Protein AF-A0A832CSG4-F1 (afdb_monomer)

Radius of gyration: 33.19 Å; Cα contacts (8 Å, |Δi|>4): 856; chains: 1; bounding box: 90×66×93 Å

Nearest PDB structures (foldseek):
  4d2i-assembly1_B-3  TM=5.795E-01  e=1.039E-17  Saccharolobus solfataricus P2
  4d2i-assembly1_A  TM=5.707E-01  e=5.729E-17  Saccharolobus solfataricus P2
 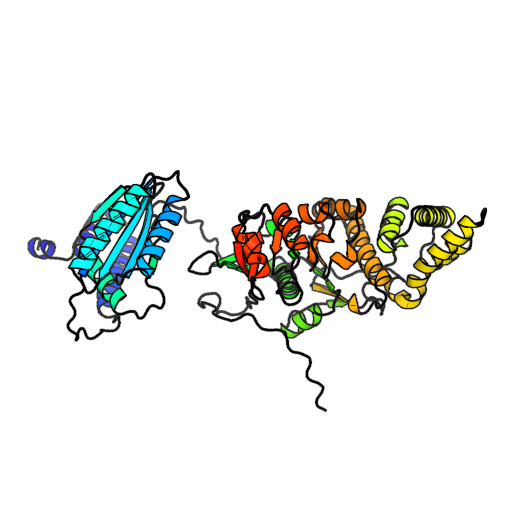 8yhx-assembly1_A  TM=5.844E-01  e=4.723E-13  Staphylococcus aureus
  6wi5-assembly2_B  TM=6.772E-01  e=3.908E-03  synthetic construct
  8glv-assembly1_D9  TM=3.849E-01  e=1.077E-02  Chlamydomonas reinhardtii

Structure (mmCIF, N/CA/C/O backbone):
data_AF-A0A832CSG4-F1
#
_entry.id   AF-A0A832CSG4-F1
#
loop_
_atom_site.group_PDB
_atom_site.id
_atom_site.type_symbol
_atom_site.label_atom_id
_atom_site.label_alt_id
_atom_site.label_comp_id
_atom_site.label_asym_id
_atom_site.label_entity_id
_atom_site.label_seq_id
_atom_site.pdbx_PDB_ins_code
_atom_site.Cartn_x
_atom_site.Cartn_y
_atom_site.Cartn_z
_atom_site.occupancy
_atom_site.B_iso_or_equiv
_atom_site.auth_seq_id
_atom_site.auth_comp_id
_atom_site.auth_asym_id
_atom_site.auth_atom_id
_atom_site.pdbx_PDB_model_num
ATOM 1 N N . MET A 1 1 ? -56.610 13.539 53.374 1.00 36.66 1 MET A N 1
ATOM 2 C CA . MET A 1 1 ? -55.810 13.444 52.131 1.00 36.66 1 MET A CA 1
ATOM 3 C C . MET A 1 1 ? -54.316 13.612 52.407 1.00 36.66 1 MET A C 1
ATOM 5 O O . MET A 1 1 ? -53.559 12.749 51.995 1.00 36.66 1 MET A O 1
ATOM 9 N N . TRP A 1 2 ? -53.894 14.624 53.179 1.00 35.78 2 TRP A N 1
ATOM 10 C CA . TRP A 1 2 ? -52.481 14.825 53.549 1.00 35.78 2 TRP A CA 1
ATOM 11 C C . TRP A 1 2 ? -51.845 13.654 54.329 1.00 35.78 2 TRP A C 1
ATOM 13 O O . TRP A 1 2 ? -50.760 13.225 53.962 1.00 35.78 2 TRP A O 1
ATOM 23 N N . SER A 1 3 ? -52.549 13.009 55.273 1.00 36.03 3 SER A N 1
ATOM 24 C CA . SER A 1 3 ? -51.980 11.847 55.997 1.00 36.03 3 SER A CA 1
ATOM 25 C C . SER A 1 3 ? -51.783 10.582 55.145 1.00 36.03 3 SER A C 1
ATOM 27 O O . SER A 1 3 ? -51.017 9.701 55.518 1.00 36.03 3 SER A O 1
ATOM 29 N N . ILE A 1 4 ? -52.456 10.482 53.992 1.00 44.50 4 ILE A N 1
ATOM 30 C CA . ILE A 1 4 ? -52.270 9.378 53.034 1.00 44.50 4 ILE A CA 1
ATOM 31 C C . ILE A 1 4 ? -51.045 9.660 52.150 1.00 44.50 4 ILE A C 1
ATOM 33 O O . ILE A 1 4 ? -50.316 8.741 51.785 1.00 44.50 4 ILE A O 1
ATOM 37 N N . ILE A 1 5 ? -50.786 10.936 51.848 1.00 47.19 5 ILE A N 1
ATOM 38 C CA . ILE A 1 5 ? -49.636 11.385 51.054 1.00 47.19 5 ILE A CA 1
ATOM 39 C C . ILE A 1 5 ? -48.342 11.262 51.872 1.00 47.19 5 ILE A C 1
ATOM 41 O O . ILE A 1 5 ? -47.326 10.840 51.326 1.00 47.19 5 ILE A O 1
ATOM 45 N N . ASP A 1 6 ? -48.385 11.512 53.184 1.00 46.03 6 ASP A N 1
ATOM 46 C CA . ASP A 1 6 ? -47.202 11.432 54.054 1.00 46.03 6 ASP A CA 1
ATOM 47 C C . ASP A 1 6 ? -46.681 10.014 54.319 1.00 46.03 6 ASP A C 1
ATOM 49 O O . ASP A 1 6 ? -45.531 9.855 54.731 1.00 46.03 6 ASP A O 1
ATOM 53 N N . ASN A 1 7 ? -47.469 8.985 54.001 1.00 40.59 7 ASN A N 1
ATOM 54 C CA . 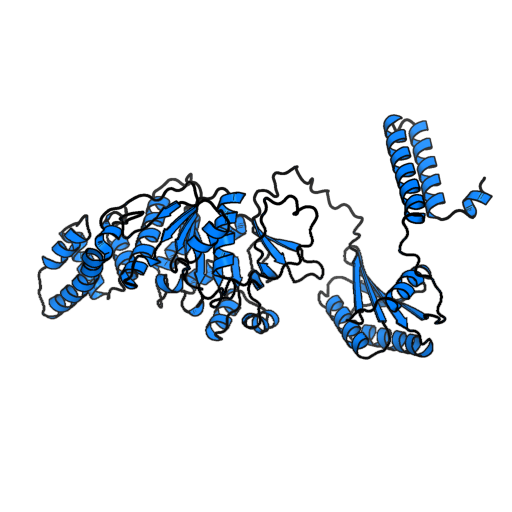ASN A 1 7 ? -47.040 7.582 54.018 1.00 40.59 7 ASN A CA 1
ATOM 55 C C . ASN A 1 7 ? -46.819 7.003 52.612 1.00 40.59 7 ASN A C 1
ATOM 57 O O . ASN A 1 7 ? -46.440 5.841 52.473 1.00 40.59 7 ASN A O 1
ATOM 61 N N . ALA A 1 8 ? -47.025 7.794 51.555 1.00 49.75 8 ALA A N 1
ATOM 62 C CA . ALA A 1 8 ? -46.794 7.339 50.192 1.00 49.75 8 ALA A CA 1
ATOM 63 C C . ALA A 1 8 ? -45.286 7.310 49.867 1.00 49.75 8 ALA A C 1
ATOM 65 O O . ALA A 1 8 ? -44.534 8.148 50.373 1.00 49.75 8 ALA A O 1
ATOM 66 N N . PRO A 1 9 ? -44.809 6.401 49.003 1.00 53.91 9 PRO A N 1
ATOM 67 C CA . PRO A 1 9 ? -43.430 6.420 48.518 1.00 53.91 9 PRO A CA 1
ATOM 68 C C . PRO A 1 9 ? -43.068 7.783 47.911 1.00 53.91 9 PRO A C 1
ATOM 70 O O . PRO A 1 9 ? -43.907 8.412 47.261 1.00 53.91 9 PRO A O 1
ATOM 73 N N . LEU A 1 10 ? -41.823 8.236 48.091 1.00 53.03 10 LEU A N 1
ATOM 74 C CA . LEU A 1 10 ? -41.357 9.564 47.657 1.00 53.03 10 LEU A CA 1
ATOM 75 C C . LEU A 1 10 ? -41.660 9.847 46.173 1.00 53.03 10 LEU A C 1
ATOM 77 O O . LEU A 1 10 ? -42.082 10.947 45.826 1.00 53.03 10 LEU A O 1
ATOM 81 N N . ALA A 1 11 ? -41.538 8.830 45.314 1.00 53.78 11 ALA A N 1
ATOM 82 C CA . ALA A 1 11 ? -41.869 8.918 43.892 1.00 53.78 11 ALA A CA 1
ATOM 83 C C . ALA A 1 11 ? -43.347 9.272 43.639 1.00 53.78 11 ALA A C 1
ATOM 85 O O . ALA A 1 11 ? -43.647 10.091 42.772 1.00 53.78 11 ALA A O 1
ATOM 86 N N . LEU A 1 12 ? -44.271 8.722 44.437 1.00 55.44 12 LEU A N 1
ATOM 87 C CA . LEU A 1 12 ? -45.697 9.024 44.323 1.00 55.44 12 LEU A CA 1
ATOM 88 C C . LEU A 1 12 ? -45.979 10.472 44.753 1.00 55.44 12 LEU A C 1
ATOM 90 O O . LEU A 1 12 ? -46.723 11.182 44.079 1.00 55.44 12 LEU A O 1
ATOM 94 N N . ARG A 1 13 ? -45.325 10.949 45.821 1.00 58.31 13 ARG A N 1
ATOM 95 C CA . ARG A 1 13 ? -45.455 12.344 46.280 1.00 58.31 13 ARG A CA 1
ATOM 96 C C . ARG A 1 13 ? -44.915 13.335 45.251 1.00 58.31 13 ARG A C 1
ATOM 98 O O . ARG A 1 13 ? -45.584 14.321 44.962 1.00 58.31 13 ARG A O 1
ATOM 105 N N . LEU A 1 14 ? -43.755 13.043 44.657 1.00 56.09 14 LEU A N 1
ATOM 106 C CA . LEU A 1 14 ? -43.162 13.849 43.586 1.00 56.09 14 LEU A CA 1
ATOM 107 C C . LEU A 1 14 ? -44.063 13.886 42.349 1.00 56.09 14 LEU A C 1
ATOM 109 O O . LEU A 1 14 ? -44.297 14.958 41.799 1.00 56.09 14 LEU A O 1
ATOM 113 N N . SER A 1 15 ? -44.637 12.747 41.950 1.00 58.06 15 SER A N 1
ATOM 114 C CA . SER A 1 15 ? -45.565 12.703 40.815 1.00 58.06 15 SER A CA 1
ATOM 115 C C . SER A 1 15 ? -46.846 13.510 41.070 1.00 58.06 15 SER A C 1
ATOM 117 O O . SER A 1 15 ? -47.259 14.283 40.210 1.00 58.06 15 SER A O 1
ATOM 119 N N . LEU A 1 16 ? -47.423 13.431 42.274 1.00 60.34 16 LEU A N 1
ATOM 120 C CA . LEU A 1 16 ? -48.589 14.232 42.663 1.00 60.34 16 LEU A CA 1
ATOM 121 C C . LEU A 1 16 ? -48.269 15.732 42.734 1.00 60.34 16 LEU A C 1
ATOM 123 O O . LEU A 1 16 ? -49.091 16.548 42.318 1.00 60.34 16 LEU A O 1
ATOM 127 N N . ALA A 1 17 ? -47.074 16.101 43.204 1.00 60.09 17 ALA A N 1
ATOM 128 C CA . ALA A 1 17 ? -46.617 17.489 43.221 1.00 60.09 17 ALA A CA 1
ATOM 129 C C . ALA A 1 17 ? -46.449 18.050 41.800 1.00 60.09 17 ALA A C 1
ATOM 131 O O . ALA A 1 17 ? -46.891 19.161 41.522 1.00 60.09 17 ALA A O 1
ATOM 132 N N . ILE A 1 18 ? -45.887 17.262 40.878 1.00 60.00 18 ILE A N 1
ATOM 133 C CA . ILE A 1 18 ? -45.739 17.648 39.469 1.00 60.00 18 ILE A CA 1
ATOM 134 C C . ILE A 1 18 ? -47.113 17.826 38.804 1.00 60.00 18 ILE A C 1
ATOM 136 O O . ILE A 1 18 ? -47.322 18.817 38.108 1.00 60.00 18 ILE A O 1
ATOM 140 N N . ILE A 1 19 ? -48.079 16.935 39.068 1.00 61.50 19 ILE A N 1
ATOM 141 C CA . ILE A 1 19 ? -49.463 17.081 38.572 1.00 61.50 19 ILE A CA 1
ATOM 142 C C . ILE A 1 19 ? -50.094 18.375 39.092 1.00 61.50 19 ILE A C 1
ATOM 144 O O . ILE A 1 19 ? -50.712 19.109 38.322 1.00 61.50 19 ILE A O 1
ATOM 148 N N . ALA A 1 20 ? -49.929 18.678 40.383 1.00 60.31 20 ALA A N 1
ATOM 149 C CA . ALA A 1 20 ? -50.473 19.893 40.979 1.00 60.31 20 ALA A CA 1
ATOM 150 C C . ALA A 1 20 ? -49.877 21.157 40.338 1.00 60.31 20 ALA A C 1
ATOM 152 O O . ALA A 1 20 ? -50.616 22.079 40.000 1.00 60.31 20 ALA A O 1
ATOM 153 N N . VAL A 1 21 ? -48.562 21.179 40.097 1.00 61.75 21 VAL A N 1
ATOM 154 C CA . VAL A 1 21 ? -47.879 22.296 39.424 1.00 61.75 21 VAL A CA 1
ATOM 155 C C . VAL A 1 21 ? -48.365 22.458 37.982 1.00 61.75 21 VAL A C 1
ATOM 157 O O . VAL A 1 21 ? -48.660 23.575 37.562 1.00 61.75 21 VAL A O 1
ATOM 160 N N . LEU A 1 22 ? -48.520 21.364 37.234 1.00 59.69 22 LEU A N 1
ATOM 161 C CA . LEU A 1 22 ? -49.021 21.405 35.857 1.00 59.69 22 LEU A CA 1
ATOM 162 C C . LEU A 1 22 ? -50.472 21.906 35.778 1.00 59.69 22 LEU A C 1
ATOM 164 O O . LEU A 1 22 ? -50.800 22.695 34.893 1.00 59.69 22 LEU A O 1
ATOM 168 N N . LEU A 1 23 ? -51.327 21.512 36.727 1.00 61.75 23 LEU A N 1
ATOM 169 C CA . LEU A 1 23 ? -52.702 22.012 36.835 1.00 61.75 23 LEU A CA 1
ATOM 170 C C . LEU A 1 23 ? -52.753 23.507 37.165 1.00 61.75 23 LEU A C 1
ATOM 172 O O . LEU A 1 23 ? -53.572 24.231 36.599 1.00 61.75 23 LEU A O 1
ATOM 176 N N . VAL A 1 24 ? -51.858 23.985 38.035 1.00 64.00 24 VAL A N 1
ATOM 177 C CA . VAL A 1 24 ? -51.736 25.415 38.347 1.00 64.00 24 VAL A CA 1
ATOM 178 C C . VAL A 1 24 ? -51.275 26.195 37.116 1.00 64.00 24 VAL A C 1
ATOM 180 O O . VAL A 1 24 ? -51.903 27.191 36.761 1.00 64.00 24 VAL A O 1
ATOM 183 N N . LEU A 1 25 ? -50.248 25.720 36.407 1.00 59.62 25 LEU A N 1
ATOM 184 C CA . LEU A 1 25 ? -49.751 26.357 35.182 1.00 59.62 25 LEU A CA 1
ATOM 185 C C . LEU A 1 25 ? -50.807 26.394 34.066 1.00 59.62 25 LEU A C 1
ATOM 187 O O . LEU A 1 25 ? -50.905 27.393 33.356 1.00 59.62 25 LEU A O 1
ATOM 191 N N . TYR A 1 26 ? -51.645 25.358 33.956 1.00 66.50 26 TYR A N 1
ATOM 192 C CA . TYR A 1 26 ? -52.808 25.361 33.065 1.00 66.50 26 TYR A CA 1
ATOM 193 C C . TYR A 1 26 ? -53.861 26.391 33.488 1.00 66.50 26 TYR A C 1
ATOM 195 O O . TYR A 1 26 ? -54.333 27.161 32.656 1.00 66.50 26 TYR A O 1
ATOM 203 N N . SER A 1 27 ? -54.197 26.458 34.782 1.00 60.81 27 SER A N 1
ATOM 204 C CA . SER A 1 27 ? -55.179 27.427 35.297 1.00 60.81 27 SER A CA 1
ATOM 205 C C . SER A 1 27 ? -54.747 28.885 35.102 1.00 60.81 27 SER A C 1
ATOM 207 O O . SER A 1 27 ? -55.589 29.764 34.951 1.00 60.81 27 SER A O 1
ATOM 209 N N . LEU A 1 28 ? -53.433 29.124 35.051 1.00 72.06 28 LEU A N 1
ATOM 210 C CA . LEU A 1 28 ? -52.822 30.423 34.779 1.00 72.06 28 LEU A CA 1
ATOM 211 C C . LEU A 1 28 ? -52.641 30.705 33.274 1.00 72.06 28 LEU A C 1
ATOM 213 O O . LEU A 1 28 ? -52.109 31.752 32.915 1.00 72.06 28 LEU A O 1
ATOM 217 N N . GLY A 1 29 ? -53.070 29.794 32.393 1.00 68.56 29 GLY A N 1
ATOM 218 C CA . GLY A 1 29 ? -53.036 29.966 30.938 1.00 68.56 29 GLY A CA 1
ATOM 219 C C . GLY A 1 29 ? -51.666 29.763 30.284 1.00 68.56 29 GLY A C 1
ATOM 220 O O . GLY A 1 29 ? -51.529 30.012 29.090 1.00 68.56 29 GLY A O 1
ATOM 221 N N . PHE A 1 30 ? -50.655 29.297 31.027 1.00 64.38 30 PHE A N 1
ATOM 222 C CA . PHE A 1 30 ? -49.301 29.062 30.502 1.00 64.38 30 PHE A CA 1
ATOM 223 C C . PHE A 1 30 ? -49.150 27.731 29.756 1.00 64.38 30 PHE A C 1
ATOM 225 O O . PHE A 1 30 ? -48.143 27.519 29.083 1.00 64.38 30 PHE A O 1
ATOM 232 N N . LEU A 1 31 ? -50.124 26.823 29.873 1.00 60.06 31 LEU A N 1
ATOM 233 C CA . LEU A 1 31 ? -50.118 25.529 29.192 1.00 60.06 31 LEU A CA 1
ATOM 234 C C . LEU A 1 31 ? -51.394 25.347 28.367 1.00 60.06 31 LEU A C 1
ATOM 236 O O . LEU A 1 31 ? -52.496 25.534 28.874 1.00 60.06 31 LEU A O 1
ATOM 240 N N . GLU A 1 32 ? -51.261 24.900 27.119 1.00 70.25 32 GLU A N 1
ATOM 241 C CA . GLU A 1 32 ? -52.409 24.462 26.323 1.00 70.25 32 GLU A CA 1
ATOM 242 C C . GLU A 1 32 ? -52.906 23.081 26.782 1.00 70.25 32 GLU A C 1
ATOM 244 O O . GLU A 1 32 ? -52.123 22.195 27.135 1.00 70.25 32 GLU A O 1
ATOM 249 N N . PHE A 1 33 ? -54.220 22.850 26.715 1.00 61.44 33 PHE A N 1
ATOM 250 C CA . PHE A 1 33 ? -54.854 21.618 27.210 1.00 61.44 33 PHE A CA 1
ATOM 251 C C . PHE A 1 33 ? -54.287 20.332 26.576 1.00 61.44 33 PHE A C 1
ATOM 253 O O . PHE A 1 33 ? -54.192 19.294 27.232 1.00 61.44 33 PHE A O 1
ATOM 260 N N . ARG A 1 34 ? -53.838 20.395 25.313 1.00 58.16 34 ARG A N 1
ATOM 261 C CA . ARG A 1 34 ? -53.203 19.257 24.623 1.00 58.16 34 ARG A CA 1
ATOM 262 C C . ARG A 1 34 ? -51.854 18.868 25.237 1.00 58.16 34 ARG A C 1
ATOM 264 O O . ARG A 1 34 ? -51.569 17.680 25.351 1.00 58.16 34 ARG A O 1
ATOM 271 N N . LEU A 1 35 ? -51.059 19.842 25.681 1.00 57.97 35 LEU A N 1
ATOM 272 C CA . LEU A 1 35 ? -49.785 19.610 26.374 1.00 57.97 35 LEU A CA 1
ATOM 273 C C . LEU A 1 35 ? -49.999 19.066 27.793 1.00 57.97 35 LEU A C 1
ATOM 275 O O . LEU A 1 35 ? -49.211 18.242 28.262 1.00 57.97 35 LEU A O 1
ATOM 279 N N . LEU A 1 36 ? -51.098 19.445 28.451 1.00 60.53 36 LEU A N 1
ATOM 280 C CA . LEU A 1 36 ? -51.492 18.874 29.741 1.00 60.53 36 LEU A CA 1
ATOM 281 C C . LEU A 1 36 ? -51.874 17.390 29.615 1.00 60.53 36 LEU A C 1
ATOM 283 O O . LEU A 1 36 ? -51.464 16.566 30.428 1.00 60.53 36 LEU A O 1
ATOM 287 N N . LEU A 1 37 ? -52.615 17.027 28.564 1.00 56.59 37 LEU A N 1
ATOM 288 C CA . LEU A 1 37 ? -52.964 15.632 28.287 1.00 56.59 37 LEU A CA 1
ATOM 289 C C . LEU A 1 37 ? -51.738 14.793 27.922 1.00 56.59 37 LEU A C 1
ATOM 291 O O . LEU A 1 37 ? -51.639 13.658 28.384 1.00 56.59 37 LEU A O 1
ATOM 295 N N . LEU A 1 38 ? -50.792 15.339 27.147 1.00 58.50 38 LEU A N 1
ATOM 296 C CA . LEU A 1 38 ? -49.557 14.636 26.780 1.00 58.50 38 LEU A CA 1
ATOM 297 C C . LEU A 1 38 ? -48.653 14.411 28.004 1.00 58.50 38 LEU A C 1
ATOM 299 O O . LEU A 1 38 ? -48.158 13.311 28.226 1.00 58.50 38 LEU A O 1
ATOM 303 N N . SER A 1 39 ? -48.486 15.432 28.849 1.00 58.94 39 SER A N 1
ATOM 304 C CA . SER A 1 39 ? -47.695 15.324 30.084 1.00 58.94 39 SER A CA 1
ATOM 305 C C . SER A 1 39 ? -48.360 14.418 31.125 1.00 58.94 39 SER A C 1
ATOM 307 O O . SER A 1 39 ? -47.684 13.596 31.743 1.00 58.94 39 SER A O 1
ATOM 309 N N . GLY A 1 40 ? -49.687 14.482 31.256 1.00 56.97 40 GLY A N 1
ATOM 310 C CA . GLY A 1 40 ? -50.461 13.580 32.107 1.00 56.97 40 GLY A CA 1
ATOM 311 C C . GLY A 1 40 ? -50.392 12.122 31.649 1.00 56.97 40 GLY A C 1
ATOM 312 O O . GLY A 1 40 ? -50.246 11.232 32.482 1.00 56.97 40 GLY A O 1
ATOM 313 N N . SER A 1 41 ? -50.426 11.865 30.337 1.00 55.06 41 SER A N 1
ATOM 314 C CA . SER A 1 41 ? -50.314 10.508 29.783 1.00 55.06 41 SER A CA 1
ATOM 315 C C . SER A 1 41 ? -48.892 9.948 29.862 1.00 55.06 41 SER A C 1
ATOM 317 O O . SER A 1 41 ? -48.746 8.767 30.159 1.00 55.06 41 SER A O 1
ATOM 319 N N . ILE A 1 42 ? -47.849 10.775 29.729 1.00 56.59 42 ILE A N 1
ATOM 320 C CA . ILE A 1 42 ? -46.454 10.376 30.003 1.00 56.59 42 ILE A CA 1
ATOM 321 C C . ILE A 1 42 ? -46.264 10.028 31.483 1.00 56.59 42 ILE A C 1
ATOM 323 O O . ILE A 1 42 ? -45.595 9.051 31.811 1.00 56.59 42 ILE A O 1
ATOM 327 N N . LEU A 1 43 ? -46.877 10.786 32.392 1.00 55.50 43 LEU A N 1
ATOM 328 C CA . LEU A 1 43 ? -46.776 10.513 33.822 1.00 55.50 43 LEU A CA 1
ATOM 329 C C . LEU A 1 43 ? -47.558 9.253 34.222 1.00 55.50 43 LEU A C 1
ATOM 331 O O . LEU A 1 43 ? -47.065 8.452 35.012 1.00 55.50 43 LEU A O 1
ATOM 335 N N . LEU A 1 44 ? -48.736 9.032 33.630 1.00 54.22 44 LEU A N 1
ATOM 336 C CA . LEU A 1 44 ? -49.485 7.782 33.763 1.00 54.22 44 LEU A CA 1
ATOM 337 C C . LEU A 1 44 ? -48.704 6.606 33.183 1.00 54.22 44 LEU A C 1
ATOM 339 O O . LEU A 1 44 ? -48.650 5.573 33.834 1.00 54.22 44 LEU A O 1
ATOM 343 N N . LEU A 1 45 ? -48.042 6.771 32.034 1.00 55.97 45 LEU A N 1
ATOM 344 C CA . LEU A 1 45 ? -47.155 5.768 31.446 1.00 55.97 45 LEU A CA 1
ATOM 345 C C . LEU A 1 45 ? -45.974 5.462 32.371 1.00 55.97 45 LEU A C 1
ATOM 347 O O . LEU A 1 45 ? -45.637 4.300 32.531 1.00 55.97 45 LEU A O 1
ATOM 351 N N . LEU A 1 46 ? -45.379 6.466 33.021 1.00 52.16 46 LEU A N 1
ATOM 352 C CA . LEU A 1 46 ? -44.296 6.281 33.991 1.00 52.16 46 LEU A CA 1
ATOM 353 C C . LEU A 1 46 ? -44.776 5.577 35.261 1.00 52.16 46 LEU A C 1
ATOM 355 O O . LEU A 1 46 ? -44.085 4.691 35.752 1.00 52.16 46 LEU A O 1
ATOM 359 N N . ILE A 1 47 ? -45.967 5.909 35.764 1.00 53.53 47 ILE A N 1
ATOM 360 C CA . ILE A 1 47 ? -46.600 5.202 36.886 1.00 53.53 47 ILE A CA 1
ATOM 361 C C . ILE A 1 47 ? -46.947 3.766 36.476 1.00 53.53 47 ILE A C 1
ATOM 363 O O . ILE A 1 47 ? -46.722 2.847 37.255 1.00 53.53 47 ILE A O 1
ATOM 367 N N . PHE A 1 48 ? -47.422 3.544 35.248 1.00 50.94 48 PHE A N 1
ATOM 368 C CA . PHE A 1 48 ? -47.729 2.219 34.707 1.00 50.94 48 PHE A CA 1
ATOM 369 C C . PHE A 1 48 ? -46.465 1.405 34.426 1.00 50.94 48 PHE A C 1
ATOM 371 O O . PHE A 1 48 ? -46.469 0.202 34.637 1.00 50.94 48 PHE A O 1
ATOM 378 N N . LEU A 1 49 ? -45.360 2.043 34.033 1.00 51.94 49 LEU A N 1
ATOM 379 C CA . LEU A 1 49 ? -44.039 1.423 33.959 1.00 51.94 49 LEU A CA 1
ATOM 380 C C . LEU A 1 49 ? -43.534 1.088 35.358 1.00 51.94 49 LEU A C 1
ATOM 382 O O . LEU A 1 49 ? -42.948 0.037 35.538 1.00 51.94 49 LEU A O 1
ATOM 386 N N . PHE A 1 50 ? -43.789 1.924 36.364 1.00 50.03 50 PHE A N 1
ATOM 387 C CA . PHE A 1 50 ? -43.349 1.679 37.738 1.00 50.03 50 PHE A CA 1
ATOM 388 C C . PHE A 1 50 ? -44.166 0.576 38.432 1.00 50.03 50 PHE A C 1
ATOM 390 O O . PHE A 1 50 ? -43.614 -0.257 39.148 1.00 50.03 50 PHE A O 1
ATOM 397 N N . ILE A 1 51 ? -45.480 0.533 38.189 1.00 50.91 51 ILE A N 1
ATOM 398 C CA . ILE A 1 51 ? -46.382 -0.536 38.644 1.00 50.91 51 ILE A CA 1
ATOM 399 C C . ILE A 1 51 ? -46.145 -1.809 37.819 1.00 50.91 51 ILE A C 1
ATOM 401 O O . ILE A 1 51 ? -46.079 -2.896 38.383 1.00 50.91 51 ILE A O 1
ATOM 405 N N . GLY A 1 52 ? -45.924 -1.680 36.511 1.00 43.50 52 GLY A N 1
ATOM 406 C CA . GLY A 1 52 ? -45.605 -2.773 35.591 1.00 43.50 52 GLY A CA 1
ATOM 407 C C . GLY A 1 52 ? -44.219 -3.373 35.828 1.00 43.50 52 GLY A C 1
ATOM 408 O O . GLY A 1 52 ? -44.057 -4.579 35.711 1.00 43.50 52 GLY A O 1
ATOM 409 N N . LEU A 1 53 ? -43.239 -2.588 36.286 1.00 42.34 53 LEU A N 1
ATOM 410 C CA . LEU A 1 53 ? -41.945 -3.075 36.787 1.00 42.34 53 LEU A CA 1
ATOM 411 C C . LEU A 1 53 ? -42.079 -3.843 38.112 1.00 42.34 53 LEU A C 1
ATOM 413 O O . LEU A 1 53 ? -41.158 -4.555 38.499 1.00 42.34 53 LEU A O 1
ATOM 417 N N . ARG A 1 54 ? -43.230 -3.750 38.792 1.00 42.78 54 ARG A N 1
ATOM 418 C CA . ARG A 1 54 ? -43.580 -4.608 39.931 1.00 42.78 54 ARG A CA 1
ATOM 419 C C . ARG A 1 54 ? -44.134 -5.974 39.487 1.00 42.78 54 ARG A C 1
ATOM 421 O O . ARG A 1 54 ? -44.084 -6.912 40.279 1.00 42.78 54 ARG A O 1
ATOM 428 N N . GLU A 1 55 ? -44.623 -6.090 38.246 1.00 37.03 55 GLU A N 1
ATOM 429 C CA . GLU A 1 55 ? -45.119 -7.336 37.629 1.00 37.03 55 GLU A CA 1
ATOM 430 C C . GLU A 1 55 ? -44.157 -7.964 36.606 1.00 37.03 55 GLU A C 1
ATOM 432 O O . GLU A 1 55 ? -44.230 -9.169 36.362 1.00 37.03 55 GLU A O 1
ATOM 437 N N . PHE A 1 56 ? -43.190 -7.211 36.071 1.00 32.06 56 PHE A N 1
ATOM 438 C CA . PHE A 1 56 ? -42.028 -7.778 35.392 1.00 32.06 56 PHE A CA 1
ATOM 439 C C . PHE A 1 56 ? -41.139 -8.447 36.435 1.00 32.06 56 PHE A C 1
ATOM 441 O O . PHE A 1 56 ? -40.258 -7.839 37.042 1.00 32.06 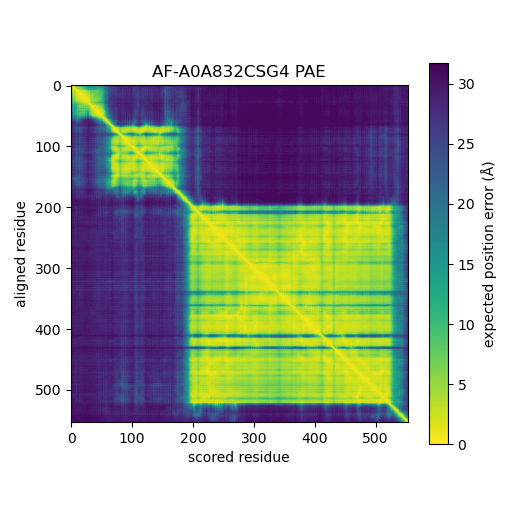56 PHE A O 1
ATOM 448 N N . GLY A 1 57 ? -41.416 -9.728 36.661 1.00 33.09 57 GLY A N 1
ATOM 449 C CA . GLY A 1 57 ? -40.583 -10.603 37.455 1.00 33.09 57 GLY A CA 1
ATOM 450 C C . GLY A 1 57 ? -39.148 -10.576 36.943 1.00 33.09 57 GLY A C 1
ATOM 451 O O . GLY A 1 57 ? -38.788 -11.324 36.036 1.00 33.09 57 GLY A O 1
ATOM 452 N N . PHE A 1 58 ? -38.287 -9.819 37.626 1.00 34.25 58 PHE A N 1
ATOM 453 C CA . PHE A 1 58 ? -36.984 -10.383 37.944 1.00 34.25 58 PHE A CA 1
ATOM 454 C C . PHE A 1 58 ? -37.251 -11.772 38.520 1.00 34.25 58 PHE A C 1
ATOM 456 O O . PHE A 1 58 ? -38.187 -11.903 39.321 1.00 34.25 58 PHE A O 1
ATOM 463 N N . PRO A 1 59 ? -36.515 -12.810 38.084 1.00 30.11 59 PRO A N 1
ATOM 464 C CA . PRO A 1 59 ? -36.777 -14.168 38.524 1.00 30.11 59 PRO A CA 1
ATOM 465 C C . PRO A 1 59 ? -36.922 -14.135 40.042 1.00 30.11 59 PRO A C 1
ATOM 467 O O . PRO A 1 59 ? -36.015 -13.670 40.736 1.00 30.11 59 PRO A O 1
ATOM 470 N N . ARG A 1 60 ? -38.097 -14.537 40.551 1.00 32.31 60 ARG A N 1
ATOM 471 C CA . ARG A 1 60 ? -38.293 -14.756 41.982 1.00 32.31 60 ARG A CA 1
ATOM 472 C C . ARG A 1 60 ? -37.326 -15.866 42.351 1.00 32.31 60 ARG A C 1
ATOM 474 O O . ARG A 1 60 ? -37.649 -17.045 42.260 1.00 32.31 60 ARG A O 1
ATOM 481 N N . VAL A 1 61 ? -36.111 -15.485 42.717 1.00 33.06 61 VAL A N 1
ATOM 482 C CA . VAL A 1 61 ? -35.202 -16.373 43.410 1.00 33.06 61 VAL A CA 1
ATOM 483 C C . VAL A 1 61 ? -35.912 -16.651 44.720 1.00 33.06 61 VAL A C 1
ATOM 485 O O . VAL A 1 61 ? -36.037 -15.749 45.549 1.00 33.06 61 VAL A O 1
ATOM 488 N N . ASN A 1 62 ? -36.438 -17.866 44.873 1.00 29.69 62 ASN A N 1
ATOM 489 C CA . ASN A 1 62 ? -36.895 -18.351 46.165 1.00 29.69 62 ASN A CA 1
ATOM 490 C C . ASN A 1 62 ? -35.773 -18.069 47.169 1.00 29.69 62 ASN A C 1
ATOM 492 O O . ASN A 1 62 ? -34.686 -18.643 47.096 1.00 29.69 62 ASN A O 1
ATOM 496 N N . LEU A 1 63 ? -36.013 -17.113 48.065 1.00 37.88 63 LEU A N 1
ATOM 497 C CA . LEU A 1 63 ? -35.153 -16.801 49.199 1.00 37.88 63 LEU A CA 1
ATOM 498 C C . LEU A 1 63 ? -35.376 -17.891 50.248 1.00 37.88 63 LEU A C 1
ATOM 500 O O . LEU A 1 63 ? -35.978 -17.668 51.290 1.00 37.88 63 LEU A O 1
ATOM 504 N N . SER A 1 64 ? -34.929 -19.102 49.933 1.00 36.81 64 SER A N 1
ATOM 505 C CA . SER A 1 64 ? -34.920 -20.233 50.850 1.00 36.81 64 SER A CA 1
ATOM 506 C C . SER A 1 64 ? -33.514 -20.823 50.904 1.00 36.81 64 SER A C 1
ATOM 508 O O . SER A 1 64 ? -33.259 -21.858 50.297 1.00 36.81 64 SER A O 1
ATOM 510 N N . SER A 1 65 ? -32.606 -20.133 51.603 1.00 36.78 65 SER A N 1
ATOM 511 C CA . SER A 1 65 ? -31.423 -20.718 52.265 1.00 36.78 65 SER A CA 1
ATOM 512 C C . SER A 1 65 ? -30.636 -19.640 53.036 1.00 36.78 65 SER A C 1
ATOM 514 O O . SER A 1 65 ? -29.791 -18.948 52.482 1.00 36.78 65 SER A O 1
ATOM 516 N N . SER A 1 66 ? -31.005 -19.440 54.302 1.00 43.06 66 SER A N 1
ATOM 517 C CA . SER A 1 66 ? -30.137 -19.469 55.500 1.00 43.06 66 SER A CA 1
ATOM 518 C C . SER A 1 66 ? -28.664 -18.994 55.471 1.00 43.06 66 SER A C 1
ATOM 520 O O . SER A 1 66 ? -27.830 -19.629 56.116 1.00 43.06 66 SER A O 1
ATOM 522 N N . SER A 1 67 ? -28.314 -17.877 54.837 1.00 50.06 67 SER A N 1
ATOM 523 C CA . SER A 1 67 ? -27.059 -17.170 55.161 1.00 50.06 67 SER A CA 1
ATOM 524 C C . SER A 1 67 ? -27.296 -15.662 55.178 1.00 50.06 67 SER A C 1
ATOM 526 O O . SER A 1 67 ? -27.616 -15.082 54.141 1.00 50.06 67 SER A O 1
ATOM 528 N N . GLU A 1 68 ? -27.181 -15.030 56.351 1.00 58.75 68 GLU A N 1
ATOM 529 C CA . GLU A 1 68 ? -27.191 -13.568 56.453 1.00 58.75 68 GLU A CA 1
ATOM 530 C C . GLU A 1 68 ? -25.976 -13.004 55.706 1.00 58.75 68 GLU A C 1
ATOM 532 O O . GLU A 1 68 ? -24.828 -13.301 56.029 1.00 58.75 68 GLU A O 1
ATOM 537 N N . SER A 1 69 ? -26.240 -12.208 54.678 1.00 64.38 69 SER A N 1
ATOM 538 C CA . SER A 1 69 ? -25.251 -11.423 53.952 1.00 64.38 69 SER A CA 1
ATOM 539 C C . SER A 1 69 ? -24.964 -10.132 54.717 1.00 64.38 69 SER A C 1
ATOM 541 O O . SER A 1 69 ? -25.876 -9.390 55.090 1.00 64.38 69 SER A O 1
ATOM 543 N N . TYR A 1 70 ? -23.685 -9.837 54.932 1.00 77.50 70 TYR A N 1
ATOM 544 C CA . TYR A 1 70 ? -23.244 -8.566 55.498 1.00 77.50 70 TYR A CA 1
ATOM 545 C C . TYR A 1 70 ? -22.690 -7.685 54.378 1.00 77.50 70 TYR A C 1
ATOM 547 O O . TYR A 1 70 ? -21.964 -8.169 53.503 1.00 77.50 70 TYR A O 1
ATOM 555 N N . PHE A 1 71 ? -23.016 -6.388 54.405 1.00 80.50 71 PHE A N 1
ATOM 556 C CA . PHE A 1 71 ? -22.519 -5.407 53.441 1.00 80.50 71 PHE A CA 1
ATOM 557 C C . PHE A 1 71 ? -21.971 -4.153 54.138 1.00 80.50 71 PHE A C 1
ATOM 559 O O . PHE A 1 71 ? -22.408 -3.789 55.229 1.00 80.50 71 PHE A O 1
ATOM 566 N N . ARG A 1 72 ? -20.997 -3.495 53.504 1.00 80.25 72 ARG A N 1
ATOM 567 C CA . ARG A 1 72 ? -20.483 -2.163 53.872 1.00 80.25 72 ARG A CA 1
ATOM 568 C C . ARG A 1 72 ? -20.293 -1.363 52.588 1.00 80.25 72 ARG A C 1
ATOM 570 O O . ARG A 1 72 ? -19.933 -1.949 51.568 1.00 80.25 72 ARG A O 1
ATOM 577 N N . ALA A 1 73 ? -20.501 -0.051 52.628 1.00 77.19 73 ALA A N 1
ATOM 578 C CA . ALA A 1 73 ? -20.274 0.820 51.480 1.00 77.19 73 ALA A CA 1
ATOM 579 C C . ALA A 1 73 ? -19.328 1.973 51.837 1.00 77.19 73 ALA A C 1
ATOM 581 O O . ALA A 1 73 ? -19.475 2.631 52.867 1.00 77.19 73 ALA A O 1
ATOM 582 N N . LEU A 1 74 ? -18.351 2.211 50.967 1.00 80.06 74 LEU A N 1
ATOM 583 C CA . LEU A 1 74 ? -17.446 3.353 51.030 1.00 80.06 74 LEU A CA 1
ATOM 584 C C . LEU A 1 74 ? -17.732 4.269 49.846 1.00 80.06 74 LEU A C 1
ATOM 586 O O . LEU A 1 74 ? -17.876 3.793 48.727 1.00 80.06 74 LEU A O 1
ATOM 590 N N . GLU A 1 75 ? -17.774 5.571 50.069 1.00 79.19 75 GLU A N 1
ATOM 591 C CA . GLU A 1 75 ? -17.813 6.577 49.013 1.00 79.19 75 GLU A CA 1
ATOM 592 C C . GLU A 1 75 ? -16.428 7.200 48.861 1.00 79.19 75 GLU A C 1
ATOM 594 O O . GLU A 1 75 ? -15.772 7.549 49.839 1.00 79.19 75 GLU A O 1
ATOM 599 N N . VAL A 1 76 ? -15.974 7.313 47.617 1.00 80.00 76 VAL A N 1
ATOM 600 C CA . VAL A 1 76 ? -14.677 7.863 47.240 1.00 80.00 76 VAL A CA 1
ATOM 601 C C . VAL A 1 76 ? -14.893 9.048 46.313 1.00 80.00 76 VAL A C 1
ATOM 603 O O . VAL A 1 76 ? -15.311 8.874 45.168 1.00 80.00 76 VAL A O 1
ATOM 606 N N . GLU A 1 77 ? -14.577 10.249 46.782 1.00 75.56 77 GLU A N 1
ATOM 607 C CA . GLU A 1 77 ? -14.576 11.458 45.958 1.00 75.56 77 GLU A CA 1
ATOM 608 C C . GLU A 1 77 ? -13.177 11.724 45.391 1.00 75.56 77 GLU A C 1
ATOM 610 O O . GLU A 1 77 ? -12.194 11.759 46.132 1.00 75.56 77 GLU A O 1
ATOM 615 N N . ILE A 1 78 ? -13.093 11.962 44.083 1.00 74.44 78 ILE A N 1
ATOM 616 C CA . ILE A 1 78 ? -11.871 12.299 43.345 1.00 74.44 78 ILE A CA 1
ATOM 617 C C . ILE A 1 78 ? -12.086 13.657 42.665 1.00 74.44 78 ILE A C 1
ATOM 619 O O . ILE A 1 78 ? -13.046 13.825 41.911 1.00 74.44 78 ILE A O 1
ATOM 623 N N . ARG A 1 79 ? -11.195 14.625 42.909 1.00 62.41 79 ARG A N 1
ATOM 624 C CA . ARG A 1 79 ? -11.197 15.937 42.230 1.00 62.41 79 ARG A CA 1
ATOM 625 C C . ARG A 1 79 ? -10.377 15.871 40.933 1.00 62.41 79 ARG A C 1
ATOM 627 O O . ARG A 1 79 ? -9.295 15.282 40.939 1.00 62.41 79 ARG A O 1
ATOM 634 N N . SER A 1 80 ? -10.880 16.437 39.829 1.00 54.12 80 SER A N 1
ATOM 635 C CA . SER A 1 80 ? -10.206 16.394 38.521 1.00 54.12 80 SER A CA 1
ATOM 636 C C . SER A 1 80 ? -8.845 17.098 38.543 1.00 54.12 80 SER A C 1
ATOM 638 O O . SER A 1 80 ? -8.607 18.007 39.336 1.00 54.12 80 SER A O 1
ATOM 640 N N . GLY A 1 81 ? -7.932 16.609 37.700 1.00 51.88 81 GLY A N 1
ATOM 641 C CA . GLY A 1 81 ? -6.519 17.007 37.642 1.00 51.88 81 GLY A CA 1
ATOM 642 C C . GLY A 1 81 ? -5.539 15.842 37.831 1.00 51.88 81 GLY A C 1
ATOM 643 O O . GLY A 1 81 ? -4.360 15.977 37.521 1.00 51.88 81 GLY A O 1
ATOM 644 N N . LYS A 1 82 ? -6.013 14.672 38.286 1.00 53.50 82 LYS A N 1
ATOM 645 C CA . LYS A 1 82 ? -5.197 13.458 38.467 1.00 53.50 82 LYS A CA 1
ATOM 646 C C . LYS A 1 82 ? -5.776 12.281 37.683 1.00 53.50 82 LYS A C 1
ATOM 648 O O . LYS A 1 82 ? -6.522 11.469 38.225 1.00 53.50 82 LYS A O 1
ATOM 653 N N . SER A 1 83 ? -5.422 12.180 36.401 1.00 51.91 83 SER A N 1
ATOM 654 C CA . SER A 1 83 ? -5.917 11.143 35.476 1.00 51.91 83 SER A CA 1
ATOM 655 C C . SER A 1 83 ? -5.560 9.696 35.872 1.00 51.91 83 SER A C 1
ATOM 657 O O . SER A 1 83 ? -6.114 8.765 35.297 1.00 51.91 83 SER A O 1
ATOM 659 N N . GLY A 1 84 ? -4.703 9.487 36.882 1.00 59.09 84 GLY A N 1
ATOM 660 C CA . GLY A 1 84 ? -4.305 8.162 37.383 1.00 59.09 84 GLY A CA 1
ATOM 661 C C . GLY A 1 84 ? -5.135 7.597 38.546 1.00 59.09 84 GLY A C 1
ATOM 662 O O . GLY A 1 84 ? -5.199 6.378 38.702 1.00 59.09 84 GLY A O 1
ATOM 663 N N . ALA A 1 85 ? -5.829 8.437 39.326 1.00 63.06 85 ALA A N 1
ATOM 664 C CA . ALA A 1 85 ? -6.441 8.009 40.593 1.00 63.06 85 ALA A CA 1
ATOM 665 C C . ALA A 1 85 ? -7.524 6.930 40.406 1.00 63.06 85 ALA A C 1
ATOM 667 O O . ALA A 1 85 ? -7.638 5.995 41.193 1.00 63.06 85 ALA A O 1
ATOM 668 N N . ALA A 1 86 ? -8.300 7.003 39.323 1.00 63.50 86 ALA A N 1
ATOM 669 C CA . ALA A 1 86 ? -9.315 5.998 39.015 1.00 63.50 86 ALA A CA 1
ATOM 670 C C . ALA A 1 86 ? -8.730 4.625 38.639 1.00 63.50 86 ALA A C 1
ATOM 672 O O . ALA A 1 86 ? -9.303 3.592 38.994 1.00 63.50 86 ALA A O 1
ATOM 673 N N . GLY A 1 87 ? -7.601 4.616 37.923 1.00 63.81 87 GLY A N 1
ATOM 674 C CA . GLY A 1 87 ? -6.890 3.390 37.567 1.00 63.81 87 GLY A CA 1
ATOM 675 C C . GLY A 1 87 ? -6.275 2.725 38.797 1.00 63.81 87 GLY A C 1
ATOM 676 O O . GLY A 1 87 ? -6.404 1.515 38.975 1.00 63.81 87 GLY A O 1
ATOM 677 N N . GLU A 1 88 ? -5.688 3.522 39.693 1.00 69.44 88 GLU A N 1
ATOM 678 C CA . GLU A 1 88 ? -5.141 3.051 40.971 1.00 69.44 88 GLU A CA 1
ATOM 679 C C . GLU A 1 88 ? -6.222 2.465 41.886 1.00 69.44 88 GLU A C 1
ATOM 681 O O . GLU A 1 88 ? -6.038 1.366 42.410 1.00 69.44 88 GLU A O 1
ATOM 686 N N . LEU A 1 89 ? -7.383 3.125 42.006 1.00 73.56 89 LEU A N 1
ATOM 687 C CA . LEU A 1 89 ? -8.533 2.600 42.754 1.00 73.56 89 LEU A CA 1
ATOM 688 C C . LEU A 1 89 ? -8.973 1.228 42.223 1.00 73.56 89 LEU A C 1
ATOM 690 O O . LEU A 1 89 ? -9.124 0.284 42.998 1.00 73.56 89 LEU A O 1
ATOM 694 N N . SER A 1 90 ? -9.138 1.099 40.901 1.00 67.31 90 SER A N 1
ATOM 695 C CA . SER A 1 90 ? -9.529 -0.167 40.266 1.00 67.31 90 SER A CA 1
ATOM 696 C C . SER A 1 90 ? -8.493 -1.273 40.513 1.00 67.31 90 SER A C 1
ATOM 698 O O . SER A 1 90 ? -8.846 -2.402 40.864 1.00 67.31 90 SER A O 1
ATOM 700 N N . LYS A 1 91 ? -7.199 -0.938 40.421 1.00 69.12 91 LYS A N 1
ATOM 701 C CA . LYS A 1 91 ? -6.090 -1.870 40.660 1.00 69.12 91 LYS A CA 1
ATOM 702 C C . LYS A 1 91 ? -6.042 -2.364 42.108 1.00 69.12 91 LYS A C 1
ATOM 704 O O . LYS A 1 91 ? -5.889 -3.565 42.323 1.00 69.12 91 LYS A O 1
ATOM 709 N N . ILE A 1 92 ? -6.206 -1.471 43.088 1.00 76.06 92 ILE A N 1
ATOM 710 C CA . ILE A 1 92 ? -6.223 -1.827 44.517 1.00 76.06 92 ILE A CA 1
ATOM 711 C C . ILE A 1 92 ? -7.409 -2.749 44.820 1.00 76.06 92 ILE A C 1
ATOM 713 O O . ILE A 1 92 ? -7.234 -3.778 45.471 1.00 76.06 92 ILE A O 1
ATOM 717 N N . ILE A 1 93 ? -8.606 -2.422 44.320 1.00 74.12 93 ILE A N 1
ATOM 718 C CA . ILE A 1 93 ? -9.810 -3.236 44.545 1.00 74.12 93 ILE A CA 1
ATOM 719 C C . ILE A 1 93 ? -9.655 -4.620 43.906 1.00 74.12 93 ILE A C 1
ATOM 721 O O . ILE A 1 93 ? -9.964 -5.620 44.548 1.00 74.12 93 ILE A O 1
ATOM 725 N N . SER A 1 94 ? -9.130 -4.693 42.679 1.00 67.31 94 SER A N 1
ATOM 726 C CA . SER A 1 94 ? -8.885 -5.962 41.985 1.00 67.31 94 SER A CA 1
ATOM 727 C C . SER A 1 94 ? -7.886 -6.853 42.741 1.00 67.31 94 SER A C 1
ATOM 729 O O . SER A 1 94 ? -8.164 -8.028 42.988 1.00 67.31 94 SER A O 1
ATOM 731 N N . ASP A 1 95 ? -6.765 -6.292 43.214 1.00 70.50 95 ASP A N 1
ATOM 732 C CA . ASP A 1 95 ? -5.773 -7.033 44.006 1.00 70.50 95 ASP A CA 1
ATOM 733 C C . ASP A 1 95 ? -6.367 -7.552 45.329 1.00 70.50 95 ASP A C 1
ATOM 735 O O . ASP A 1 95 ? -6.189 -8.720 45.682 1.00 70.50 95 ASP A O 1
ATOM 739 N N . ARG A 1 96 ? -7.157 -6.729 46.033 1.00 78.75 96 ARG A N 1
ATOM 740 C CA . ARG A 1 96 ? -7.859 -7.144 47.261 1.00 78.75 96 ARG A CA 1
ATOM 741 C C . ARG A 1 96 ? -8.895 -8.235 46.994 1.00 78.75 96 ARG A C 1
ATOM 743 O O . ARG A 1 96 ? -8.921 -9.223 47.726 1.00 78.75 96 ARG A O 1
ATOM 750 N N . ALA A 1 97 ? -9.680 -8.104 45.924 1.00 66.94 97 ALA A N 1
ATOM 751 C CA . ALA A 1 97 ? -10.708 -9.068 45.537 1.00 66.94 97 ALA A CA 1
ATOM 752 C C . ALA A 1 97 ? -10.147 -10.469 45.263 1.00 66.94 97 ALA A C 1
ATOM 754 O O . ALA A 1 97 ? -10.807 -11.465 45.554 1.00 66.94 97 ALA A O 1
ATOM 755 N N . THR A 1 98 ? -8.917 -10.579 44.753 1.00 62.84 98 THR A N 1
ATOM 756 C CA . THR A 1 98 ? -8.273 -11.890 44.551 1.00 62.84 98 THR A CA 1
ATOM 757 C C . THR A 1 98 ? -7.806 -12.541 45.857 1.00 62.84 98 THR A C 1
ATOM 759 O O . THR A 1 98 ? -7.844 -13.766 45.977 1.00 62.84 98 THR A O 1
ATOM 762 N N . LYS A 1 99 ? -7.420 -11.737 46.855 1.00 65.44 99 LYS A N 1
ATOM 763 C CA . LYS A 1 99 ? -6.806 -12.190 48.116 1.00 65.44 99 LYS A CA 1
ATOM 764 C C . LYS A 1 99 ? -7.808 -12.485 49.231 1.00 65.44 99 LYS A C 1
ATOM 766 O O . LYS A 1 99 ? -7.447 -13.139 50.207 1.00 65.44 99 LYS A O 1
ATOM 771 N N . THR A 1 100 ? -9.049 -12.018 49.112 1.00 66.38 100 THR A N 1
ATOM 772 C CA . THR A 1 100 ? -10.067 -12.142 50.165 1.00 66.38 100 THR A CA 1
ATOM 773 C C . THR A 1 100 ? -11.268 -12.979 49.709 1.00 66.38 100 THR A C 1
ATOM 775 O O . THR A 1 100 ? -11.449 -13.302 48.529 1.00 66.38 100 THR A O 1
ATOM 778 N N . SER A 1 101 ? -12.093 -13.411 50.667 1.00 66.75 101 SER A N 1
ATOM 779 C CA . SER A 1 101 ? -13.408 -14.012 50.390 1.00 66.75 101 SER A CA 1
ATOM 780 C C . SER A 1 101 ? -14.504 -12.958 50.189 1.00 66.75 101 SER A C 1
ATOM 782 O O . SER A 1 101 ? -15.649 -13.319 49.936 1.00 66.75 101 SER A O 1
ATOM 784 N N . THR A 1 102 ? -14.162 -11.675 50.320 1.00 74.62 102 THR A N 1
ATOM 785 C CA . THR A 1 102 ? -15.072 -10.539 50.169 1.00 74.62 102 THR A CA 1
ATOM 786 C C . THR A 1 102 ? -15.281 -10.246 48.685 1.00 74.62 102 THR A C 1
ATOM 788 O O . THR A 1 102 ? -14.335 -10.283 47.898 1.00 74.62 102 THR A O 1
ATOM 791 N N . ARG A 1 103 ? -16.521 -9.961 48.288 1.00 72.06 103 ARG A N 1
ATOM 792 C CA . ARG A 1 103 ? -16.863 -9.513 46.930 1.00 72.06 103 ARG A CA 1
ATOM 793 C C . ARG A 1 103 ? -16.972 -7.994 46.908 1.00 72.06 103 ARG A C 1
ATOM 795 O O . ARG A 1 103 ? -17.406 -7.399 47.893 1.00 72.06 103 ARG A O 1
ATOM 802 N N . TYR A 1 104 ? -16.600 -7.388 45.785 1.00 73.44 104 TYR A N 1
ATOM 803 C CA . TYR A 1 104 ? -16.589 -5.935 45.623 1.00 73.44 104 TYR A CA 1
ATOM 804 C C . TYR A 1 104 ? -17.471 -5.525 44.446 1.00 73.44 104 TYR A C 1
ATOM 806 O O . TYR A 1 104 ? -17.417 -6.134 43.372 1.00 73.44 104 TYR A O 1
ATOM 814 N N . ILE A 1 105 ? -18.245 -4.463 44.646 1.00 68.19 105 ILE A N 1
ATOM 815 C CA . ILE A 1 105 ? -18.983 -3.755 43.602 1.00 68.19 105 ILE A CA 1
ATOM 816 C C . ILE A 1 105 ? -18.441 -2.334 43.564 1.00 68.19 105 ILE A C 1
ATOM 818 O O . ILE A 1 105 ? -18.436 -1.657 44.590 1.00 68.19 105 ILE A O 1
ATOM 822 N N . LEU A 1 106 ? -17.993 -1.880 42.398 1.00 67.25 106 LEU A N 1
ATOM 823 C CA . LEU A 1 106 ? -17.581 -0.493 42.199 1.00 67.25 106 LEU A CA 1
ATOM 824 C C . LEU A 1 106 ? -18.612 0.212 41.317 1.00 67.25 106 LEU A C 1
ATOM 826 O O . LEU A 1 106 ? -18.827 -0.196 40.176 1.00 67.25 106 LEU A O 1
ATOM 830 N N . LEU A 1 107 ? -19.222 1.266 41.856 1.00 58.97 107 LEU A N 1
ATOM 831 C CA . LEU A 1 107 ? -20.170 2.148 41.183 1.00 58.97 107 LEU A CA 1
ATOM 832 C C . LEU A 1 107 ? -19.563 3.541 41.064 1.00 58.97 107 LEU A C 1
ATOM 834 O O . LEU A 1 107 ? -19.461 4.241 42.062 1.00 58.97 107 LEU A O 1
ATOM 838 N N . SER A 1 108 ? -19.166 3.972 39.870 1.00 58.91 108 SER A N 1
ATOM 839 C CA . SER A 1 108 ? -18.664 5.339 39.662 1.00 58.91 108 SER A CA 1
ATOM 840 C C . SER A 1 108 ? -19.706 6.222 38.978 1.00 58.91 108 SER A C 1
ATOM 842 O O . SER A 1 108 ? -20.310 5.814 37.988 1.00 58.91 108 SER A O 1
ATOM 844 N N . ILE A 1 109 ? -19.853 7.444 39.489 1.00 52.44 109 ILE A N 1
ATOM 845 C CA . ILE A 1 109 ? -20.640 8.547 38.939 1.00 52.44 109 ILE A CA 1
ATOM 846 C C . ILE A 1 109 ? -19.677 9.706 38.660 1.00 52.44 109 ILE A C 1
ATOM 848 O O . ILE A 1 109 ? -18.852 10.063 39.506 1.00 52.44 109 ILE A O 1
ATOM 852 N N . LEU A 1 110 ? -19.767 10.287 37.466 1.00 50.03 110 LEU A N 1
ATOM 853 C CA . LEU A 1 110 ? -18.980 11.448 37.061 1.00 50.03 110 LEU A CA 1
ATOM 854 C C . LEU A 1 110 ? -19.894 12.673 36.954 1.00 50.03 110 LEU A C 1
ATOM 856 O O . LEU A 1 110 ? -20.837 12.675 36.164 1.00 50.03 110 LEU A O 1
ATOM 860 N N . GLU A 1 111 ? -19.601 13.713 37.730 1.00 44.91 111 GLU A N 1
ATOM 861 C CA . GLU A 1 111 ? -20.362 14.961 37.780 1.00 44.91 111 GLU A CA 1
ATOM 862 C C . GLU A 1 111 ? -19.397 16.149 37.612 1.00 44.91 111 GLU A C 1
ATOM 864 O O . GLU A 1 111 ? -18.730 16.588 38.550 1.00 44.91 111 GLU A O 1
ATOM 869 N N . GLY A 1 112 ? -19.257 16.638 36.375 1.00 55.91 112 GLY A N 1
ATOM 870 C CA . GLY A 1 112 ? -18.291 17.689 36.032 1.00 55.91 112 GLY A CA 1
ATOM 871 C C . GLY A 1 112 ? -16.841 17.262 36.295 1.00 55.91 112 GLY A C 1
ATOM 872 O O . GLY A 1 112 ? -16.382 16.243 35.785 1.00 55.91 112 GLY A O 1
ATOM 873 N N . GLU A 1 113 ? -16.123 18.042 37.104 1.00 51.81 113 GLU A N 1
ATOM 874 C CA . GLU A 1 113 ? -14.748 17.750 37.539 1.00 51.81 113 GLU A CA 1
ATOM 875 C C . GLU A 1 113 ? -14.671 16.851 38.790 1.00 51.81 113 GLU A C 1
ATOM 877 O O . GLU A 1 113 ? -13.597 16.637 39.353 1.00 51.81 113 GLU A O 1
ATOM 882 N N . LEU A 1 114 ? -15.794 16.325 39.272 1.00 53.88 114 LEU A N 1
ATOM 883 C CA . LEU A 1 114 ? -15.839 15.462 40.447 1.00 53.88 114 LEU A CA 1
ATOM 884 C C . LEU A 1 114 ? -16.247 14.054 40.031 1.00 53.88 114 LEU A C 1
ATOM 886 O O . LEU A 1 114 ? -17.292 13.836 39.420 1.00 53.88 114 LEU A O 1
ATOM 890 N N . ARG A 1 115 ? -15.426 13.071 40.393 1.00 65.19 115 ARG A N 1
ATOM 891 C CA . ARG A 1 115 ? -15.787 11.659 40.278 1.00 65.19 115 ARG A CA 1
ATOM 892 C C . ARG A 1 115 ? -16.107 11.121 41.661 1.00 65.19 115 ARG A C 1
ATOM 894 O O . ARG A 1 115 ? -15.241 11.110 42.530 1.00 65.19 115 ARG A O 1
ATOM 901 N N . ARG A 1 116 ? -17.330 10.633 41.847 1.00 66.19 116 ARG A N 1
ATOM 902 C CA . ARG A 1 116 ? -17.764 9.920 43.052 1.00 66.19 116 ARG A CA 1
ATOM 903 C C . ARG A 1 116 ? -17.826 8.435 42.764 1.00 66.19 116 ARG A C 1
ATOM 905 O O . ARG A 1 116 ? -18.385 8.027 41.754 1.00 66.19 116 ARG A O 1
ATOM 912 N N . SER A 1 117 ? -17.229 7.613 43.612 1.00 72.56 117 SER A N 1
ATOM 913 C CA . SER A 1 117 ? -17.240 6.161 43.451 1.00 72.56 117 SER A CA 1
ATOM 914 C C . SER A 1 117 ? -17.702 5.477 44.726 1.00 72.56 117 SER A C 1
ATOM 916 O O . SER A 1 117 ? -17.080 5.648 45.763 1.00 72.56 117 SER A O 1
ATOM 918 N N . PHE A 1 118 ? -18.757 4.678 44.649 1.00 72.44 118 PHE A N 1
ATOM 919 C CA . PHE A 1 118 ? -19.236 3.840 45.737 1.00 72.44 118 PHE A CA 1
ATOM 920 C C . PHE A 1 118 ? -18.632 2.443 45.612 1.00 72.44 118 PHE A C 1
ATOM 922 O O . PHE A 1 118 ? -18.779 1.778 44.587 1.00 72.44 118 PHE A O 1
ATOM 929 N N . ILE A 1 119 ? -17.945 1.999 46.656 1.00 78.81 119 ILE A N 1
ATOM 930 C CA . ILE A 1 119 ? -17.367 0.668 46.784 1.00 78.81 119 ILE A CA 1
ATOM 931 C C . ILE A 1 119 ? -18.218 -0.106 47.779 1.00 78.81 119 ILE A C 1
ATOM 933 O O . ILE A 1 119 ? -18.198 0.194 48.970 1.00 78.81 119 ILE A O 1
ATOM 937 N N . ILE A 1 120 ? -18.949 -1.105 47.300 1.00 78.06 120 ILE A N 1
ATOM 938 C CA . ILE A 1 120 ? -19.771 -1.979 48.135 1.00 78.06 120 ILE A CA 1
ATOM 939 C C . ILE A 1 120 ? -18.994 -3.269 48.365 1.00 78.06 120 ILE A C 1
ATOM 941 O O . ILE A 1 120 ? -18.644 -3.972 47.418 1.00 78.06 120 ILE A O 1
ATOM 945 N N . LEU A 1 121 ? -18.724 -3.568 49.626 1.00 82.12 121 LEU A N 1
ATOM 946 C CA . LEU A 1 121 ? -18.119 -4.808 50.078 1.00 82.12 121 LEU A CA 1
ATOM 947 C C . LEU A 1 121 ? -19.231 -5.748 50.525 1.00 82.12 121 LEU A C 1
ATOM 949 O O . LEU A 1 121 ? -20.176 -5.309 51.179 1.00 82.12 121 LEU A O 1
ATOM 953 N N . VAL A 1 122 ? -19.111 -7.031 50.191 1.00 79.31 122 VAL A N 1
ATOM 954 C CA . VAL A 1 122 ? -20.107 -8.044 50.551 1.00 79.31 122 VAL A CA 1
ATOM 955 C C . VAL A 1 122 ? -19.421 -9.329 51.002 1.00 79.31 122 VAL A C 1
ATOM 957 O O . VAL A 1 122 ? -18.501 -9.818 50.343 1.00 79.31 122 VAL A O 1
ATOM 960 N N . SER A 1 123 ? -19.862 -9.881 52.131 1.00 78.88 123 SER A N 1
ATOM 961 C CA . SER A 1 123 ? -19.312 -11.102 52.726 1.00 78.88 123 SER A CA 1
ATOM 962 C C . SER A 1 123 ? -20.379 -11.832 53.545 1.00 78.88 123 SER A C 1
ATOM 964 O O . SER A 1 123 ? -21.269 -11.206 54.112 1.00 78.88 123 SER A O 1
ATOM 966 N N . GLU A 1 124 ? -20.255 -13.152 53.661 1.00 77.56 124 GLU A N 1
ATOM 967 C CA . GLU A 1 124 ? -21.054 -13.975 54.588 1.00 77.56 124 GLU A CA 1
ATOM 968 C C . GLU A 1 124 ? -20.535 -13.887 56.042 1.00 77.56 124 GLU A C 1
ATOM 970 O O . GLU A 1 124 ? -21.179 -14.351 56.975 1.00 77.56 124 GLU A O 1
ATOM 975 N N . ASP A 1 125 ? -19.365 -13.270 56.255 1.00 78.94 125 ASP A N 1
ATOM 976 C CA . ASP A 1 125 ? -18.715 -13.107 57.562 1.00 78.94 125 ASP A CA 1
ATOM 977 C C . ASP A 1 125 ? -18.654 -11.622 57.968 1.00 78.94 125 ASP A C 1
ATOM 979 O O . ASP A 1 125 ? -17.927 -10.822 57.360 1.00 78.94 125 ASP A O 1
ATOM 983 N N . SER A 1 126 ? -19.400 -11.272 59.023 1.00 78.25 126 SER A N 1
ATOM 984 C CA . SER A 1 126 ? -19.520 -9.913 59.571 1.00 78.25 126 SER A CA 1
ATOM 985 C C . SER A 1 126 ? -18.241 -9.381 60.220 1.00 78.25 126 SER A C 1
ATOM 987 O O . SER A 1 126 ? -18.016 -8.171 60.248 1.00 78.25 126 SER A O 1
ATOM 989 N N . LYS A 1 127 ? -17.356 -10.246 60.729 1.00 79.06 127 LYS A N 1
ATOM 990 C CA . LYS A 1 127 ? -16.070 -9.796 61.281 1.00 79.06 127 LYS A CA 1
ATOM 991 C C . LYS A 1 127 ? -15.100 -9.472 60.153 1.00 79.06 127 LYS A C 1
ATOM 993 O O . LYS A 1 127 ? -14.433 -8.439 60.204 1.00 79.06 127 LYS A O 1
ATOM 998 N N . LYS A 1 128 ? -15.064 -10.304 59.107 1.00 78.62 128 LYS A N 1
ATOM 999 C CA . LYS A 1 128 ? -14.204 -10.071 57.937 1.00 78.62 128 LYS A CA 1
ATOM 1000 C C . LYS A 1 128 ? -14.573 -8.808 57.180 1.00 78.62 128 LYS A C 1
ATOM 1002 O O . LYS A 1 128 ? -13.669 -8.087 56.781 1.00 78.62 128 LYS A O 1
ATOM 1007 N N . ILE A 1 129 ? -15.862 -8.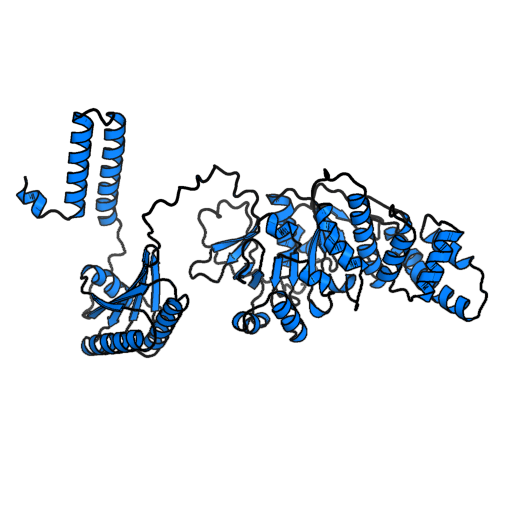512 57.009 1.00 83.19 129 ILE A N 1
ATOM 1008 C CA . ILE A 1 129 ? -16.263 -7.317 56.259 1.00 83.19 129 ILE A CA 1
ATOM 1009 C C . ILE A 1 129 ? -15.858 -6.017 56.958 1.00 83.19 129 ILE A C 1
ATOM 1011 O O . ILE A 1 129 ? -15.429 -5.077 56.296 1.00 83.19 129 ILE A O 1
ATOM 1015 N N . ASN A 1 130 ? -15.926 -5.984 58.292 1.00 80.88 130 ASN A N 1
ATOM 1016 C CA . ASN A 1 130 ? -15.524 -4.818 59.074 1.00 80.88 130 ASN A CA 1
ATOM 1017 C C . ASN A 1 130 ? -14.012 -4.589 58.986 1.00 80.88 130 ASN A C 1
ATOM 1019 O O . ASN A 1 130 ? -13.575 -3.468 58.748 1.00 80.88 130 ASN A O 1
ATOM 1023 N N . VAL A 1 131 ? -13.219 -5.658 59.116 1.00 83.88 131 VAL A N 1
ATOM 1024 C CA . VAL A 1 131 ? -11.760 -5.586 58.945 1.00 83.88 131 VAL A CA 1
ATOM 1025 C C . VAL A 1 131 ? -11.407 -5.167 57.517 1.00 83.88 131 VAL A C 1
ATOM 1027 O O . VAL A 1 131 ? -10.550 -4.312 57.316 1.00 83.88 131 VAL A O 1
ATOM 1030 N N . GLU A 1 132 ? -12.087 -5.732 56.521 1.00 85.00 132 GLU A N 1
ATOM 1031 C CA . GLU A 1 132 ? -11.832 -5.447 55.112 1.00 85.00 132 GLU A CA 1
ATOM 1032 C C . GLU A 1 132 ? -12.139 -3.995 54.740 1.00 85.00 132 GLU A C 1
ATOM 1034 O O . GLU A 1 132 ? -11.348 -3.370 54.035 1.00 85.00 132 GLU A O 1
ATOM 1039 N N . ALA A 1 133 ? -13.252 -3.448 55.234 1.00 84.81 133 ALA A N 1
ATOM 1040 C CA . ALA A 1 133 ? -13.631 -2.061 54.999 1.00 84.81 133 ALA A CA 1
ATOM 1041 C C . ALA A 1 133 ? -12.589 -1.083 55.573 1.00 84.81 133 ALA A C 1
ATOM 1043 O O . ALA A 1 133 ? -12.195 -0.146 54.879 1.00 84.81 133 ALA A O 1
ATOM 1044 N N . GLU A 1 134 ? -12.079 -1.329 56.786 1.00 85.56 134 GLU A N 1
ATOM 1045 C CA . GLU A 1 134 ? -11.045 -0.484 57.406 1.00 85.56 134 GLU A CA 1
ATOM 1046 C C . GLU A 1 134 ? -9.689 -0.587 56.696 1.00 85.56 134 GLU A C 1
ATOM 1048 O O . GLU A 1 134 ? -9.016 0.424 56.460 1.00 85.56 134 GLU A O 1
ATOM 1053 N N . VAL A 1 135 ? -9.285 -1.800 56.302 1.00 85.94 135 VAL A N 1
ATOM 1054 C CA . VAL A 1 135 ? -8.044 -2.007 55.542 1.00 85.94 135 VAL A CA 1
ATOM 1055 C C . VAL A 1 135 ? -8.135 -1.328 54.181 1.00 85.94 135 VAL A C 1
ATOM 1057 O O . VAL A 1 135 ? -7.211 -0.611 53.799 1.00 85.94 135 VAL A O 1
ATOM 1060 N N . LEU A 1 136 ? -9.247 -1.504 53.461 1.00 84.81 136 LEU A N 1
ATOM 1061 C CA . LEU A 1 136 ? -9.447 -0.862 52.168 1.00 84.81 136 LEU A CA 1
ATOM 1062 C C . LEU A 1 136 ? -9.446 0.663 52.314 1.00 84.81 136 LEU A C 1
ATOM 1064 O O . LEU A 1 136 ? -8.722 1.337 51.590 1.00 84.81 136 LEU A O 1
ATOM 1068 N N . LYS A 1 137 ? -10.175 1.215 53.287 1.00 84.94 137 LYS A N 1
ATOM 1069 C CA . LYS A 1 137 ? -10.198 2.659 53.560 1.00 84.94 137 LYS A CA 1
ATOM 1070 C C . LYS A 1 137 ? -8.798 3.217 53.825 1.00 84.94 137 LYS A C 1
ATOM 1072 O O . LYS A 1 137 ? -8.444 4.261 53.274 1.00 84.94 137 LYS A O 1
ATOM 1077 N N . THR A 1 138 ? -7.984 2.505 54.603 1.00 84.50 138 THR A N 1
ATOM 1078 C CA . THR A 1 138 ? -6.602 2.903 54.911 1.00 84.50 138 THR A CA 1
ATOM 1079 C C . THR A 1 138 ? -5.708 2.838 53.672 1.00 84.50 138 THR A C 1
ATOM 1081 O O . THR A 1 138 ? -4.969 3.782 53.402 1.00 84.50 138 THR A O 1
ATOM 1084 N N . LEU A 1 139 ? -5.807 1.767 52.878 1.00 84.25 139 LEU A N 1
ATOM 1085 C CA . LEU A 1 139 ? -5.042 1.611 51.638 1.00 84.25 139 LEU A CA 1
ATOM 1086 C C . LEU A 1 139 ? -5.378 2.695 50.618 1.00 84.25 139 LEU A C 1
ATOM 1088 O O . LEU A 1 139 ? -4.469 3.302 50.064 1.00 84.25 139 LEU A O 1
ATOM 1092 N N . LEU A 1 140 ? -6.665 2.966 50.392 1.00 83.00 140 LEU A N 1
ATOM 1093 C CA . LEU A 1 140 ? -7.085 3.986 49.434 1.00 83.00 140 LEU A CA 1
ATOM 1094 C C . LEU A 1 140 ? -6.589 5.368 49.876 1.00 83.00 140 LEU A C 1
ATOM 1096 O O . LEU A 1 140 ? -6.003 6.085 49.073 1.00 83.00 140 LEU A O 1
ATOM 1100 N N . THR A 1 141 ? -6.750 5.709 51.159 1.00 82.44 141 THR A N 1
ATOM 1101 C CA . THR A 1 141 ? -6.318 7.011 51.700 1.00 82.44 141 THR A CA 1
ATOM 1102 C C . THR A 1 141 ? -4.792 7.176 51.685 1.00 82.44 141 THR A C 1
ATOM 1104 O O . THR A 1 141 ? -4.306 8.297 51.577 1.00 82.44 141 THR A O 1
ATOM 1107 N N . SER A 1 142 ? -4.031 6.080 51.791 1.00 80.25 142 SER A N 1
ATOM 1108 C CA . SER A 1 142 ? -2.563 6.110 51.824 1.00 80.25 142 SER A CA 1
ATOM 1109 C C . SER A 1 142 ? -1.896 6.015 50.451 1.00 80.25 142 SER A C 1
ATOM 1111 O O . SER A 1 142 ? -0.765 6.473 50.320 1.00 80.25 142 SER A O 1
ATOM 1113 N N . LEU A 1 143 ? -2.517 5.341 49.480 1.00 78.06 143 LEU A N 1
ATOM 1114 C CA . LEU A 1 143 ? -1.887 5.009 48.196 1.00 78.06 143 LEU A CA 1
ATOM 1115 C C . LEU A 1 143 ? -2.401 5.848 47.030 1.00 78.06 143 LEU A C 1
ATOM 1117 O O . LEU A 1 143 ? -1.746 5.873 45.996 1.00 78.06 143 LEU A O 1
ATOM 1121 N N . VAL A 1 144 ? -3.558 6.499 47.175 1.00 75.56 144 VAL A N 1
ATOM 1122 C CA . VAL A 1 144 ? -4.172 7.284 46.102 1.00 75.56 144 VAL A CA 1
ATOM 1123 C C . VAL A 1 144 ? -4.248 8.741 46.541 1.00 75.56 144 VAL A C 1
ATOM 1125 O O . VAL A 1 144 ? -5.048 9.118 47.398 1.00 75.56 144 VAL A O 1
ATOM 1128 N N . ASP A 1 145 ? -3.417 9.594 45.951 1.00 69.06 145 ASP A N 1
ATOM 1129 C CA . ASP A 1 145 ? -3.363 10.993 46.362 1.00 69.06 145 ASP A CA 1
ATOM 1130 C C . ASP A 1 145 ? -4.583 11.793 45.886 1.00 69.06 145 ASP A C 1
ATOM 1132 O O . ASP A 1 145 ? -4.887 11.861 44.694 1.00 69.06 145 ASP A O 1
ATOM 1136 N N . GLY A 1 146 ? -5.173 12.580 46.789 1.00 68.44 146 GLY A N 1
ATOM 1137 C CA . GLY A 1 146 ? -6.230 13.539 46.446 1.00 68.44 146 GLY A CA 1
ATOM 1138 C C . GLY A 1 146 ? -7.637 12.946 46.399 1.00 68.44 146 GLY A C 1
ATOM 1139 O O . GLY A 1 146 ? -8.529 13.562 45.812 1.00 68.44 146 GLY A O 1
ATOM 1140 N N . ILE A 1 147 ? -7.841 11.789 47.031 1.00 78.75 147 ILE A N 1
ATOM 1141 C CA . ILE A 1 147 ? -9.171 11.222 47.259 1.00 78.75 147 ILE A CA 1
ATOM 1142 C C . ILE A 1 147 ? -9.700 11.574 48.653 1.00 78.75 147 ILE A C 1
ATOM 1144 O O . ILE A 1 147 ? -8.935 11.802 49.592 1.00 78.75 147 ILE A O 1
ATOM 1148 N N . ARG A 1 148 ? -11.024 11.575 48.811 1.00 78.00 148 ARG A N 1
ATOM 1149 C CA . ARG A 1 148 ? -11.686 11.531 50.122 1.00 78.00 148 ARG A CA 1
ATOM 1150 C C . ARG A 1 148 ? -12.498 10.257 50.216 1.00 78.00 148 ARG A C 1
ATOM 1152 O O . ARG A 1 148 ? -13.293 10.001 49.322 1.00 78.00 148 ARG A O 1
ATOM 1159 N N . VAL A 1 149 ? -12.300 9.489 51.284 1.00 84.00 149 VAL A N 1
ATOM 1160 C CA . VAL A 1 149 ? -13.045 8.250 51.535 1.00 84.00 149 VAL A CA 1
ATOM 1161 C C . VAL A 1 149 ? -13.958 8.440 52.743 1.00 84.00 149 VAL A C 1
ATOM 1163 O O . VAL A 1 149 ? -13.480 8.625 53.865 1.00 84.00 149 VAL A O 1
ATOM 1166 N N . SER A 1 150 ? -15.265 8.385 52.520 1.00 78.88 150 SER A N 1
ATOM 1167 C CA . SER A 1 150 ? -16.310 8.391 53.545 1.00 78.88 150 SER A CA 1
ATOM 1168 C C . SER A 1 150 ? -16.976 7.024 53.622 1.00 78.88 150 SER A C 1
ATOM 1170 O O . SER A 1 150 ? -16.977 6.246 52.673 1.00 78.88 150 SER A O 1
ATOM 1172 N N . GLU A 1 151 ? -17.534 6.707 54.782 1.00 77.62 151 GLU A N 1
ATOM 1173 C CA . GLU A 1 151 ? -18.393 5.541 54.924 1.00 77.62 151 GLU A CA 1
ATOM 1174 C C . GLU A 1 151 ? -19.845 5.967 54.757 1.00 77.62 151 GLU A C 1
ATOM 1176 O O . GLU A 1 151 ? -20.235 7.016 55.275 1.00 77.62 151 GLU A O 1
ATOM 1181 N N . VAL A 1 152 ? -20.636 5.163 54.044 1.00 72.00 152 VAL A N 1
ATOM 1182 C CA . VAL A 1 152 ? -22.033 5.498 53.778 1.00 72.00 152 VAL A CA 1
ATOM 1183 C C . VAL A 1 152 ? -22.946 4.326 54.086 1.00 72.00 152 VAL A C 1
ATOM 1185 O O . VAL A 1 152 ? -22.632 3.174 53.791 1.00 72.00 152 VAL A O 1
ATOM 1188 N N . ASN A 1 153 ? -24.089 4.633 54.695 1.00 68.69 153 ASN A N 1
ATOM 1189 C CA . ASN A 1 153 ? -25.089 3.652 55.084 1.00 68.69 153 ASN A CA 1
ATOM 1190 C C . ASN A 1 153 ? -26.370 3.869 54.266 1.00 68.69 153 ASN A C 1
ATOM 1192 O O . ASN A 1 153 ? -27.235 4.652 54.655 1.00 68.69 153 ASN A O 1
ATOM 1196 N N . TYR A 1 154 ? -26.445 3.209 53.110 1.00 65.06 154 TYR A N 1
ATOM 1197 C CA . TYR A 1 154 ? -27.621 3.191 52.240 1.00 65.06 154 TYR A CA 1
ATOM 1198 C C . TYR A 1 154 ? -28.204 1.777 52.218 1.00 65.06 154 TYR A C 1
ATOM 1200 O O . TYR A 1 154 ? -27.653 0.885 51.567 1.00 65.06 154 TYR A O 1
ATOM 1208 N N . GLU A 1 155 ? -29.318 1.561 52.917 1.00 60.62 155 GLU A N 1
ATOM 1209 C CA . GLU A 1 155 ? -30.004 0.260 52.952 1.00 60.62 155 GLU A CA 1
ATOM 1210 C C . GLU A 1 155 ? -30.529 -0.162 51.571 1.00 60.62 155 GLU A C 1
ATOM 1212 O O . GLU A 1 155 ? -30.673 -1.350 51.286 1.00 60.62 155 GLU A O 1
ATOM 1217 N N . GLU A 1 156 ? -30.741 0.784 50.653 1.00 57.72 156 GLU A N 1
ATOM 1218 C CA . GLU A 1 156 ? -31.136 0.502 49.272 1.00 57.72 156 GLU A CA 1
ATOM 1219 C C . GLU A 1 156 ? -30.077 -0.311 48.504 1.00 57.72 156 GLU A C 1
ATOM 1221 O O . GLU A 1 156 ? -30.412 -1.043 47.569 1.00 57.72 156 GLU A O 1
ATOM 1226 N N . LEU A 1 157 ? -28.802 -0.239 48.911 1.00 57.31 157 LEU A N 1
ATOM 1227 C CA . LEU A 1 157 ? -27.707 -0.999 48.296 1.00 57.31 157 LEU A CA 1
ATOM 1228 C C . LEU A 1 157 ? -27.695 -2.477 48.710 1.00 57.31 157 LEU A C 1
ATOM 1230 O O . LEU A 1 157 ? -27.024 -3.287 48.064 1.00 57.31 157 LEU A O 1
ATOM 1234 N N . ARG A 1 158 ? -28.473 -2.861 49.729 1.00 61.25 158 ARG A N 1
ATOM 1235 C CA . ARG A 1 158 ? -28.574 -4.245 50.208 1.00 61.25 158 ARG A CA 1
ATOM 1236 C C . ARG A 1 158 ? -29.078 -5.203 49.131 1.00 61.25 158 ARG A C 1
ATOM 1238 O O . ARG A 1 158 ? -28.571 -6.312 49.002 1.00 61.25 158 ARG A O 1
ATOM 1245 N N . VAL A 1 159 ? -30.008 -4.746 48.290 1.00 60.78 159 VAL A N 1
ATOM 1246 C CA . VAL A 1 159 ? -30.537 -5.543 47.170 1.00 60.78 159 VAL A CA 1
ATOM 1247 C C . VAL A 1 159 ? -29.428 -5.895 46.172 1.00 60.78 159 VAL A C 1
ATOM 1249 O O . VAL A 1 159 ? -29.371 -7.024 45.689 1.00 60.78 159 VAL A O 1
ATOM 1252 N N . LEU A 1 160 ? -28.518 -4.955 45.893 1.00 56.59 160 LEU A N 1
ATOM 1253 C CA . LEU A 1 160 ? -27.363 -5.188 45.020 1.00 56.59 160 LEU A CA 1
ATOM 1254 C C . LEU A 1 160 ? -26.344 -6.127 45.677 1.00 56.59 160 LEU A C 1
ATOM 1256 O O . LEU A 1 160 ? -25.799 -7.003 45.004 1.00 56.59 160 LEU A O 1
ATOM 1260 N N . ALA A 1 161 ? -26.122 -5.981 46.986 1.00 60.94 161 ALA A N 1
ATOM 1261 C CA . ALA A 1 161 ? -25.224 -6.842 47.746 1.00 60.94 161 ALA A CA 1
ATOM 1262 C C . ALA A 1 161 ? -25.685 -8.313 47.742 1.00 60.94 161 ALA A C 1
ATOM 1264 O O . ALA A 1 161 ? -24.902 -9.213 47.424 1.00 60.94 161 ALA A O 1
ATOM 1265 N N . ASP A 1 162 ? -26.973 -8.550 47.997 1.00 63.88 162 ASP A N 1
ATOM 1266 C CA . ASP A 1 162 ? -27.572 -9.890 48.020 1.00 63.88 162 ASP A CA 1
ATOM 1267 C C . ASP A 1 162 ? -27.537 -10.570 46.647 1.00 63.88 162 ASP A C 1
ATOM 1269 O O . ASP A 1 162 ? -27.379 -11.791 46.540 1.00 63.88 162 ASP A O 1
ATOM 1273 N N . TRP A 1 163 ? -27.660 -9.783 45.576 1.00 60.72 163 TRP A N 1
ATOM 1274 C CA . TRP A 1 163 ? -27.604 -10.285 44.207 1.00 60.72 163 TRP A CA 1
ATOM 1275 C C . TRP A 1 163 ? -26.200 -10.774 43.840 1.00 60.72 163 TRP A C 1
ATOM 1277 O O . TRP A 1 163 ? -26.038 -11.843 43.249 1.00 60.72 163 TRP A O 1
ATOM 1287 N N . VAL A 1 164 ? -25.167 -10.035 44.253 1.00 56.81 164 VAL A N 1
ATOM 1288 C CA . VAL A 1 164 ? -23.774 -10.338 43.907 1.00 56.81 164 VAL A CA 1
ATOM 1289 C C . VAL A 1 164 ? -23.241 -11.589 44.594 1.00 56.81 164 VAL A C 1
ATOM 1291 O O . VAL A 1 164 ? -22.394 -12.252 44.003 1.00 56.81 164 VAL A O 1
ATOM 1294 N N . LEU A 1 165 ? -23.744 -11.980 45.770 1.00 59.09 165 LEU A N 1
ATOM 1295 C CA . LEU A 1 165 ? -23.374 -13.252 46.416 1.00 59.09 165 LEU A CA 1
ATOM 1296 C C . LEU A 1 165 ? -23.908 -14.488 45.675 1.00 59.09 165 LEU A C 1
ATOM 1298 O O . LEU A 1 165 ? -23.261 -15.536 45.682 1.00 59.09 165 LEU A O 1
ATOM 1302 N N . LYS A 1 166 ? -25.052 -14.361 44.995 1.00 54.78 166 LYS A N 1
ATOM 1303 C CA . LYS A 1 166 ? -25.712 -15.471 44.287 1.00 54.78 166 LYS A CA 1
ATOM 1304 C C . LYS A 1 166 ? -25.196 -15.699 42.867 1.00 54.78 166 LYS A C 1
ATOM 1306 O O . LYS A 1 166 ? -25.472 -16.743 42.282 1.00 54.78 166 LYS A O 1
ATOM 1311 N N . LEU A 1 167 ? -24.451 -14.750 42.303 1.00 52.53 167 LEU A N 1
ATOM 1312 C CA . LEU A 1 167 ? -23.822 -14.916 40.996 1.00 52.53 167 LEU A CA 1
ATOM 1313 C C . LEU A 1 167 ? -22.543 -15.765 41.130 1.00 52.53 167 LEU A C 1
ATOM 1315 O O . LEU A 1 167 ? -21.635 -15.419 41.888 1.00 52.53 167 LEU A O 1
ATOM 1319 N N . ASN A 1 168 ? -22.451 -16.861 40.370 1.00 42.19 168 ASN A N 1
ATOM 1320 C CA . ASN A 1 168 ? -21.208 -17.617 40.171 1.00 42.19 168 ASN A CA 1
ATOM 1321 C C . ASN A 1 168 ? -20.334 -16.881 39.146 1.00 42.19 168 ASN A C 1
ATOM 1323 O O . ASN A 1 168 ? -20.273 -17.246 37.975 1.00 42.19 168 ASN A O 1
ATOM 1327 N N . LEU A 1 169 ? -19.708 -15.787 39.576 1.00 43.84 169 LEU A N 1
ATOM 1328 C CA . LEU A 1 169 ? -18.792 -15.006 38.746 1.00 43.84 169 LEU A CA 1
ATOM 1329 C C . LEU A 1 169 ? -17.391 -15.622 38.821 1.00 43.84 169 LEU A C 1
ATOM 1331 O O . LEU A 1 169 ? -16.868 -15.848 39.911 1.00 43.84 169 LEU A O 1
ATOM 1335 N N . HIS A 1 170 ? -16.764 -15.858 37.665 1.00 36.03 170 HIS A N 1
ATOM 1336 C CA . HIS A 1 170 ? -15.375 -16.331 37.587 1.00 36.03 170 HIS A CA 1
ATOM 1337 C C . HIS A 1 170 ? -14.353 -15.289 38.088 1.00 36.03 170 HIS A C 1
ATOM 1339 O O . HIS A 1 170 ? -13.229 -15.650 38.430 1.00 36.03 170 HIS A O 1
ATOM 1345 N N . SER A 1 171 ? -14.742 -14.013 38.188 1.00 37.53 171 SER A N 1
ATOM 1346 C CA . SER A 1 171 ? -13.944 -12.915 38.743 1.00 37.53 171 SER A CA 1
ATOM 1347 C C . SER A 1 171 ? -14.677 -12.247 39.916 1.00 37.53 171 SER A C 1
ATOM 1349 O O . SER A 1 171 ? -15.862 -11.932 39.847 1.00 37.53 171 SER A O 1
ATOM 1351 N N . LYS A 1 172 ? -13.971 -12.026 41.032 1.00 37.09 172 LYS A N 1
ATOM 1352 C CA . LYS A 1 172 ? -14.529 -11.526 42.309 1.00 37.09 172 LYS A CA 1
ATOM 1353 C C . LYS A 1 172 ? -14.803 -10.006 42.355 1.00 37.09 172 LYS A C 1
ATOM 1355 O O . LYS A 1 172 ? -14.951 -9.445 43.441 1.00 37.09 172 LYS A O 1
ATOM 1360 N N . GLY A 1 173 ? -14.883 -9.331 41.207 1.00 36.19 173 GLY A N 1
ATOM 1361 C CA . GLY A 1 173 ? -15.129 -7.889 41.124 1.00 36.19 173 GLY A CA 1
ATOM 1362 C C . GLY A 1 173 ? -16.089 -7.550 39.989 1.00 36.19 173 GLY A C 1
ATOM 1363 O O . GLY A 1 173 ? -15.801 -7.849 38.833 1.00 36.19 173 GLY A O 1
ATOM 1364 N N . LEU A 1 174 ? -17.223 -6.934 40.323 1.00 37.97 174 LEU A N 1
ATOM 1365 C CA . LEU A 1 174 ? -18.230 -6.487 39.361 1.00 37.97 174 LEU A CA 1
ATOM 1366 C C . LEU A 1 174 ? -18.158 -4.950 39.259 1.00 37.97 174 LEU A C 1
ATOM 1368 O O . LEU A 1 174 ? -18.423 -4.244 40.233 1.00 37.97 174 LEU A O 1
ATOM 1372 N N . LEU A 1 175 ? -17.747 -4.430 38.100 1.00 36.91 175 LEU A N 1
ATOM 1373 C CA . LEU A 1 175 ? -17.616 -2.994 37.830 1.00 36.91 175 LEU A CA 1
ATOM 1374 C C . LEU A 1 175 ? -18.857 -2.494 37.080 1.00 36.91 175 LEU A C 1
ATOM 1376 O O . LEU A 1 175 ? -19.079 -2.886 35.937 1.00 36.91 175 LEU A O 1
ATOM 1380 N N . PHE A 1 176 ? -19.639 -1.609 37.695 1.00 35.47 176 PHE A N 1
ATOM 1381 C CA . PHE A 1 176 ? -20.760 -0.925 37.049 1.00 35.47 176 PHE A CA 1
ATOM 1382 C C . PHE A 1 176 ? -20.438 0.571 36.951 1.00 35.47 176 PHE A C 1
ATOM 1384 O O . PHE A 1 176 ? -20.367 1.272 37.955 1.00 35.47 176 PHE A O 1
ATOM 1391 N N . ILE A 1 177 ? -20.241 1.088 35.740 1.00 33.06 177 ILE A N 1
ATOM 1392 C CA . ILE A 1 177 ? -20.082 2.530 35.500 1.00 33.06 177 ILE A CA 1
ATOM 1393 C C . ILE A 1 177 ? -21.405 3.038 34.922 1.00 33.06 177 ILE A C 1
ATOM 1395 O O . ILE A 1 177 ? -21.852 2.546 33.889 1.00 33.06 177 ILE A O 1
ATOM 1399 N N . SER A 1 178 ? -22.050 3.987 35.604 1.00 32.19 178 SER A N 1
ATOM 1400 C CA . SER A 1 178 ? -23.283 4.635 35.144 1.00 32.19 178 SER A CA 1
ATOM 1401 C C . SER A 1 178 ? -22.990 6.101 34.840 1.00 32.19 178 SER A C 1
ATOM 1403 O O . SER A 1 178 ? -22.946 6.924 35.754 1.00 32.19 178 SER A O 1
ATOM 1405 N N . ASP A 1 179 ? -22.863 6.446 33.561 1.00 26.09 179 ASP A N 1
ATOM 1406 C CA . ASP A 1 179 ? -22.822 7.841 33.120 1.00 26.09 179 ASP A CA 1
ATOM 1407 C C . ASP A 1 179 ? -24.229 8.452 33.205 1.00 26.09 179 ASP A C 1
ATOM 1409 O O . ASP A 1 179 ? -25.059 8.295 32.310 1.00 26.09 179 ASP A O 1
ATOM 1413 N N . LYS A 1 180 ? -24.516 9.175 34.290 1.00 29.20 180 LYS A N 1
ATOM 1414 C CA . LYS A 1 180 ? -25.598 10.167 34.317 1.00 29.20 180 LYS A CA 1
ATOM 1415 C C . LYS A 1 180 ? -24.998 11.546 34.537 1.00 29.20 180 LYS A C 1
ATOM 1417 O O . LYS A 1 180 ? -24.834 11.977 35.669 1.00 29.20 180 LYS A O 1
ATOM 1422 N N . THR A 1 181 ? -24.734 12.260 33.449 1.00 29.88 181 THR A N 1
ATOM 1423 C CA . THR A 1 181 ? -24.621 13.722 33.476 1.00 29.88 181 THR A CA 1
ATOM 1424 C C . THR A 1 181 ? -25.957 14.295 33.002 1.00 29.88 181 THR A C 1
ATOM 1426 O O . THR A 1 181 ? -26.237 14.372 31.808 1.00 29.88 181 THR A O 1
ATOM 1429 N N . LEU A 1 182 ? -26.824 14.643 33.959 1.00 32.12 182 LEU A N 1
ATOM 1430 C CA . LEU A 1 182 ? -27.920 15.591 33.750 1.00 32.12 182 LEU A CA 1
ATOM 1431 C C . LEU A 1 182 ? -27.294 16.985 33.782 1.00 32.12 182 LEU A C 1
ATOM 1433 O O . LEU A 1 182 ? -27.006 17.527 34.841 1.00 32.12 182 LEU A O 1
ATOM 1437 N N . GLY A 1 183 ? -27.032 17.525 32.603 1.00 26.25 183 GLY A N 1
ATOM 1438 C CA . GLY A 1 183 ? -26.497 18.865 32.423 1.00 26.25 183 GLY A CA 1
ATOM 1439 C C . GLY A 1 183 ? -26.283 19.070 30.942 1.00 26.25 183 GLY A C 1
ATOM 1440 O O . GLY A 1 183 ? -25.281 18.601 30.419 1.00 26.25 183 GLY A O 1
ATOM 1441 N N . GLU A 1 184 ? -27.299 19.639 30.288 1.00 30.95 184 GLU A N 1
ATOM 1442 C CA . GLU A 1 184 ? -27.313 20.180 28.923 1.00 30.95 184 GLU A CA 1
ATOM 1443 C C . GLU A 1 184 ? -26.080 19.846 28.066 1.00 30.95 184 GLU A C 1
ATOM 1445 O O . GLU A 1 184 ? -25.324 20.716 27.640 1.00 30.95 184 GLU A O 1
ATOM 1450 N N . ARG A 1 185 ? -25.911 18.571 27.702 1.00 25.84 185 ARG A N 1
ATOM 1451 C CA . ARG A 1 185 ? -25.413 18.319 26.360 1.00 25.84 185 ARG A CA 1
ATOM 1452 C C . ARG A 1 185 ? -26.568 18.732 25.486 1.00 25.84 185 ARG A C 1
ATOM 1454 O O . ARG A 1 185 ? -27.620 18.094 25.531 1.00 25.84 185 ARG A O 1
ATOM 1461 N N . GLN A 1 186 ? -26.370 19.821 24.741 1.00 26.53 186 GLN A N 1
ATOM 1462 C CA . GLN A 1 186 ? -27.043 20.000 23.467 1.00 26.53 186 GLN A CA 1
ATOM 1463 C C . GLN A 1 186 ? -27.232 18.602 22.902 1.00 26.53 186 GLN A C 1
ATOM 1465 O O . GLN A 1 186 ? -26.255 17.880 22.677 1.00 26.53 186 GLN A O 1
ATOM 1470 N N . LEU A 1 187 ? -28.496 18.201 22.790 1.00 26.06 187 LEU A N 1
ATOM 1471 C CA . LEU A 1 187 ? -28.885 17.212 21.820 1.00 26.06 187 LEU A CA 1
ATOM 1472 C C . LEU A 1 187 ? -28.225 17.723 20.545 1.00 26.06 187 LEU A C 1
ATOM 1474 O O . LEU A 1 187 ? -28.707 18.663 19.915 1.00 26.06 187 LEU A O 1
ATOM 1478 N N . ILE A 1 188 ? -27.053 17.171 20.222 1.00 26.12 188 ILE A N 1
ATOM 1479 C CA . ILE A 1 188 ? -26.649 17.055 18.843 1.00 26.12 188 ILE A CA 1
ATOM 1480 C C . ILE A 1 188 ? -27.841 16.305 18.303 1.00 26.12 188 ILE A C 1
ATOM 1482 O O . ILE A 1 188 ? -28.015 15.121 18.596 1.00 26.12 188 ILE A O 1
ATOM 1486 N N . ASN A 1 189 ? -28.743 17.062 17.677 1.00 25.20 189 ASN A N 1
ATOM 1487 C CA . ASN A 1 189 ? -29.747 16.515 16.811 1.00 25.20 189 ASN A CA 1
ATOM 1488 C C . ASN A 1 189 ? -28.980 15.469 16.022 1.00 25.20 189 ASN A C 1
ATOM 1490 O O . ASN A 1 189 ? -28.073 15.799 15.253 1.00 25.20 189 ASN A O 1
ATOM 1494 N N . THR A 1 190 ? -29.283 14.204 16.288 1.00 30.47 190 THR A N 1
ATOM 1495 C CA . THR A 1 190 ? -29.135 13.168 15.296 1.00 30.47 190 THR A CA 1
ATOM 1496 C C . THR A 1 190 ? -30.008 13.648 14.155 1.00 30.47 190 THR A C 1
ATOM 1498 O O . THR A 1 190 ? -31.202 13.367 14.075 1.00 30.47 190 THR A O 1
ATOM 1501 N N . SER A 1 191 ? -29.403 14.487 13.315 1.00 23.88 191 SER A N 1
ATOM 1502 C CA . SER A 1 191 ? -29.895 14.753 11.990 1.00 23.88 191 SER A CA 1
ATOM 1503 C C . SER A 1 191 ? -30.172 13.381 11.382 1.00 23.88 191 SER A C 1
ATOM 1505 O O . SER A 1 191 ? -29.356 12.463 11.525 1.00 23.88 191 SER A O 1
ATOM 1507 N N . PRO A 1 192 ? -31.361 13.206 10.805 1.00 29.69 192 PRO A N 1
ATOM 1508 C CA . PRO A 1 192 ? -31.856 11.908 10.398 1.00 29.69 192 PRO A CA 1
ATOM 1509 C C . PRO A 1 192 ? -30.910 11.310 9.354 1.00 29.69 192 PRO A C 1
ATOM 1511 O O . PRO A 1 192 ? -30.575 11.982 8.386 1.00 29.69 192 PRO A O 1
ATOM 1514 N N . ALA A 1 193 ? -30.501 10.058 9.561 1.00 32.75 193 ALA A N 1
ATOM 1515 C CA . ALA A 1 193 ? -29.955 9.125 8.568 1.00 32.75 193 ALA A CA 1
ATOM 1516 C C . ALA A 1 193 ? -28.704 9.513 7.735 1.00 32.75 193 ALA A C 1
ATOM 1518 O O . ALA A 1 193 ? -28.123 8.617 7.142 1.00 32.75 193 ALA A O 1
ATOM 1519 N N . SER A 1 194 ? -28.222 10.760 7.712 1.00 33.88 194 SER A N 1
ATOM 1520 C CA . SER A 1 194 ? -27.205 11.208 6.739 1.00 33.88 194 SER A CA 1
ATOM 1521 C C . SER A 1 194 ? -25.768 11.333 7.270 1.00 33.88 194 SER A C 1
ATOM 1523 O O . SER A 1 194 ? -24.832 11.422 6.481 1.00 33.88 194 SER A O 1
ATOM 1525 N N . SER A 1 195 ? -25.543 11.332 8.590 1.00 37.31 195 SER A N 1
ATOM 1526 C CA . SER A 1 195 ? -24.194 11.487 9.179 1.00 37.31 195 SER A CA 1
ATOM 1527 C C . SER A 1 195 ? -23.485 10.169 9.514 1.00 37.31 195 SER A C 1
ATOM 1529 O O . SER A 1 195 ? -22.270 10.164 9.700 1.00 37.31 195 SER A O 1
ATOM 1531 N N . VAL A 1 196 ? -24.219 9.052 9.566 1.00 43.69 196 VAL A N 1
ATOM 1532 C CA . VAL A 1 196 ? -23.658 7.700 9.751 1.00 43.69 196 VAL A CA 1
ATOM 1533 C C . VAL A 1 196 ? -23.211 7.098 8.413 1.00 43.69 196 VAL A C 1
ATOM 1535 O O . VAL A 1 196 ? -22.274 6.307 8.396 1.00 43.69 196 VAL A O 1
ATOM 1538 N N . GLU A 1 197 ? -23.804 7.523 7.289 1.00 50.06 197 GLU A N 1
ATOM 1539 C CA . GLU A 1 197 ? -23.516 6.975 5.951 1.00 50.06 197 GLU A CA 1
ATOM 1540 C C . GLU A 1 197 ? -22.050 7.129 5.515 1.00 50.06 197 GLU A C 1
ATOM 1542 O O . GLU A 1 197 ? -21.546 6.281 4.784 1.00 50.06 197 GLU A O 1
ATOM 1547 N N . ASN A 1 198 ? -21.339 8.151 6.003 1.00 64.75 198 ASN A N 1
ATOM 1548 C CA . ASN A 1 198 ? -19.966 8.453 5.576 1.00 64.75 198 ASN A CA 1
ATOM 1549 C C . ASN A 1 198 ? -18.868 7.920 6.512 1.00 64.75 198 ASN A C 1
ATOM 1551 O O . ASN A 1 198 ? -17.687 8.154 6.254 1.00 64.75 198 ASN A O 1
ATOM 1555 N N . ASN A 1 199 ? -19.218 7.230 7.598 1.00 79.62 199 ASN A N 1
ATOM 1556 C CA . ASN A 1 199 ? -18.228 6.652 8.505 1.00 79.62 199 ASN A CA 1
ATOM 1557 C C . ASN A 1 199 ? -18.048 5.163 8.211 1.00 79.62 199 ASN A C 1
ATOM 1559 O O . ASN A 1 199 ? -19.015 4.425 8.050 1.00 79.62 199 ASN A O 1
ATOM 1563 N N . LEU A 1 200 ? -16.797 4.713 8.169 1.00 86.25 200 LEU A N 1
ATOM 1564 C CA . LEU A 1 200 ? -16.454 3.325 7.894 1.00 86.25 200 LEU A CA 1
ATOM 1565 C C . LEU A 1 200 ? -16.276 2.616 9.223 1.00 86.25 200 LEU A C 1
ATOM 1567 O O . LEU A 1 200 ? -15.263 2.798 9.898 1.00 86.25 200 LEU A O 1
ATOM 1571 N N . ILE A 1 201 ? -17.238 1.788 9.605 1.00 86.88 201 ILE A N 1
ATOM 1572 C CA . ILE A 1 201 ? -17.055 0.879 10.737 1.00 86.88 201 ILE A CA 1
ATOM 1573 C C . ILE A 1 201 ? -15.871 -0.023 10.386 1.00 86.88 201 ILE A C 1
ATOM 1575 O O . ILE A 1 201 ? -15.788 -0.484 9.260 1.00 86.88 201 ILE A O 1
ATOM 1579 N N . LEU A 1 202 ? -14.912 -0.253 11.278 1.00 86.81 202 LEU A N 1
ATOM 1580 C CA . LEU A 1 202 ? -13.795 -1.179 11.042 1.00 86.81 202 LEU A CA 1
ATOM 1581 C C . LEU A 1 202 ? -13.974 -2.478 11.836 1.00 86.81 202 LEU A C 1
ATOM 1583 O O . LEU A 1 202 ? -13.659 -3.565 11.347 1.00 86.81 202 LEU A O 1
ATOM 1587 N N . GLY A 1 203 ? -14.535 -2.357 13.033 1.00 85.00 203 GLY A N 1
ATOM 1588 C CA . GLY A 1 203 ? -14.733 -3.439 13.982 1.00 85.00 203 GLY A CA 1
ATOM 1589 C C . GLY A 1 203 ? -15.155 -2.881 15.334 1.00 85.00 203 GLY A C 1
ATOM 1590 O O . GLY A 1 203 ? -15.809 -1.840 15.379 1.00 85.00 203 GLY A O 1
ATOM 1591 N N . GLU A 1 204 ? -14.754 -3.529 16.421 1.00 81.75 204 GLU A N 1
ATOM 1592 C CA . GLU A 1 204 ? -15.100 -3.124 17.787 1.00 81.75 204 GLU A CA 1
ATOM 1593 C C . GLU A 1 204 ? -13.854 -2.762 18.600 1.00 81.75 204 GLU A C 1
ATOM 1595 O O . GLU A 1 204 ? -12.836 -3.442 18.516 1.00 81.75 204 GLU A O 1
ATOM 1600 N N . ALA A 1 205 ? -13.931 -1.702 19.401 1.00 79.81 205 ALA A N 1
ATOM 1601 C CA . ALA A 1 205 ? -12.900 -1.318 20.355 1.00 79.81 205 ALA A CA 1
ATOM 1602 C C . ALA A 1 205 ? -12.954 -2.210 21.604 1.00 79.81 205 ALA A C 1
ATOM 1604 O O . ALA A 1 205 ? -14.021 -2.416 22.184 1.00 79.81 205 ALA A O 1
ATOM 1605 N N . LEU A 1 206 ? -11.794 -2.731 22.005 1.00 73.12 206 LEU A N 1
ATOM 1606 C CA . LEU A 1 206 ? -11.604 -3.673 23.116 1.00 73.12 206 LEU A CA 1
ATOM 1607 C C . LEU A 1 206 ? -11.116 -2.992 24.406 1.00 73.12 206 LEU A C 1
ATOM 1609 O O . LEU A 1 206 ? -10.877 -3.649 25.415 1.00 73.12 206 LEU A O 1
ATOM 1613 N N . ASP A 1 207 ? -10.955 -1.673 24.380 1.00 61.72 207 ASP A N 1
ATOM 1614 C CA . ASP A 1 207 ? -10.522 -0.841 25.507 1.00 61.72 207 ASP A CA 1
ATOM 1615 C C . ASP A 1 207 ? -11.618 -0.638 26.569 1.00 61.72 207 ASP A C 1
ATOM 1617 O O . ASP A 1 207 ? -11.344 -0.205 27.690 1.00 61.72 207 ASP A O 1
ATOM 1621 N N . ASN A 1 208 ? -12.865 -0.972 26.229 1.00 50.84 208 ASN A N 1
ATOM 1622 C CA . ASN A 1 208 ? -14.028 -0.812 27.084 1.00 50.84 208 ASN A CA 1
ATOM 1623 C C . ASN A 1 208 ? -14.661 -2.170 27.437 1.00 50.84 208 ASN A C 1
ATOM 1625 O O . ASN A 1 208 ? -14.769 -3.048 26.583 1.00 50.84 208 ASN A O 1
ATOM 1629 N N . PRO A 1 209 ? -15.182 -2.341 28.670 1.00 39.94 209 PRO A N 1
ATOM 1630 C CA . PRO A 1 209 ? -15.875 -3.567 29.078 1.00 39.94 209 PRO A CA 1
ATOM 1631 C C . PRO A 1 209 ? -17.155 -3.842 28.269 1.00 39.94 209 PRO A C 1
ATOM 1633 O O . PRO A 1 209 ? -17.641 -4.971 28.247 1.00 39.94 209 PRO A O 1
ATOM 1636 N N . MET A 1 210 ? -17.703 -2.819 27.605 1.00 45.41 210 MET A N 1
ATOM 1637 C CA . MET A 1 210 ? -18.650 -2.980 26.505 1.00 45.41 210 MET A CA 1
ATOM 1638 C C . MET A 1 210 ? -17.967 -2.566 25.200 1.00 45.41 210 MET A C 1
ATOM 1640 O O . MET A 1 210 ? -17.656 -1.377 25.065 1.00 45.41 210 MET A O 1
ATOM 1644 N N . PRO A 1 211 ? -17.775 -3.498 24.250 1.00 55.88 211 PRO A N 1
ATOM 1645 C CA . PRO A 1 211 ? -17.213 -3.178 22.949 1.00 55.88 211 PRO A CA 1
ATOM 1646 C C . PRO A 1 211 ? -18.073 -2.131 22.240 1.00 55.88 211 PRO A C 1
ATOM 1648 O O . PRO A 1 211 ? -19.303 -2.227 22.218 1.00 55.88 211 PRO A O 1
ATOM 1651 N N . LYS A 1 212 ? -17.428 -1.099 21.695 1.00 69.25 212 LYS A N 1
ATOM 1652 C CA . LYS A 1 212 ? -18.078 -0.058 20.884 1.00 69.25 212 LYS A CA 1
ATOM 1653 C C . LYS A 1 212 ? -17.579 -0.159 19.449 1.00 69.25 212 LYS A C 1
ATOM 1655 O O . LYS A 1 212 ? -16.401 -0.456 19.268 1.00 69.25 212 LYS A O 1
ATOM 1660 N N . PRO A 1 213 ? -18.406 0.127 18.432 1.00 79.50 213 PRO A N 1
ATOM 1661 C CA . PRO A 1 213 ? -17.929 0.144 17.058 1.00 79.50 213 PRO A CA 1
ATOM 1662 C C . PRO A 1 213 ? -16.822 1.192 16.902 1.00 79.50 213 PRO A C 1
ATOM 1664 O O . PRO A 1 213 ? -16.995 2.353 17.276 1.00 79.50 213 PRO A O 1
ATOM 1667 N N . TYR A 1 214 ? -15.685 0.781 16.348 1.00 85.19 214 TYR A N 1
ATOM 1668 C CA . TYR A 1 214 ? -14.618 1.684 15.946 1.00 85.19 214 TYR A CA 1
ATOM 1669 C C . TYR A 1 214 ? -14.872 2.127 14.509 1.00 85.19 214 TYR A C 1
ATOM 1671 O O . TYR A 1 214 ? -14.973 1.288 13.610 1.00 85.19 214 TYR A O 1
ATOM 1679 N N . THR A 1 215 ? -14.965 3.433 14.280 1.00 88.81 215 THR A N 1
ATOM 1680 C CA . THR A 1 215 ? -15.282 4.008 12.969 1.00 88.81 215 THR A CA 1
ATOM 1681 C C . THR A 1 215 ? -14.161 4.902 12.466 1.00 88.81 215 THR A C 1
ATOM 1683 O O . THR A 1 215 ? -13.661 5.734 13.218 1.00 88.81 215 THR A O 1
ATOM 1686 N N . LEU A 1 216 ? -13.827 4.788 11.184 1.00 90.94 216 LEU A N 1
ATOM 1687 C CA . LEU A 1 216 ? -12.938 5.697 10.473 1.00 90.94 216 LEU A CA 1
ATOM 1688 C C . LEU A 1 216 ? -13.752 6.754 9.733 1.00 90.94 216 LEU A C 1
ATOM 1690 O O . LEU A 1 216 ? -14.712 6.448 9.026 1.00 90.94 216 LEU A O 1
ATOM 1694 N N . THR A 1 217 ? -13.343 8.004 9.884 1.00 90.94 217 THR A N 1
ATOM 1695 C CA . THR A 1 217 ? -13.891 9.138 9.143 1.00 90.94 217 THR A CA 1
ATOM 1696 C C . THR A 1 217 ? -13.164 9.309 7.811 1.00 90.94 217 THR A C 1
ATOM 1698 O O . THR A 1 217 ? -12.063 8.797 7.600 1.00 90.94 217 THR A O 1
ATOM 1701 N N . LEU A 1 218 ? -13.729 10.117 6.916 1.00 89.75 218 LEU A N 1
ATOM 1702 C CA . LEU A 1 218 ? -13.070 10.491 5.663 1.00 89.75 218 LEU A CA 1
ATOM 1703 C C . LEU A 1 218 ? -11.676 11.110 5.879 1.00 89.75 218 LEU A C 1
ATOM 1705 O O . LEU A 1 218 ? -10.744 10.807 5.136 1.00 89.75 218 LEU A O 1
ATOM 1709 N N . ARG A 1 219 ? -11.511 11.917 6.936 1.00 90.12 219 ARG A N 1
ATOM 1710 C CA . ARG A 1 219 ? -10.227 12.532 7.310 1.00 90.12 219 ARG A CA 1
ATOM 1711 C C . ARG A 1 219 ? -9.163 11.488 7.654 1.00 90.12 219 ARG A C 1
ATOM 1713 O O . ARG A 1 219 ? -7.989 11.699 7.356 1.00 90.12 219 ARG A O 1
ATOM 1720 N N . ASP A 1 220 ? -9.572 10.379 8.265 1.00 92.62 220 ASP A N 1
ATOM 1721 C CA . ASP A 1 220 ? -8.666 9.287 8.626 1.00 92.62 220 ASP A CA 1
ATOM 1722 C C . ASP A 1 220 ? -8.158 8.551 7.383 1.00 92.62 220 ASP A C 1
ATOM 1724 O O . ASP A 1 220 ? -7.024 8.080 7.350 1.00 92.62 220 ASP A O 1
ATOM 1728 N N . ILE A 1 221 ? -8.970 8.507 6.328 1.00 92.31 221 ILE A N 1
ATOM 1729 C CA . ILE A 1 221 ? -8.653 7.815 5.077 1.00 92.31 221 ILE A CA 1
ATOM 1730 C C . ILE A 1 221 ? -7.795 8.701 4.171 1.00 92.31 221 ILE A C 1
ATOM 1732 O O . ILE A 1 221 ? -6.773 8.252 3.660 1.00 92.31 221 ILE A O 1
ATOM 1736 N N . GLU A 1 222 ? -8.153 9.980 4.015 1.00 90.31 222 GLU A N 1
ATOM 1737 C CA . GLU A 1 222 ? -7.421 10.954 3.187 1.00 90.31 222 GLU A CA 1
ATOM 1738 C C . GLU A 1 222 ? -5.948 11.114 3.577 1.00 90.31 222 GLU A C 1
ATOM 1740 O O . GLU A 1 222 ? -5.118 11.468 2.742 1.00 90.31 222 GLU A O 1
ATOM 1745 N N . GLY A 1 223 ? -5.625 10.875 4.848 1.00 88.69 223 GLY A N 1
ATOM 1746 C CA . GLY A 1 223 ? -4.266 10.927 5.371 1.00 88.69 223 GLY A CA 1
ATOM 1747 C C . GLY A 1 223 ? -3.402 9.712 5.038 1.00 88.69 223 GLY A C 1
ATOM 1748 O O . GLY A 1 223 ? -2.364 9.564 5.665 1.00 88.69 223 GLY A O 1
ATOM 1749 N N . HIS A 1 224 ? -3.831 8.856 4.108 1.00 95.12 224 HIS A N 1
ATOM 1750 C CA . HIS A 1 224 ? -3.230 7.559 3.796 1.00 95.12 224 HIS A CA 1
ATOM 1751 C C . HIS A 1 224 ? -3.309 6.556 4.953 1.00 95.12 224 HIS A C 1
ATOM 1753 O O . HIS A 1 224 ? -3.373 6.904 6.135 1.00 95.12 224 HIS A O 1
ATOM 1759 N N . ILE A 1 225 ? -3.311 5.275 4.594 1.00 97.75 225 ILE A N 1
ATOM 1760 C CA . ILE A 1 225 ? -3.516 4.173 5.533 1.00 97.75 225 ILE A CA 1
ATOM 1761 C C . ILE A 1 225 ? -2.329 3.216 5.452 1.00 97.75 225 ILE A C 1
ATOM 1763 O O . ILE A 1 225 ? -1.975 2.746 4.373 1.00 97.75 225 ILE A O 1
ATOM 1767 N N . GLY A 1 226 ? -1.733 2.899 6.597 1.00 97.94 226 GLY A N 1
ATOM 1768 C CA . GLY A 1 226 ? -0.728 1.853 6.743 1.00 97.94 226 GLY A CA 1
ATOM 1769 C C . GLY A 1 226 ? -1.283 0.674 7.538 1.00 97.94 226 GLY A C 1
ATOM 1770 O O . GLY A 1 226 ? -1.706 0.840 8.680 1.00 97.94 226 GLY A O 1
ATOM 1771 N N . ILE A 1 227 ? -1.273 -0.519 6.948 1.00 98.44 227 ILE A N 1
ATOM 1772 C CA . ILE A 1 227 ? -1.727 -1.767 7.568 1.00 98.44 227 ILE A CA 1
ATOM 1773 C C . ILE A 1 227 ? -0.525 -2.697 7.693 1.00 98.44 227 ILE A C 1
ATOM 1775 O O . ILE A 1 227 ? 0.089 -3.096 6.701 1.00 98.44 227 ILE A O 1
ATOM 1779 N N . PHE A 1 228 ? -0.182 -3.056 8.921 1.00 97.88 228 PHE A N 1
ATOM 1780 C CA . PHE A 1 228 ? 1.053 -3.765 9.223 1.00 97.88 228 PHE A CA 1
ATOM 1781 C C . PHE A 1 228 ? 0.743 -5.037 9.996 1.00 97.88 228 PHE A C 1
ATOM 1783 O O . PHE A 1 228 ? -0.011 -4.998 10.960 1.00 97.88 228 PHE A O 1
ATOM 1790 N N . GLY A 1 229 ? 1.299 -6.170 9.577 1.00 96.38 229 GLY A N 1
ATOM 1791 C CA . GLY A 1 229 ? 1.021 -7.443 10.238 1.00 96.38 229 GLY A CA 1
ATOM 1792 C C . GLY A 1 229 ? 1.709 -8.633 9.590 1.00 96.38 229 GLY A C 1
ATOM 1793 O O . GLY A 1 229 ? 1.879 -8.680 8.372 1.00 96.38 229 GLY A O 1
ATOM 1794 N N . SER A 1 230 ? 2.070 -9.622 10.404 1.00 93.19 230 SER A N 1
ATOM 1795 C CA . SER A 1 230 ? 2.630 -10.898 9.942 1.00 93.19 230 SER A CA 1
ATOM 1796 C C . SER A 1 230 ? 1.592 -11.692 9.134 1.00 93.19 230 SER A C 1
ATOM 1798 O O . SER A 1 230 ? 0.387 -11.446 9.236 1.00 93.19 230 SER A O 1
ATOM 1800 N N . THR A 1 231 ? 2.025 -12.687 8.364 1.00 89.88 231 THR A N 1
ATOM 1801 C CA . THR A 1 231 ? 1.118 -13.615 7.666 1.00 89.88 231 THR A CA 1
ATOM 1802 C C . THR A 1 231 ? 0.112 -14.250 8.638 1.00 89.88 231 THR A C 1
ATOM 1804 O O . THR A 1 231 ? 0.482 -14.634 9.749 1.00 89.88 231 THR A O 1
ATOM 1807 N N . GLY A 1 232 ? -1.164 -14.325 8.241 1.00 85.50 232 GLY A N 1
ATOM 1808 C CA . GLY A 1 232 ? -2.256 -14.893 9.051 1.00 85.50 232 GLY A CA 1
ATOM 1809 C C . GLY A 1 232 ? -2.789 -13.997 10.181 1.00 85.50 232 GLY A C 1
ATOM 1810 O O . GLY A 1 232 ? -3.736 -14.371 10.870 1.00 85.50 232 GLY A O 1
ATOM 1811 N N . SER A 1 233 ? -2.223 -12.801 10.374 1.00 89.62 233 SER A N 1
ATOM 1812 C CA . SER A 1 233 ? -2.634 -11.899 11.462 1.00 89.62 233 SER A CA 1
ATOM 1813 C C . SER A 1 233 ? -3.955 -11.159 11.216 1.00 89.62 233 SER A C 1
ATOM 1815 O O . SER A 1 233 ? -4.568 -10.708 12.171 1.00 89.62 233 SER A O 1
ATOM 1817 N N . GLY A 1 234 ? -4.418 -11.066 9.963 1.00 90.38 234 GLY A N 1
ATOM 1818 C CA . GLY A 1 234 ? -5.638 -10.331 9.588 1.00 90.38 234 GLY A CA 1
ATOM 1819 C C . GLY A 1 234 ? -5.410 -9.139 8.648 1.00 90.38 234 GLY A C 1
ATOM 1820 O O . GLY A 1 234 ? -6.376 -8.522 8.204 1.00 90.38 234 GLY A O 1
ATOM 1821 N N . LYS A 1 235 ? -4.155 -8.850 8.274 1.00 94.38 235 LYS A N 1
ATOM 1822 C CA . LYS A 1 235 ? -3.756 -7.768 7.350 1.00 94.38 235 LYS A CA 1
ATOM 1823 C C . LYS A 1 235 ? -4.573 -7.722 6.043 1.00 94.38 235 LYS A C 1
ATOM 1825 O O . LYS A 1 235 ? -5.193 -6.696 5.758 1.00 94.38 235 LYS A O 1
ATOM 1830 N N . SER A 1 236 ? -4.597 -8.813 5.267 1.00 92.12 236 SER A N 1
ATOM 1831 C CA . SER A 1 236 ? -5.309 -8.883 3.974 1.00 92.12 236 SER A CA 1
ATOM 1832 C C . SER A 1 236 ? -6.820 -8.683 4.153 1.00 92.12 236 SER A C 1
ATOM 1834 O O . SER A 1 236 ? -7.472 -7.999 3.357 1.00 92.12 236 SER A O 1
ATOM 1836 N N . THR A 1 237 ? -7.377 -9.214 5.246 1.00 92.31 237 THR A N 1
ATOM 1837 C CA . THR A 1 237 ? -8.783 -9.038 5.630 1.00 92.31 237 THR A CA 1
ATOM 1838 C C . THR A 1 237 ? -9.096 -7.570 5.907 1.00 92.31 237 THR A C 1
ATOM 1840 O O . THR A 1 237 ? -10.052 -7.034 5.352 1.00 92.31 237 THR A O 1
ATOM 1843 N N . THR A 1 238 ? -8.266 -6.884 6.696 1.00 95.81 238 THR A N 1
ATOM 1844 C CA . THR A 1 238 ? -8.430 -5.453 6.985 1.00 95.81 238 THR A CA 1
ATOM 1845 C C . THR A 1 238 ? -8.319 -4.592 5.735 1.00 95.81 238 THR A C 1
ATOM 1847 O O . THR A 1 238 ? -9.161 -3.719 5.542 1.00 95.81 238 THR A O 1
ATOM 1850 N N . LEU A 1 239 ? -7.335 -4.842 4.862 1.00 97.06 239 LEU A N 1
ATOM 1851 C CA . LEU A 1 239 ? -7.212 -4.093 3.607 1.00 97.06 239 LEU A CA 1
ATOM 1852 C C . LEU A 1 239 ? -8.471 -4.262 2.748 1.00 97.06 239 LEU A C 1
ATOM 1854 O O . LEU A 1 239 ? -9.029 -3.278 2.270 1.00 97.06 239 LEU A O 1
ATOM 1858 N N . SER A 1 240 ? -8.958 -5.497 2.615 1.00 94.69 240 SER A N 1
ATOM 1859 C CA . SER A 1 240 ? -10.169 -5.814 1.849 1.00 94.69 240 SER A CA 1
ATOM 1860 C C . SER A 1 240 ? -11.410 -5.111 2.389 1.00 94.69 240 SER A C 1
ATOM 1862 O O . SER A 1 240 ? -12.191 -4.554 1.623 1.00 94.69 240 SER A O 1
ATOM 1864 N N . ILE A 1 241 ? -11.571 -5.120 3.713 1.00 92.44 241 ILE A N 1
ATOM 1865 C CA . ILE A 1 241 ? -12.648 -4.426 4.416 1.00 92.44 241 ILE A CA 1
ATOM 1866 C C . ILE A 1 241 ? -12.601 -2.922 4.132 1.00 92.44 241 ILE A C 1
ATOM 1868 O O . ILE A 1 241 ? -13.630 -2.317 3.844 1.00 92.44 241 ILE A O 1
ATOM 1872 N N . ILE A 1 242 ? -11.417 -2.310 4.207 1.00 95.38 242 ILE A N 1
ATOM 1873 C CA . ILE A 1 242 ? -11.256 -0.878 3.945 1.00 95.38 242 ILE A CA 1
ATOM 1874 C C . ILE A 1 242 ? -11.604 -0.571 2.490 1.00 95.38 242 ILE A C 1
ATOM 1876 O O . ILE A 1 242 ? -12.390 0.337 2.249 1.00 95.38 242 ILE A O 1
ATOM 1880 N N . VAL A 1 243 ? -11.097 -1.347 1.528 1.00 96.12 243 VAL A N 1
ATOM 1881 C CA . VAL A 1 243 ? -11.437 -1.191 0.103 1.00 96.12 243 VAL A CA 1
ATOM 1882 C C . VAL A 1 243 ? -12.948 -1.276 -0.126 1.00 96.12 243 VAL A C 1
ATOM 1884 O O . VAL A 1 243 ? -13.530 -0.410 -0.779 1.00 96.12 243 VAL A O 1
ATOM 1887 N N . GLU A 1 244 ? -13.595 -2.296 0.436 1.00 92.50 244 GLU A N 1
ATOM 1888 C CA . GLU A 1 244 ? -15.038 -2.494 0.332 1.00 92.50 244 GLU A CA 1
ATOM 1889 C C . GLU A 1 244 ? -15.820 -1.308 0.906 1.00 92.50 244 GLU A C 1
ATOM 1891 O O . GLU A 1 244 ? -16.702 -0.776 0.231 1.00 92.50 244 GLU A O 1
ATOM 1896 N N . ARG A 1 245 ? -15.506 -0.891 2.137 1.00 90.94 245 ARG A N 1
ATOM 1897 C CA . ARG A 1 245 ? -16.237 0.162 2.855 1.00 90.94 245 ARG A CA 1
ATOM 1898 C C . ARG A 1 245 ? -15.968 1.549 2.266 1.00 90.94 245 ARG A C 1
ATOM 1900 O O . ARG A 1 245 ? -16.882 2.359 2.159 1.00 90.94 245 ARG A O 1
ATOM 1907 N N . VAL A 1 246 ? -14.759 1.815 1.768 1.00 94.12 246 VAL A N 1
ATOM 1908 C CA . VAL A 1 246 ? -14.461 3.046 1.014 1.00 94.12 246 VAL A CA 1
ATOM 1909 C C . VAL A 1 246 ? -15.342 3.140 -0.235 1.00 94.12 246 VAL A C 1
ATOM 1911 O O . VAL A 1 246 ? -15.946 4.183 -0.486 1.00 94.12 246 VAL A O 1
ATOM 1914 N N . TRP A 1 247 ? -15.500 2.047 -0.984 1.00 92.69 247 TRP A N 1
ATOM 1915 C CA . TRP A 1 247 ? -16.401 2.038 -2.135 1.00 92.69 247 TRP A CA 1
ATOM 1916 C C . TRP A 1 247 ? -17.880 2.121 -1.730 1.00 92.69 247 TRP A C 1
ATOM 1918 O O . TRP A 1 247 ? -18.637 2.907 -2.298 1.00 92.69 247 TRP A O 1
ATOM 1928 N N . ARG A 1 248 ? -18.324 1.319 -0.757 1.00 89.00 248 ARG A N 1
ATOM 1929 C CA . ARG A 1 248 ? -19.743 1.225 -0.382 1.00 89.00 248 ARG A CA 1
ATOM 1930 C C . ARG A 1 248 ? -20.262 2.496 0.281 1.00 89.00 248 ARG A C 1
ATOM 1932 O O . ARG A 1 248 ? -21.318 2.971 -0.142 1.00 89.00 248 ARG A O 1
ATOM 1939 N N . ASN A 1 249 ? -19.528 3.028 1.254 1.00 88.56 249 ASN A N 1
ATOM 1940 C CA . ASN A 1 249 ? -19.958 4.127 2.117 1.00 88.56 249 ASN A CA 1
ATOM 1941 C C . ASN A 1 249 ? -19.580 5.486 1.506 1.00 88.56 249 ASN A C 1
ATOM 1943 O O . ASN A 1 249 ? -20.416 6.377 1.439 1.00 88.56 249 ASN A O 1
ATOM 1947 N N . LEU A 1 250 ? -18.361 5.630 0.965 1.00 89.69 250 LEU A N 1
ATOM 1948 C CA . LEU A 1 250 ? -17.879 6.919 0.436 1.00 89.69 250 LEU A CA 1
ATOM 1949 C C . LEU A 1 250 ? -18.019 7.081 -1.080 1.00 89.69 250 LEU A C 1
ATOM 1951 O O . LEU A 1 250 ? -17.782 8.174 -1.592 1.00 89.69 250 LEU A O 1
ATOM 1955 N N . LYS A 1 251 ? -18.354 6.010 -1.813 1.00 91.50 251 LYS A N 1
ATOM 1956 C CA . LYS A 1 251 ? -18.392 5.992 -3.290 1.00 91.50 251 LYS A CA 1
ATOM 1957 C C . LYS A 1 251 ? -17.075 6.432 -3.943 1.00 91.50 251 LYS A C 1
ATOM 1959 O O . LYS A 1 251 ? -17.072 6.897 -5.080 1.00 91.50 251 LYS A O 1
ATOM 1964 N N . ILE A 1 252 ? -15.955 6.266 -3.240 1.00 94.06 252 ILE A N 1
ATOM 1965 C CA . ILE A 1 252 ? -14.615 6.538 -3.766 1.00 94.06 252 ILE A CA 1
ATOM 1966 C C . ILE A 1 252 ? -14.174 5.312 -4.579 1.00 94.06 252 ILE A C 1
ATOM 1968 O O . ILE A 1 252 ? -14.108 4.218 -4.011 1.00 94.06 252 ILE A O 1
ATOM 1972 N N . PRO A 1 253 ? -13.880 5.451 -5.885 1.00 95.75 253 PRO A N 1
ATOM 1973 C CA . PRO A 1 253 ? -13.350 4.362 -6.698 1.00 95.75 253 PRO A CA 1
ATOM 1974 C C . PRO A 1 253 ? -12.039 3.821 -6.131 1.00 95.75 253 PRO A C 1
ATOM 1976 O O . PRO A 1 253 ? -11.204 4.585 -5.635 1.00 95.75 253 PRO A O 1
ATOM 1979 N N . VAL A 1 254 ? -11.845 2.505 -6.234 1.00 97.62 254 VAL A N 1
ATOM 1980 C CA . VAL A 1 254 ? -10.673 1.836 -5.662 1.00 97.62 254 VAL A CA 1
ATOM 1981 C C . VAL A 1 254 ? -9.918 1.060 -6.728 1.00 97.62 254 VAL A C 1
ATOM 1983 O O . VAL A 1 254 ? -10.518 0.284 -7.465 1.00 97.62 254 VAL A O 1
ATOM 1986 N N . ILE A 1 255 ? -8.597 1.218 -6.766 1.00 98.12 255 ILE A N 1
ATOM 1987 C CA . ILE A 1 255 ? -7.678 0.334 -7.483 1.00 98.12 255 ILE A CA 1
ATOM 1988 C C . ILE A 1 255 ? -6.929 -0.494 -6.440 1.00 98.12 255 ILE A C 1
ATOM 1990 O O . ILE A 1 255 ? -6.194 0.063 -5.632 1.00 98.12 255 ILE A O 1
ATOM 1994 N N . LEU A 1 256 ? -7.096 -1.813 -6.450 1.00 98.38 256 LEU A N 1
ATOM 1995 C CA . LEU A 1 256 ? -6.370 -2.733 -5.578 1.00 98.38 256 LEU A CA 1
ATOM 1996 C C . LEU A 1 256 ? -5.297 -3.471 -6.378 1.00 98.38 256 LEU A C 1
ATOM 1998 O O . LEU A 1 256 ? -5.613 -4.246 -7.278 1.00 98.38 256 LEU A O 1
ATOM 2002 N N . LEU A 1 257 ? -4.032 -3.239 -6.039 1.00 98.38 257 LEU A N 1
ATOM 2003 C CA . LEU A 1 257 ? -2.893 -3.976 -6.575 1.00 98.38 257 LEU A CA 1
ATOM 2004 C C . LEU A 1 257 ? -2.714 -5.259 -5.761 1.00 98.38 257 LEU A C 1
ATOM 2006 O O . LEU A 1 257 ? -2.125 -5.241 -4.680 1.00 98.38 257 LEU A O 1
ATOM 2010 N N . ASP A 1 258 ? -3.255 -6.358 -6.280 1.00 97.50 258 ASP A N 1
ATOM 2011 C CA . ASP A 1 258 ? -3.292 -7.651 -5.602 1.00 97.50 258 ASP A CA 1
ATOM 2012 C C . ASP A 1 258 ? -2.011 -8.440 -5.903 1.00 97.50 258 ASP A C 1
ATOM 2014 O O . ASP A 1 258 ? -1.835 -9.001 -6.991 1.00 97.50 258 ASP A O 1
ATOM 2018 N N . TRP A 1 259 ? -1.069 -8.428 -4.955 1.00 96.12 259 TRP A N 1
ATOM 2019 C CA . TRP A 1 259 ? 0.230 -9.083 -5.113 1.00 96.12 259 TRP A CA 1
ATOM 2020 C C . TRP A 1 259 ? 0.130 -10.609 -5.037 1.00 96.12 259 TRP A C 1
ATOM 2022 O O . TRP A 1 259 ? 0.880 -11.306 -5.732 1.00 96.12 259 TRP A O 1
ATOM 2032 N N . THR A 1 260 ? -0.754 -11.123 -4.185 1.00 92.19 260 THR A N 1
ATOM 2033 C CA . THR A 1 260 ? -0.854 -12.544 -3.823 1.00 92.19 260 THR A CA 1
ATOM 2034 C C . THR A 1 260 ? -1.997 -13.265 -4.541 1.00 92.19 260 THR A C 1
ATOM 2036 O O . THR A 1 260 ? -1.906 -14.471 -4.758 1.00 92.19 260 THR A O 1
ATOM 2039 N N . GLY A 1 261 ? -3.037 -12.539 -4.956 1.00 91.94 261 GLY A N 1
ATOM 2040 C CA . GLY A 1 261 ? -4.279 -13.088 -5.506 1.00 91.94 261 GLY A CA 1
ATOM 2041 C C . GLY A 1 261 ? -5.332 -13.412 -4.436 1.00 91.94 261 GLY A C 1
ATOM 2042 O O . GLY A 1 261 ? -6.428 -13.870 -4.775 1.00 91.94 261 GLY A O 1
ATOM 2043 N N . GLU A 1 262 ? -5.022 -13.209 -3.149 1.00 89.81 262 GLU A N 1
ATOM 2044 C CA . GLU A 1 262 ? -5.899 -13.560 -2.021 1.00 89.81 262 GLU A CA 1
ATOM 2045 C C . GLU A 1 262 ? -7.174 -12.707 -1.993 1.00 89.81 262 GLU A C 1
ATOM 2047 O O . GLU A 1 262 ? -8.250 -13.181 -1.607 1.00 89.81 262 GLU A O 1
ATOM 2052 N N . HIS A 1 263 ? -7.083 -11.453 -2.440 1.00 93.06 263 HIS A N 1
ATOM 2053 C CA . HIS A 1 263 ? -8.195 -10.514 -2.362 1.00 93.06 263 HIS A CA 1
ATOM 2054 C C . HIS A 1 263 ? -9.344 -10.909 -3.289 1.00 93.06 263 HIS A C 1
ATOM 2056 O O . HIS A 1 263 ? -10.501 -10.847 -2.881 1.00 93.06 263 HIS A O 1
ATOM 2062 N N . VAL A 1 264 ? -9.067 -11.403 -4.499 1.00 91.81 264 VAL A N 1
ATOM 2063 C CA . VAL A 1 264 ? -10.131 -11.890 -5.397 1.00 91.81 264 VAL A CA 1
ATOM 2064 C C . VAL A 1 264 ? -10.944 -13.021 -4.770 1.00 91.81 264 VAL A C 1
ATOM 2066 O O . VAL A 1 264 ? -12.171 -13.037 -4.896 1.00 91.81 264 VAL A O 1
ATOM 2069 N N . VAL A 1 265 ? -10.288 -13.953 -4.075 1.00 87.88 265 VAL A N 1
ATOM 2070 C CA . VAL A 1 265 ? -10.967 -15.066 -3.394 1.00 87.88 265 VAL A CA 1
ATOM 2071 C C . VAL A 1 265 ? -11.847 -14.537 -2.263 1.00 87.88 265 VAL A C 1
ATOM 2073 O O . VAL A 1 265 ? -13.017 -14.917 -2.158 1.00 87.88 265 VAL A O 1
ATOM 2076 N N . LEU A 1 266 ? -11.320 -13.608 -1.463 1.00 86.25 266 LEU A N 1
ATOM 2077 C CA . LEU A 1 266 ? -12.037 -13.008 -0.342 1.00 86.25 266 LEU A CA 1
ATOM 2078 C C . LEU A 1 266 ? -13.260 -12.204 -0.811 1.00 86.25 266 LEU A C 1
ATOM 2080 O O . LEU A 1 266 ? -14.345 -12.345 -0.248 1.00 86.25 266 LEU A O 1
ATOM 2084 N N . PHE A 1 267 ? -13.124 -11.414 -1.877 1.00 89.12 267 PHE A N 1
ATOM 2085 C CA . PHE A 1 267 ? -14.225 -10.623 -2.428 1.00 89.12 267 PHE A CA 1
ATOM 2086 C C . PHE A 1 267 ? -15.312 -11.508 -3.048 1.00 89.12 267 PHE A C 1
ATOM 2088 O O . PHE A 1 267 ? -16.494 -11.279 -2.787 1.00 89.12 267 PHE A O 1
ATOM 2095 N N . LYS A 1 268 ? -14.930 -12.552 -3.805 1.00 87.44 268 LYS A N 1
ATOM 2096 C CA . LYS A 1 268 ? -15.875 -13.530 -4.379 1.00 87.44 268 LYS A CA 1
ATOM 2097 C C . LYS A 1 268 ? -16.662 -14.255 -3.291 1.00 87.44 268 LYS A C 1
ATOM 2099 O O . LYS A 1 268 ? -17.884 -14.328 -3.375 1.00 87.44 268 LYS A O 1
ATOM 2104 N N . THR A 1 269 ? -15.978 -14.725 -2.249 1.00 81.56 269 THR A N 1
ATOM 2105 C CA . THR A 1 269 ? -16.605 -15.420 -1.108 1.00 81.56 269 THR A CA 1
ATOM 2106 C C . THR A 1 269 ? -17.634 -14.541 -0.394 1.00 81.56 269 THR A C 1
ATOM 2108 O O . THR A 1 269 ? -18.640 -15.039 0.097 1.00 81.56 269 THR A O 1
ATOM 2111 N N . ARG A 1 270 ? -17.415 -13.222 -0.379 1.00 82.44 270 ARG A N 1
ATOM 2112 C CA . ARG A 1 270 ? -18.302 -12.237 0.256 1.00 82.44 270 ARG A CA 1
ATOM 2113 C C . ARG A 1 270 ? -19.326 -11.611 -0.697 1.00 82.44 270 ARG A C 1
ATOM 2115 O O . ARG A 1 270 ? -20.015 -10.670 -0.315 1.00 82.44 270 ARG A O 1
ATOM 2122 N N . GLY A 1 271 ? -19.410 -12.080 -1.945 1.00 84.69 271 GLY A N 1
ATOM 2123 C CA . GLY A 1 271 ? -20.335 -11.535 -2.945 1.00 84.69 271 GLY A CA 1
ATOM 2124 C C . GLY A 1 271 ? -20.101 -10.054 -3.273 1.00 84.69 271 GLY A C 1
ATOM 2125 O O . GLY A 1 271 ? -21.021 -9.365 -3.716 1.00 84.69 271 GLY A O 1
ATOM 2126 N N . ILE A 1 272 ? -18.892 -9.536 -3.036 1.00 87.56 272 ILE A N 1
ATOM 2127 C CA . ILE A 1 272 ? -18.545 -8.147 -3.340 1.00 87.56 272 ILE A CA 1
ATOM 2128 C C . ILE A 1 272 ? -18.324 -8.038 -4.848 1.00 87.56 272 ILE A C 1
ATOM 2130 O O . ILE A 1 272 ? -17.568 -8.810 -5.430 1.00 87.56 272 ILE A O 1
ATOM 2134 N N . GLN A 1 273 ? -18.983 -7.070 -5.481 1.00 92.50 273 GLN A N 1
ATOM 2135 C CA . GLN A 1 273 ? -18.810 -6.791 -6.904 1.00 92.50 273 GLN A CA 1
ATOM 2136 C C . GLN A 1 273 ? -17.509 -6.016 -7.132 1.00 92.50 273 GLN A C 1
ATOM 2138 O O . GLN A 1 273 ? -17.263 -5.001 -6.479 1.00 92.50 273 GLN A O 1
ATOM 2143 N N . PHE A 1 274 ? -16.697 -6.484 -8.074 1.00 95.31 274 PHE A N 1
ATOM 2144 C CA . PHE A 1 274 ? -15.460 -5.835 -8.498 1.00 95.31 274 PHE A CA 1
ATOM 2145 C C . PHE A 1 274 ? -15.170 -6.169 -9.960 1.00 95.31 274 PHE A C 1
ATOM 2147 O O . PHE A 1 274 ? -15.686 -7.149 -10.504 1.00 95.31 274 PHE A O 1
ATOM 2154 N N . LYS A 1 275 ? -14.309 -5.369 -10.585 1.00 97.06 275 LYS A N 1
ATOM 2155 C CA . LYS A 1 275 ? -13.774 -5.629 -11.916 1.00 97.06 275 LYS A CA 1
ATOM 2156 C C . LYS A 1 275 ? -12.342 -6.136 -11.815 1.00 97.06 275 LYS A C 1
ATOM 2158 O O . LYS A 1 275 ? -11.491 -5.501 -11.200 1.00 97.06 275 LYS A O 1
ATOM 2163 N N . GLU A 1 276 ? -12.084 -7.288 -12.415 1.00 96.62 276 GLU A N 1
ATOM 2164 C CA . GLU A 1 276 ? -10.771 -7.933 -12.412 1.00 96.62 276 GLU A CA 1
ATOM 2165 C C . GLU A 1 276 ? -9.974 -7.541 -13.664 1.00 96.62 276 GLU A C 1
ATOM 2167 O O . GLU A 1 276 ? -10.497 -7.580 -14.779 1.00 96.62 276 GLU A O 1
ATOM 2172 N N . TYR A 1 277 ? -8.702 -7.180 -13.490 1.00 97.50 277 TYR A N 1
ATOM 2173 C CA . TYR A 1 277 ? -7.774 -6.862 -14.574 1.00 97.50 277 TYR A CA 1
ATOM 2174 C C . TYR A 1 277 ? -6.568 -7.796 -14.522 1.00 97.50 277 TYR A C 1
ATOM 2176 O O . TYR A 1 277 ? -5.874 -7.866 -13.506 1.00 97.50 277 TYR A O 1
ATOM 2184 N N . ASN A 1 278 ? -6.298 -8.479 -15.638 1.00 96.38 278 ASN A N 1
ATOM 2185 C CA . ASN A 1 278 ? -5.097 -9.286 -15.835 1.00 96.38 278 ASN A CA 1
ATOM 2186 C C . ASN A 1 278 ? -4.108 -8.561 -16.771 1.00 96.38 278 ASN A C 1
ATOM 2188 O O . ASN A 1 278 ? -4.324 -8.569 -17.990 1.00 96.38 278 ASN A O 1
ATOM 2192 N N . PRO A 1 279 ? -2.993 -8.011 -16.252 1.00 96.19 279 PRO A N 1
ATOM 2193 C CA . PRO A 1 279 ? -1.963 -7.372 -17.073 1.00 96.19 279 PRO A CA 1
ATOM 2194 C C . PRO A 1 279 ? -1.378 -8.284 -18.154 1.00 96.19 279 PRO A C 1
ATOM 2196 O O . PRO A 1 279 ? -1.043 -7.820 -19.241 1.00 96.19 279 PRO A O 1
ATOM 2199 N N . MET A 1 280 ? -1.290 -9.592 -17.905 1.00 94.94 280 MET A N 1
ATOM 2200 C CA . MET A 1 280 ? -0.680 -10.545 -18.839 1.00 94.94 280 MET A CA 1
ATOM 2201 C C . MET A 1 280 ? -1.518 -10.789 -20.101 1.00 94.94 280 MET A C 1
ATOM 2203 O O . MET A 1 280 ? -0.956 -11.113 -21.149 1.00 94.94 280 MET A O 1
ATOM 2207 N N . ASP A 1 281 ? -2.827 -10.547 -20.030 1.00 94.31 281 ASP A N 1
ATOM 2208 C CA . ASP A 1 281 ? -3.737 -10.575 -21.184 1.00 94.31 281 ASP A CA 1
ATOM 2209 C C . ASP A 1 281 ? -3.955 -9.166 -21.767 1.00 94.31 281 ASP A C 1
ATOM 2211 O O . ASP A 1 281 ? -4.792 -8.944 -22.643 1.00 94.31 281 ASP A O 1
ATOM 2215 N N . GLY A 1 282 ? -3.190 -8.186 -21.277 1.00 92.88 282 GLY A N 1
ATOM 2216 C CA . GLY A 1 282 ? -3.285 -6.787 -21.663 1.00 92.88 282 GLY A CA 1
ATOM 2217 C C . GLY A 1 282 ? -4.411 -6.024 -20.964 1.00 92.88 282 GLY A C 1
ATOM 2218 O O . GLY A 1 282 ? -4.762 -4.944 -21.428 1.00 92.88 282 GLY A O 1
ATOM 2219 N N . GLY A 1 283 ? -5.018 -6.557 -19.901 1.00 94.00 283 GLY A N 1
ATOM 2220 C CA . GLY A 1 283 ? -5.965 -5.827 -19.055 1.00 94.00 283 GLY A CA 1
ATOM 2221 C C . GLY A 1 283 ? -5.224 -4.873 -18.121 1.00 94.00 283 GLY A C 1
ATOM 2222 O O . GLY A 1 283 ? -4.333 -5.304 -17.402 1.00 94.00 283 GLY A O 1
ATOM 2223 N N . ALA A 1 284 ? -5.577 -3.584 -18.128 1.00 95.06 284 ALA A N 1
ATOM 2224 C CA . ALA A 1 284 ? -4.818 -2.541 -17.425 1.00 95.06 284 ALA A CA 1
ATOM 2225 C C . ALA A 1 284 ? -3.322 -2.509 -17.811 1.00 95.06 284 ALA A C 1
ATOM 2227 O O . ALA A 1 284 ? -2.471 -2.184 -16.988 1.00 95.06 284 ALA A O 1
ATOM 2228 N N . SER A 1 285 ? -2.966 -2.878 -19.046 1.00 95.50 285 SER A N 1
ATOM 2229 C CA . SER A 1 285 ? -1.580 -2.772 -19.512 1.00 95.50 285 SER A CA 1
ATOM 2230 C C . SER A 1 285 ? -1.079 -1.326 -19.438 1.00 95.50 285 SER A C 1
ATOM 2232 O O . SER A 1 285 ? -1.869 -0.382 -19.529 1.00 95.50 285 SER A O 1
ATOM 2234 N N . ILE A 1 286 ? 0.230 -1.147 -19.272 1.00 95.50 286 ILE A N 1
ATOM 2235 C CA . ILE A 1 286 ? 0.843 0.169 -19.120 1.00 95.50 286 ILE A CA 1
ATOM 2236 C C . ILE A 1 286 ? 2.125 0.318 -19.926 1.00 95.50 286 ILE A C 1
ATOM 2238 O O . ILE A 1 286 ? 3.107 -0.379 -19.686 1.00 95.50 286 ILE A O 1
ATOM 2242 N N . ASN A 1 287 ? 2.162 1.287 -20.833 1.00 95.50 287 ASN A N 1
ATOM 2243 C CA . ASN A 1 287 ? 3.408 1.670 -21.472 1.00 95.50 287 ASN A CA 1
ATOM 2244 C C . ASN A 1 287 ? 4.128 2.724 -20.606 1.00 95.50 287 ASN A C 1
ATOM 2246 O O . ASN A 1 287 ? 3.615 3.830 -20.460 1.00 95.50 287 ASN A O 1
ATOM 2250 N N . PRO A 1 288 ? 5.316 2.438 -20.041 1.00 93.31 288 PRO A N 1
ATOM 2251 C CA . PRO A 1 288 ? 6.029 3.401 -19.196 1.00 93.31 288 PRO A CA 1
ATOM 2252 C C . PRO A 1 288 ? 6.496 4.661 -19.941 1.00 93.31 288 PRO A C 1
ATOM 2254 O O . PRO A 1 288 ? 6.844 5.641 -19.294 1.00 93.31 288 PRO A O 1
ATOM 2257 N N . LEU A 1 289 ? 6.520 4.636 -21.277 1.00 94.88 289 LEU A N 1
ATOM 2258 C CA . LEU A 1 289 ? 6.888 5.783 -22.117 1.00 94.88 289 LEU A CA 1
ATOM 2259 C C . LEU A 1 289 ? 5.690 6.660 -22.503 1.00 94.88 289 LEU A C 1
ATOM 2261 O O . LEU A 1 289 ? 5.870 7.670 -23.171 1.00 94.88 289 LEU A O 1
ATOM 2265 N N . ASP A 1 290 ? 4.483 6.264 -22.101 1.00 92.06 290 ASP A N 1
ATOM 2266 C CA . ASP A 1 290 ? 3.232 6.997 -22.332 1.00 92.06 290 ASP A CA 1
ATOM 2267 C C . ASP A 1 290 ? 2.825 7.843 -21.112 1.00 92.06 290 ASP A C 1
ATOM 2269 O O . ASP A 1 290 ? 1.740 8.409 -21.058 1.00 92.06 290 ASP A O 1
ATOM 2273 N N . ILE A 1 291 ? 3.685 7.904 -20.091 1.00 88.81 291 ILE A N 1
ATOM 2274 C CA . ILE A 1 291 ? 3.496 8.784 -18.940 1.00 88.81 291 ILE A CA 1
ATOM 2275 C C . ILE A 1 291 ? 3.751 10.218 -19.414 1.00 88.81 291 ILE A C 1
ATOM 2277 O O . ILE A 1 291 ? 4.860 10.536 -19.842 1.00 88.81 291 ILE A O 1
ATOM 2281 N N . GLU A 1 292 ? 2.729 11.073 -19.349 1.00 86.06 292 GLU A N 1
ATOM 2282 C CA . GLU A 1 292 ? 2.817 12.487 -19.733 1.00 86.06 292 GLU A CA 1
ATOM 2283 C C . GLU A 1 292 ? 3.676 13.283 -18.736 1.00 86.06 29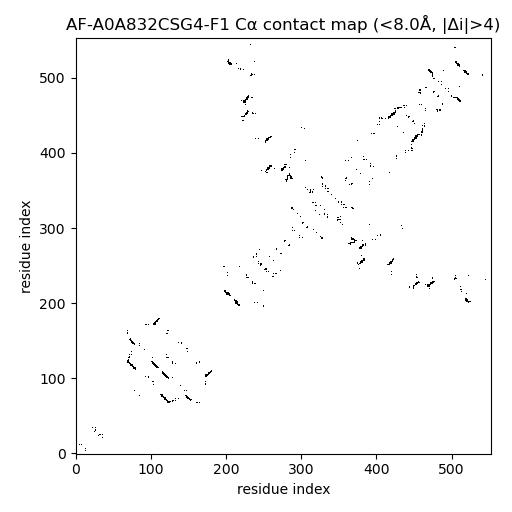2 GLU A C 1
ATOM 2285 O O . GLU A 1 292 ? 3.174 13.930 -17.819 1.00 86.06 292 GLU A O 1
ATOM 2290 N N . SER A 1 293 ? 4.996 13.215 -18.899 1.00 88.00 293 SER A N 1
ATOM 2291 C CA . SER A 1 293 ? 5.978 13.897 -18.054 1.00 88.00 293 SER A CA 1
ATOM 2292 C C . SER A 1 293 ? 7.257 14.220 -18.833 1.00 88.00 293 SER A C 1
ATOM 2294 O O . SER A 1 293 ? 7.426 13.818 -19.986 1.00 88.00 293 SER A O 1
ATOM 2296 N N . ASP A 1 294 ? 8.198 14.919 -18.197 1.00 91.25 294 ASP A N 1
ATOM 2297 C CA . ASP A 1 294 ? 9.543 15.076 -18.751 1.00 91.25 294 ASP A CA 1
ATOM 2298 C C . ASP A 1 294 ? 10.358 13.762 -18.709 1.00 91.25 294 ASP A C 1
ATOM 2300 O O . ASP A 1 294 ? 9.970 12.759 -18.095 1.00 91.25 294 ASP A O 1
ATOM 2304 N N . ILE A 1 295 ? 11.491 13.760 -19.421 1.00 93.00 295 ILE A N 1
ATOM 2305 C CA . ILE A 1 295 ? 12.389 12.600 -19.517 1.00 93.00 295 ILE A CA 1
ATOM 2306 C C . ILE A 1 295 ? 12.986 12.261 -18.148 1.00 93.00 295 ILE A C 1
ATOM 2308 O O . ILE A 1 295 ? 13.121 11.079 -17.834 1.00 93.00 295 ILE A O 1
ATOM 2312 N N . ASP A 1 296 ? 13.315 13.262 -17.330 1.00 91.44 296 ASP A N 1
ATOM 2313 C CA . ASP A 1 296 ? 13.930 13.059 -16.017 1.00 91.44 296 ASP A CA 1
ATOM 2314 C C . ASP A 1 296 ? 12.994 12.290 -15.080 1.00 91.44 296 ASP A C 1
ATOM 2316 O O . ASP A 1 296 ? 13.418 11.349 -14.400 1.00 91.44 296 ASP A O 1
ATOM 2320 N N . TYR A 1 297 ? 11.700 12.608 -15.113 1.00 91.06 297 TYR A N 1
ATOM 2321 C CA . TYR A 1 297 ? 10.668 11.879 -14.397 1.00 91.06 297 TYR A CA 1
ATOM 2322 C C . TYR A 1 297 ? 10.593 10.427 -14.876 1.00 91.06 297 TYR A C 1
ATOM 2324 O O . TYR A 1 297 ? 10.720 9.516 -14.053 1.00 91.06 297 TYR A O 1
ATOM 2332 N N . ILE A 1 298 ? 10.492 10.179 -16.189 1.00 93.69 298 ILE A N 1
ATOM 2333 C CA . ILE A 1 298 ? 10.459 8.814 -16.752 1.00 93.69 298 ILE A CA 1
ATOM 2334 C C . ILE A 1 298 ? 11.708 8.027 -16.334 1.00 93.69 298 ILE A C 1
ATOM 2336 O O . ILE A 1 298 ? 11.602 6.885 -15.877 1.00 93.69 298 ILE A O 1
ATOM 2340 N N . VAL A 1 299 ? 12.894 8.634 -16.432 1.00 94.25 299 VAL A N 1
ATOM 2341 C CA . VAL A 1 299 ? 14.158 8.022 -16.005 1.00 94.25 299 VAL A CA 1
ATOM 2342 C C . VAL A 1 299 ? 14.107 7.691 -14.517 1.00 94.25 299 VAL A C 1
ATOM 2344 O O . VAL A 1 299 ? 14.427 6.561 -14.153 1.00 94.25 299 VAL A O 1
ATOM 2347 N N . SER A 1 300 ? 13.661 8.609 -13.657 1.00 91.56 300 SER A N 1
ATOM 2348 C CA . SER A 1 300 ? 13.576 8.380 -12.209 1.00 91.56 300 SER A CA 1
ATOM 2349 C C . SER A 1 300 ? 12.669 7.189 -11.861 1.00 91.56 300 SER A C 1
ATOM 2351 O O . SER A 1 300 ? 13.056 6.309 -11.079 1.00 91.56 300 SER A O 1
ATOM 2353 N N . VAL A 1 301 ? 11.513 7.091 -12.527 1.00 92.31 301 VAL A N 1
ATOM 2354 C CA . VAL A 1 301 ? 10.564 5.989 -12.368 1.00 92.31 301 VAL A CA 1
ATOM 2355 C C . VAL A 1 301 ? 11.199 4.683 -12.845 1.00 92.31 301 VAL A C 1
ATOM 2357 O O . VAL A 1 301 ? 11.187 3.693 -12.112 1.00 92.31 301 VAL A O 1
ATOM 2360 N N . MET A 1 302 ? 11.808 4.660 -14.037 1.00 93.81 302 MET A N 1
ATOM 2361 C CA . MET A 1 302 ? 12.464 3.466 -14.584 1.00 93.81 302 MET A CA 1
ATOM 2362 C C . MET A 1 302 ? 13.657 3.011 -13.738 1.00 93.81 302 MET A C 1
ATOM 2364 O O . MET A 1 302 ? 13.840 1.808 -13.538 1.00 93.81 302 MET A O 1
ATOM 2368 N N . VAL A 1 303 ? 14.439 3.945 -13.189 1.00 92.75 303 VAL A N 1
ATOM 2369 C CA . VAL A 1 303 ? 15.554 3.653 -12.281 1.00 92.75 303 VAL A CA 1
ATOM 2370 C C . VAL A 1 303 ? 15.058 2.903 -11.057 1.00 92.75 303 VAL A C 1
ATOM 2372 O O . VAL A 1 303 ? 15.615 1.854 -10.723 1.00 92.75 303 VAL A O 1
ATOM 2375 N N . LYS A 1 304 ? 13.981 3.374 -10.422 1.00 90.62 304 LYS A N 1
ATOM 2376 C CA . LYS A 1 304 ? 13.423 2.702 -9.244 1.00 90.62 304 LYS A CA 1
ATOM 2377 C C . LYS A 1 304 ? 12.715 1.393 -9.599 1.00 90.62 304 LYS A C 1
ATOM 2379 O O . LYS A 1 304 ? 12.892 0.394 -8.897 1.00 90.62 304 LYS A O 1
ATOM 2384 N N . ALA A 1 305 ? 11.959 1.377 -10.694 1.00 92.50 305 ALA A N 1
ATOM 2385 C CA . ALA A 1 305 ? 11.201 0.223 -11.169 1.00 92.50 305 ALA A CA 1
ATOM 2386 C C . ALA A 1 305 ? 12.094 -0.966 -11.541 1.00 92.50 305 ALA A C 1
ATOM 2388 O O . ALA A 1 305 ? 11.771 -2.104 -11.197 1.00 92.50 305 ALA A O 1
ATOM 2389 N N . LEU A 1 306 ? 13.221 -0.702 -12.206 1.00 92.81 306 LEU A N 1
ATOM 2390 C CA . LEU A 1 306 ? 14.161 -1.712 -12.704 1.00 92.81 306 LEU A CA 1
ATOM 2391 C C . LEU A 1 306 ? 15.437 -1.824 -11.853 1.00 92.81 306 LEU A C 1
ATOM 2393 O O . LEU A 1 306 ? 16.372 -2.549 -12.220 1.00 92.81 306 LEU A O 1
ATOM 2397 N N . SER A 1 307 ? 15.500 -1.102 -10.730 1.00 91.38 307 SER A N 1
ATOM 2398 C CA . SER A 1 307 ? 16.672 -1.005 -9.849 1.00 91.38 307 SER A CA 1
ATOM 2399 C C . SER A 1 307 ? 17.956 -0.696 -10.635 1.00 91.38 307 SER A C 1
ATOM 2401 O O . SER A 1 307 ? 18.935 -1.446 -10.559 1.00 91.38 307 SER A O 1
ATOM 2403 N N . LEU A 1 308 ? 17.917 0.311 -11.513 1.00 93.69 308 LEU A N 1
ATOM 2404 C CA . LEU A 1 308 ? 19.034 0.664 -12.396 1.00 93.69 308 LEU A CA 1
ATOM 2405 C C . LEU A 1 308 ? 20.187 1.295 -11.609 1.00 93.69 308 LEU A C 1
ATOM 2407 O O . LEU A 1 308 ? 19.968 2.032 -10.654 1.00 93.69 308 LEU A O 1
ATOM 2411 N N . SER A 1 309 ? 21.422 1.018 -12.027 1.00 94.12 309 SER A N 1
ATOM 2412 C CA . SER A 1 309 ? 22.593 1.733 -11.510 1.00 94.12 309 SER A CA 1
ATOM 2413 C C . SER A 1 309 ? 22.706 3.134 -12.136 1.00 94.12 309 SER A C 1
ATOM 2415 O O . SER A 1 309 ? 22.170 3.342 -13.227 1.00 94.12 309 SER A O 1
ATOM 2417 N N . PRO A 1 310 ? 23.442 4.088 -11.531 1.00 94.31 310 PRO A N 1
ATOM 2418 C CA . PRO A 1 310 ? 23.623 5.421 -12.120 1.00 94.31 310 PRO A CA 1
ATOM 2419 C C . PRO A 1 310 ? 24.153 5.406 -13.572 1.00 94.31 310 PRO A C 1
ATOM 2421 O O . PRO A 1 310 ? 23.607 6.122 -14.409 1.00 94.31 310 PRO A O 1
ATOM 2424 N N . PRO A 1 311 ? 25.111 4.531 -13.950 1.00 95.38 311 PRO A N 1
ATOM 2425 C CA . PRO A 1 311 ? 25.502 4.354 -15.353 1.00 95.38 311 PRO A CA 1
ATOM 2426 C C . PRO A 1 311 ? 24.370 3.898 -16.282 1.00 95.38 311 PRO A C 1
ATOM 2428 O O . PRO A 1 311 ? 24.256 4.367 -17.412 1.00 95.38 311 PRO A O 1
ATOM 2431 N N . GLN A 1 312 ? 23.529 2.970 -15.812 1.00 96.44 312 GLN A N 1
ATOM 2432 C CA . GLN A 1 312 ? 22.374 2.486 -16.573 1.00 96.44 312 GLN A CA 1
ATOM 2433 C C . GLN A 1 312 ? 21.326 3.591 -16.736 1.00 96.44 312 GLN A C 1
ATOM 2435 O O . GLN A 1 312 ? 20.742 3.703 -17.808 1.00 96.44 312 GLN A O 1
ATOM 2440 N N . ALA A 1 313 ? 21.120 4.409 -15.700 1.00 95.44 313 ALA A N 1
ATOM 2441 C CA . ALA A 1 313 ? 20.231 5.567 -15.731 1.00 95.44 313 ALA A CA 1
ATOM 2442 C C . ALA A 1 313 ? 20.678 6.589 -16.784 1.00 95.44 313 ALA A C 1
ATOM 2444 O O . ALA A 1 313 ? 19.884 6.988 -17.630 1.00 95.44 313 ALA A O 1
ATOM 2445 N N . TYR A 1 314 ? 21.968 6.939 -16.791 1.00 95.25 314 TYR A N 1
ATOM 2446 C CA . TYR A 1 314 ? 22.535 7.857 -17.780 1.00 95.25 314 TYR A CA 1
ATOM 2447 C C . TYR A 1 314 ? 22.387 7.328 -19.212 1.00 95.25 314 TYR A C 1
ATOM 2449 O O . TYR A 1 314 ? 21.999 8.057 -20.122 1.00 95.25 314 TYR A O 1
ATOM 2457 N N . MET A 1 315 ? 22.649 6.037 -19.425 1.00 95.88 315 MET A N 1
ATOM 2458 C CA . MET A 1 315 ? 22.483 5.428 -20.744 1.00 95.88 315 MET A CA 1
ATOM 2459 C C . MET A 1 315 ? 21.020 5.394 -21.202 1.00 95.88 315 MET A C 1
ATOM 2461 O O . MET A 1 315 ? 20.743 5.633 -22.376 1.00 95.88 315 MET A O 1
ATOM 2465 N N . LEU A 1 316 ? 20.090 5.119 -20.284 1.00 97.06 316 LEU A N 1
ATOM 2466 C CA . LEU A 1 316 ? 18.656 5.191 -20.546 1.00 97.06 316 LEU A CA 1
ATOM 2467 C C . LEU A 1 316 ? 18.244 6.613 -20.952 1.00 97.06 316 LEU A C 1
ATOM 2469 O O . LEU A 1 316 ? 17.593 6.779 -21.979 1.00 97.06 316 LEU A O 1
ATOM 2473 N N . MET A 1 317 ? 18.670 7.623 -20.191 1.00 97.12 317 MET A N 1
ATOM 2474 C CA . MET A 1 317 ? 18.424 9.039 -20.480 1.00 97.12 317 MET A CA 1
ATOM 2475 C C . MET A 1 317 ? 18.911 9.406 -21.888 1.00 97.12 317 MET A C 1
ATOM 2477 O O . MET A 1 317 ? 18.123 9.887 -22.698 1.00 97.12 317 MET A O 1
ATOM 2481 N N . ARG A 1 318 ? 20.157 9.049 -22.242 1.00 95.62 318 ARG A N 1
ATOM 2482 C CA . ARG A 1 318 ? 20.700 9.270 -23.595 1.00 95.62 318 ARG A CA 1
ATOM 2483 C C . ARG A 1 318 ? 19.849 8.627 -24.690 1.00 95.62 318 ARG A C 1
ATOM 2485 O O . ARG A 1 318 ? 19.665 9.231 -25.748 1.00 95.62 318 ARG A O 1
ATOM 2492 N N . ALA A 1 319 ? 19.362 7.402 -24.469 1.00 96.50 319 ALA A N 1
ATOM 2493 C CA . ALA A 1 319 ? 18.501 6.714 -25.430 1.00 96.50 319 ALA A CA 1
ATOM 2494 C C . ALA A 1 319 ? 17.165 7.454 -25.617 1.00 96.50 319 ALA A C 1
ATOM 2496 O O . ALA A 1 319 ? 16.727 7.643 -26.753 1.00 96.50 319 ALA A O 1
ATOM 2497 N N . LEU A 1 320 ? 16.549 7.905 -24.520 1.00 96.56 320 LEU A N 1
ATOM 2498 C CA . LEU A 1 320 ? 15.292 8.656 -24.541 1.00 96.56 320 LEU A CA 1
ATOM 2499 C C . LEU A 1 320 ? 15.442 10.010 -25.248 1.00 96.56 320 LEU A C 1
ATOM 2501 O O . LEU A 1 320 ? 14.622 10.341 -26.101 1.00 96.56 320 LEU A O 1
ATOM 2505 N N . GLU A 1 321 ? 16.510 10.756 -24.966 1.00 95.44 321 GLU A N 1
ATOM 2506 C CA . GLU A 1 321 ? 16.778 12.062 -25.585 1.00 95.44 321 GLU A CA 1
ATOM 2507 C C . GLU A 1 321 ? 17.075 11.959 -27.085 1.00 95.44 321 GLU A C 1
ATOM 2509 O O . GLU A 1 321 ? 16.564 12.752 -27.881 1.00 95.44 321 GLU A O 1
ATOM 2514 N N . SER A 1 322 ? 17.895 10.975 -27.474 1.00 95.31 322 SER A N 1
ATOM 2515 C CA . SER A 1 322 ? 18.402 10.858 -28.847 1.00 95.31 322 SER A CA 1
ATOM 2516 C C . SER A 1 322 ? 17.358 10.303 -29.813 1.00 95.31 322 SER A C 1
ATOM 2518 O O . SER A 1 322 ? 17.275 10.759 -30.952 1.00 95.31 322 SER A O 1
ATOM 2520 N N . PHE A 1 323 ? 16.574 9.313 -29.375 1.00 96.00 323 PHE A N 1
ATOM 2521 C CA . PHE A 1 323 ? 15.682 8.553 -30.258 1.00 96.00 323 PHE A CA 1
ATOM 2522 C C . PHE A 1 323 ? 14.194 8.779 -29.978 1.00 96.00 323 PHE A C 1
ATOM 2524 O O . PHE A 1 323 ? 13.381 8.532 -30.866 1.00 96.00 323 PHE A O 1
ATOM 2531 N N . LYS A 1 324 ? 13.828 9.270 -28.784 1.00 94.88 324 LYS A N 1
ATOM 2532 C CA . LYS A 1 324 ? 12.436 9.516 -28.356 1.00 94.88 324 LYS A CA 1
ATOM 2533 C C . LYS A 1 324 ? 11.499 8.322 -28.622 1.00 94.88 324 LYS A C 1
ATOM 2535 O O . LYS A 1 324 ? 10.471 8.490 -29.286 1.00 94.88 324 LYS A O 1
ATOM 2540 N N . PRO A 1 325 ? 11.853 7.114 -28.139 1.00 96.25 325 PRO A N 1
ATOM 2541 C CA . PRO A 1 325 ? 11.057 5.917 -28.372 1.00 96.25 325 PRO A CA 1
ATOM 2542 C C . PRO A 1 325 ? 9.670 6.053 -27.742 1.00 96.25 325 PRO A C 1
ATOM 2544 O O . PRO A 1 325 ? 9.528 6.612 -26.656 1.00 96.25 325 PRO A O 1
ATOM 2547 N N . ARG A 1 326 ? 8.651 5.498 -28.402 1.00 94.56 326 ARG A N 1
ATOM 2548 C CA . ARG A 1 326 ? 7.257 5.522 -27.926 1.00 94.56 326 ARG A CA 1
ATOM 2549 C C . ARG A 1 326 ? 6.801 4.203 -27.327 1.00 94.56 326 ARG A C 1
ATOM 2551 O O . ARG A 1 326 ? 5.725 4.135 -26.749 1.00 94.56 326 ARG A O 1
ATOM 2558 N N . SER A 1 327 ? 7.599 3.148 -27.449 1.00 94.75 327 SER A N 1
ATOM 2559 C CA . SER A 1 327 ? 7.305 1.829 -26.892 1.00 94.75 327 SER A CA 1
ATOM 2560 C C . SER A 1 327 ? 8.557 1.186 -26.301 1.00 94.75 327 SER A C 1
ATOM 2562 O O . SER A 1 327 ? 9.682 1.516 -26.676 1.00 94.75 327 SER A O 1
ATOM 2564 N N . LEU A 1 328 ? 8.389 0.217 -25.396 1.00 94.69 328 LEU A N 1
ATOM 2565 C CA . LEU A 1 328 ? 9.535 -0.510 -24.837 1.00 94.69 328 LEU A CA 1
ATOM 2566 C C . LEU A 1 328 ? 10.350 -1.268 -25.898 1.00 94.69 328 LEU A C 1
ATOM 2568 O O . LEU A 1 328 ? 11.546 -1.468 -25.706 1.00 94.69 328 LEU A O 1
ATOM 2572 N N . ARG A 1 329 ? 9.724 -1.674 -27.012 1.00 93.75 329 ARG A N 1
ATOM 2573 C CA . ARG A 1 329 ? 10.427 -2.287 -28.151 1.00 93.75 329 ARG A CA 1
ATOM 2574 C C . ARG A 1 329 ? 11.322 -1.276 -28.858 1.00 93.75 329 ARG A C 1
ATOM 2576 O O . ARG A 1 329 ? 12.502 -1.546 -29.039 1.00 93.75 329 ARG A O 1
ATOM 2583 N N . GLU A 1 330 ? 10.784 -0.100 -29.172 1.00 96.19 330 GLU A N 1
ATOM 2584 C CA . GLU A 1 330 ? 11.577 0.994 -29.741 1.00 96.19 330 GLU A CA 1
ATOM 2585 C C . GLU A 1 330 ? 12.685 1.441 -28.786 1.00 96.19 330 GLU A C 1
ATOM 2587 O O . GLU A 1 330 ? 13.777 1.778 -29.229 1.00 96.19 330 GLU A O 1
ATOM 2592 N N . LEU A 1 331 ? 12.448 1.416 -27.471 1.00 96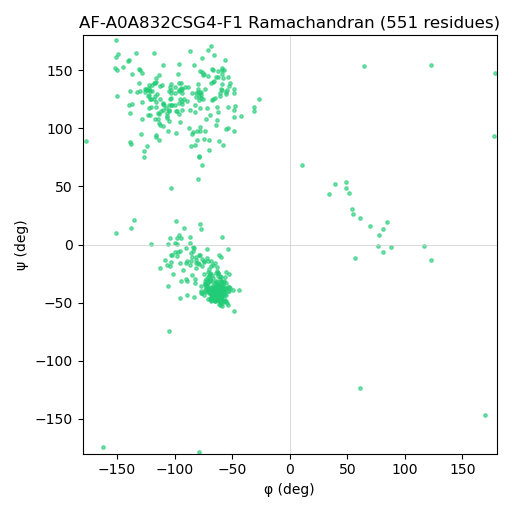.75 331 LEU A N 1
ATOM 2593 C CA . LEU A 1 331 ? 13.480 1.720 -26.482 1.00 96.75 331 LEU A CA 1
ATOM 2594 C C . LEU A 1 331 ? 14.587 0.660 -26.470 1.00 96.75 331 LEU A C 1
ATOM 2596 O O . LEU A 1 331 ? 15.762 1.012 -26.392 1.00 96.75 331 LEU A O 1
ATOM 2600 N N . GLU A 1 332 ? 14.240 -0.626 -26.564 1.00 95.25 332 GLU A N 1
ATOM 2601 C CA . GLU A 1 332 ? 15.218 -1.713 -26.692 1.00 95.25 332 GLU A CA 1
ATOM 2602 C C . GLU A 1 332 ? 16.093 -1.517 -27.943 1.00 95.25 332 GLU A C 1
ATOM 2604 O O . GLU A 1 332 ? 17.321 -1.597 -27.854 1.00 95.25 332 GLU A O 1
ATOM 2609 N N . GLU A 1 333 ? 15.482 -1.169 -29.078 1.00 96.00 333 GLU A N 1
ATOM 2610 C CA . GLU A 1 333 ? 16.177 -0.842 -30.331 1.00 96.00 333 GLU A CA 1
ATOM 2611 C C . GLU A 1 333 ? 17.044 0.422 -30.204 1.00 96.00 333 GLU A C 1
ATOM 2613 O O . GLU A 1 333 ? 18.203 0.425 -30.620 1.00 96.00 333 GLU A O 1
ATOM 2618 N N . SER A 1 334 ? 16.530 1.467 -29.551 1.00 96.75 334 SER A N 1
ATOM 2619 C CA . SER A 1 334 ? 17.238 2.733 -29.309 1.00 96.75 334 SER A CA 1
ATOM 2620 C C . SER A 1 334 ? 18.488 2.524 -28.459 1.00 96.75 334 SER A C 1
ATOM 2622 O O . SER A 1 334 ? 19.570 3.005 -28.795 1.00 96.75 334 SER A O 1
ATOM 2624 N N . ILE A 1 335 ? 18.376 1.746 -27.378 1.00 95.81 335 ILE A N 1
ATOM 2625 C CA . ILE A 1 335 ? 19.523 1.392 -26.537 1.00 95.81 335 ILE A CA 1
ATOM 2626 C C . ILE A 1 335 ? 20.521 0.563 -27.347 1.00 95.81 335 ILE A C 1
ATOM 2628 O O . ILE A 1 335 ? 21.722 0.801 -27.244 1.00 95.81 335 ILE A O 1
ATOM 2632 N N . ALA A 1 336 ? 20.055 -0.387 -28.167 1.00 94.50 336 ALA A N 1
ATOM 2633 C CA . ALA A 1 336 ? 20.916 -1.202 -29.022 1.00 94.50 336 ALA A CA 1
ATOM 2634 C C . ALA A 1 336 ? 21.672 -0.371 -30.079 1.00 94.50 336 ALA A C 1
ATOM 2636 O O . ALA A 1 336 ? 22.818 -0.704 -30.394 1.00 94.50 336 ALA A O 1
ATOM 2637 N N . ALA A 1 337 ? 21.078 0.721 -30.566 1.00 94.62 337 ALA A N 1
ATOM 2638 C CA . ALA A 1 337 ? 21.662 1.625 -31.553 1.00 94.62 337 ALA A CA 1
ATOM 2639 C C . ALA A 1 337 ? 22.692 2.619 -30.979 1.00 94.62 337 ALA A C 1
ATOM 2641 O O . ALA A 1 337 ? 23.473 3.183 -31.745 1.00 94.62 337 ALA A O 1
ATOM 2642 N N . LEU A 1 338 ? 22.738 2.826 -29.654 1.00 93.69 338 LEU A N 1
ATOM 2643 C CA . LEU A 1 338 ? 23.720 3.722 -29.030 1.00 93.69 338 LEU A CA 1
ATOM 2644 C C . LEU A 1 338 ? 25.166 3.295 -29.331 1.00 93.69 338 LEU A C 1
ATOM 2646 O O . LEU A 1 338 ? 25.511 2.108 -29.246 1.00 93.69 338 LEU A O 1
ATOM 2650 N N . THR A 1 339 ? 26.014 4.282 -29.627 1.00 88.88 339 THR A N 1
ATOM 2651 C CA . THR A 1 339 ? 27.446 4.098 -29.884 1.00 88.88 339 THR A CA 1
ATOM 2652 C C . THR A 1 339 ? 28.183 3.623 -28.632 1.00 88.88 339 THR A C 1
ATOM 2654 O O . THR A 1 339 ? 27.912 4.066 -27.518 1.00 88.88 339 THR A O 1
ATOM 2657 N N . GLU A 1 340 ? 29.129 2.703 -28.820 1.00 89.00 340 GLU A N 1
ATOM 2658 C CA . GLU A 1 340 ? 29.932 2.109 -27.747 1.00 89.00 340 GLU A CA 1
ATOM 2659 C C . GLU A 1 340 ? 31.350 2.691 -27.790 1.00 89.00 340 GLU A C 1
ATOM 2661 O O . GLU A 1 340 ? 32.181 2.233 -28.576 1.00 89.00 340 GLU A O 1
ATOM 2666 N N . GLU A 1 341 ? 31.627 3.701 -26.966 1.00 85.56 341 GLU A N 1
ATOM 2667 C CA . GLU A 1 341 ? 32.922 4.401 -26.950 1.00 85.56 341 GLU A CA 1
ATOM 2668 C C . GLU A 1 341 ? 33.976 3.641 -26.132 1.00 85.56 341 GLU A C 1
ATOM 2670 O O . GLU A 1 341 ? 35.167 3.668 -26.442 1.00 85.56 341 GLU A O 1
ATOM 2675 N N . SER A 1 342 ? 33.540 2.893 -25.117 1.00 89.88 342 SER A N 1
ATOM 2676 C CA . SER A 1 342 ? 34.408 2.130 -24.224 1.00 89.88 342 SER A CA 1
ATOM 2677 C C . SER A 1 342 ? 33.912 0.700 -23.988 1.00 89.88 342 SER A C 1
ATOM 2679 O O . SER A 1 342 ? 32.755 0.352 -24.232 1.00 89.88 342 SER A O 1
ATOM 2681 N N . LYS A 1 343 ? 34.787 -0.168 -23.453 1.00 85.06 343 LYS A N 1
ATOM 2682 C CA . LYS A 1 343 ? 34.392 -1.513 -22.988 1.00 85.06 343 LYS A CA 1
ATOM 2683 C C . LYS A 1 343 ? 33.320 -1.440 -21.892 1.00 85.06 343 LYS A C 1
ATOM 2685 O O . LYS A 1 343 ? 32.455 -2.312 -21.840 1.00 85.06 343 LYS A O 1
ATOM 2690 N N . TRP A 1 344 ? 33.387 -0.417 -21.043 1.00 82.56 344 TRP A N 1
ATOM 2691 C CA . TRP A 1 344 ? 32.446 -0.206 -19.949 1.00 82.56 344 TRP A CA 1
ATOM 2692 C C . TRP A 1 344 ? 31.044 0.123 -20.471 1.00 82.56 344 TRP A C 1
ATOM 2694 O O . TRP A 1 344 ? 30.074 -0.473 -20.007 1.00 82.56 344 TRP A O 1
ATOM 2704 N N . ASP A 1 345 ? 30.939 0.926 -21.534 1.00 89.44 345 ASP A N 1
ATOM 2705 C CA . ASP A 1 345 ? 29.652 1.199 -22.189 1.00 89.44 345 ASP A CA 1
ATOM 2706 C C . ASP A 1 345 ? 29.003 -0.084 -22.706 1.00 89.44 345 ASP A C 1
ATOM 2708 O O . ASP A 1 345 ? 27.802 -0.284 -22.535 1.00 89.44 345 ASP A O 1
ATOM 2712 N N . LYS A 1 346 ? 29.791 -1.017 -23.260 1.00 92.56 346 LYS A N 1
ATOM 2713 C CA . LYS A 1 346 ? 29.263 -2.317 -23.717 1.00 92.56 346 LYS A CA 1
ATOM 2714 C C . LYS A 1 346 ? 28.640 -3.111 -22.576 1.00 92.56 346 LYS A C 1
ATOM 2716 O O . LYS A 1 346 ? 27.614 -3.763 -22.761 1.00 92.56 346 LYS A O 1
ATOM 2721 N N . GLU A 1 347 ? 29.270 -3.101 -21.406 1.00 93.56 347 GLU A N 1
ATOM 2722 C CA . GLU A 1 347 ? 28.787 -3.828 -20.234 1.00 93.56 347 GLU A CA 1
ATOM 2723 C C . GLU A 1 347 ? 27.519 -3.192 -19.656 1.00 93.56 347 GLU A C 1
ATOM 2725 O O . GLU A 1 347 ? 26.526 -3.895 -19.443 1.00 93.56 347 GLU A O 1
ATOM 2730 N N . VAL A 1 348 ? 27.514 -1.864 -19.498 1.00 96.12 348 VAL A N 1
ATOM 2731 C CA . VAL A 1 348 ? 26.348 -1.094 -19.040 1.00 96.12 348 VAL A CA 1
ATOM 2732 C C . VAL A 1 348 ? 25.166 -1.287 -19.993 1.00 96.12 348 VAL A C 1
ATOM 2734 O O . VAL A 1 348 ? 24.071 -1.629 -19.540 1.00 96.12 348 VAL A O 1
ATOM 2737 N N . LYS A 1 349 ? 25.400 -1.185 -21.306 1.00 95.69 349 LYS A N 1
ATOM 2738 C CA . LYS A 1 349 ? 24.399 -1.394 -22.364 1.00 95.69 349 LYS A CA 1
ATOM 2739 C C . LYS A 1 349 ? 23.794 -2.784 -22.317 1.00 95.69 349 LYS A C 1
ATOM 2741 O O . LYS A 1 349 ? 22.575 -2.927 -22.294 1.00 95.69 349 LYS A O 1
ATOM 2746 N N . ARG A 1 350 ? 24.622 -3.827 -22.228 1.00 95.75 350 ARG A N 1
ATOM 2747 C CA . ARG A 1 350 ? 24.142 -5.215 -22.108 1.00 95.75 350 ARG A CA 1
ATOM 2748 C C . ARG A 1 350 ? 23.336 -5.437 -20.831 1.00 95.75 350 ARG A C 1
ATOM 2750 O O . ARG A 1 350 ? 22.342 -6.161 -20.859 1.00 95.75 350 ARG A O 1
ATOM 2757 N N . ALA A 1 351 ? 23.755 -4.842 -19.716 1.00 96.06 351 ALA A N 1
ATOM 2758 C CA . ALA A 1 351 ? 23.043 -4.959 -18.450 1.00 96.06 351 ALA A CA 1
ATOM 2759 C C . ALA A 1 351 ? 21.683 -4.240 -18.485 1.00 96.06 351 ALA A C 1
ATOM 2761 O O . ALA A 1 351 ? 20.694 -4.803 -18.013 1.00 96.06 351 ALA A O 1
ATOM 2762 N N . LEU A 1 352 ? 21.615 -3.051 -19.095 1.00 96.88 352 LEU A N 1
ATOM 2763 C CA . LEU A 1 352 ? 20.368 -2.313 -19.304 1.00 96.88 352 LEU A CA 1
ATOM 2764 C C . LEU A 1 352 ? 19.426 -3.066 -20.255 1.00 96.88 352 LEU A C 1
ATOM 2766 O O . LEU A 1 352 ? 18.278 -3.320 -19.896 1.00 96.88 352 LEU A O 1
ATOM 2770 N N . LEU A 1 353 ? 19.923 -3.524 -21.411 1.00 96.06 353 LEU A N 1
ATOM 2771 C CA . LEU A 1 353 ? 19.147 -4.323 -22.367 1.00 96.06 353 LEU A CA 1
ATOM 2772 C C . LEU A 1 353 ? 18.569 -5.585 -21.725 1.00 96.06 353 LEU A C 1
ATOM 2774 O O . LEU A 1 353 ? 17.425 -5.934 -21.990 1.00 96.06 353 LEU A O 1
ATOM 2778 N N . ARG A 1 354 ? 19.302 -6.263 -20.834 1.00 94.38 354 ARG A N 1
ATOM 2779 C CA . ARG A 1 354 ? 18.775 -7.434 -20.111 1.00 94.38 354 ARG A CA 1
ATOM 2780 C C . ARG A 1 354 ? 17.545 -7.093 -19.265 1.00 94.38 354 ARG A C 1
ATOM 2782 O O . ARG A 1 354 ? 16.622 -7.896 -19.191 1.00 94.38 354 ARG A O 1
ATOM 2789 N N . LYS A 1 355 ? 17.528 -5.915 -18.639 1.00 94.62 355 LYS A N 1
ATOM 2790 C CA . LYS A 1 355 ? 16.406 -5.452 -17.813 1.00 94.62 355 LYS A CA 1
ATOM 2791 C C . LYS A 1 355 ? 15.223 -4.972 -18.653 1.00 94.62 355 LYS A C 1
ATOM 2793 O O . LYS A 1 355 ? 14.095 -5.319 -18.334 1.00 94.62 355 LYS A O 1
ATOM 2798 N N . ILE A 1 356 ? 15.470 -4.240 -19.741 1.00 94.75 356 ILE A N 1
ATOM 2799 C CA . ILE A 1 356 ? 14.407 -3.790 -20.656 1.00 94.75 356 ILE A CA 1
ATOM 2800 C C . ILE A 1 356 ? 13.795 -4.979 -21.407 1.00 94.75 356 ILE A C 1
ATOM 2802 O O . ILE A 1 356 ? 12.578 -5.141 -21.418 1.00 94.75 356 ILE A O 1
ATOM 2806 N N . SER A 1 357 ? 14.630 -5.876 -21.939 1.00 92.62 357 SER A N 1
ATOM 2807 C CA . SER A 1 357 ? 14.168 -7.053 -22.690 1.00 92.62 357 SER A CA 1
ATOM 2808 C C . SER A 1 357 ? 13.353 -8.040 -21.848 1.00 92.62 357 SER A C 1
ATOM 2810 O O . SER A 1 357 ? 12.524 -8.788 -22.365 1.00 92.62 357 SER A O 1
ATOM 2812 N N . MET A 1 358 ? 13.543 -8.039 -20.526 1.00 92.62 358 MET A N 1
ATOM 2813 C CA . MET A 1 358 ? 12.692 -8.788 -19.602 1.00 92.62 358 MET A CA 1
ATOM 2814 C C . MET A 1 358 ? 11.228 -8.328 -19.693 1.00 92.62 358 MET A C 1
ATOM 2816 O O . MET A 1 358 ? 10.330 -9.173 -19.687 1.00 92.62 358 MET A O 1
ATOM 2820 N N . LEU A 1 359 ? 10.991 -7.018 -19.827 1.00 92.94 359 LEU A N 1
ATOM 2821 C CA . LEU A 1 359 ? 9.653 -6.444 -19.978 1.00 92.94 359 LEU A CA 1
ATOM 2822 C C . LEU A 1 359 ? 9.074 -6.702 -21.379 1.00 92.94 359 LEU A C 1
ATOM 2824 O O . LEU A 1 359 ? 7.875 -6.930 -21.498 1.00 92.94 359 LEU A O 1
ATOM 2828 N N . THR A 1 360 ? 9.905 -6.727 -22.430 1.00 89.69 360 THR A N 1
ATOM 2829 C CA . THR A 1 360 ? 9.457 -6.911 -23.829 1.00 89.69 360 THR A CA 1
ATOM 2830 C C . THR A 1 360 ? 9.279 -8.366 -24.265 1.00 89.69 360 THR A C 1
ATOM 2832 O O . THR A 1 360 ? 8.719 -8.618 -25.331 1.00 89.69 360 THR A O 1
ATOM 2835 N N . ARG A 1 361 ? 9.737 -9.340 -23.469 1.00 84.94 361 ARG A N 1
ATOM 2836 C CA . ARG A 1 361 ? 9.610 -10.775 -23.776 1.00 84.94 361 ARG A CA 1
ATOM 2837 C C . ARG A 1 361 ? 8.528 -11.442 -22.940 1.00 84.94 361 ARG A C 1
ATOM 2839 O O . ARG A 1 361 ? 7.455 -11.753 -23.439 1.00 84.94 361 ARG A O 1
ATOM 2846 N N . GLY A 1 362 ? 8.819 -11.673 -21.660 1.00 74.56 362 GLY A N 1
ATOM 2847 C CA . GLY A 1 362 ? 8.002 -12.526 -20.793 1.00 74.56 362 GLY A CA 1
ATOM 2848 C C . GLY A 1 362 ? 6.750 -11.854 -20.241 1.00 74.56 362 GLY A C 1
ATOM 2849 O O . GLY A 1 362 ? 5.870 -12.548 -19.751 1.00 74.56 362 GLY A O 1
ATOM 2850 N N . SER A 1 363 ? 6.666 -10.525 -20.306 1.00 86.31 363 SER A N 1
ATOM 2851 C CA . SER A 1 363 ? 5.558 -9.738 -19.747 1.00 86.31 363 SER A CA 1
ATOM 2852 C C . SER A 1 363 ? 5.074 -8.666 -20.720 1.00 86.31 363 SER A C 1
ATOM 2854 O O . SER A 1 363 ? 4.446 -7.698 -20.311 1.00 86.31 363 SER A O 1
ATOM 2856 N N . TYR A 1 364 ? 5.351 -8.844 -22.016 1.00 88.19 364 TYR A N 1
ATOM 2857 C CA . TYR A 1 364 ? 5.152 -7.808 -23.025 1.00 88.19 364 TYR A CA 1
ATOM 2858 C C . TYR A 1 364 ? 3.732 -7.257 -23.054 1.00 88.19 364 TYR A C 1
ATOM 2860 O O . TYR A 1 364 ? 3.562 -6.048 -23.090 1.00 88.19 364 TYR A O 1
ATOM 2868 N N . ASN A 1 365 ? 2.717 -8.117 -22.968 1.00 92.44 365 ASN A N 1
ATOM 2869 C CA . ASN A 1 365 ? 1.319 -7.685 -22.974 1.00 92.44 365 ASN A CA 1
ATOM 2870 C C . ASN A 1 365 ? 0.987 -6.718 -21.829 1.00 92.44 365 ASN A C 1
ATOM 2872 O O . ASN A 1 365 ? 0.198 -5.802 -22.037 1.00 92.44 365 ASN A O 1
ATOM 2876 N N . ALA A 1 366 ? 1.631 -6.865 -20.666 1.00 94.75 366 ALA A N 1
ATOM 2877 C CA . ALA A 1 366 ? 1.447 -5.960 -19.535 1.00 94.75 366 ALA A CA 1
ATOM 2878 C C . ALA A 1 366 ? 2.046 -4.572 -19.789 1.00 94.75 366 ALA A C 1
ATOM 2880 O O . ALA A 1 366 ? 1.615 -3.617 -19.149 1.00 94.75 366 ALA A O 1
ATOM 2881 N N . PHE A 1 367 ? 2.998 -4.453 -20.724 1.00 95.81 367 PHE A N 1
ATOM 2882 C CA . PHE A 1 367 ? 3.725 -3.211 -21.003 1.00 95.81 367 PHE A CA 1
ATOM 2883 C C . PHE A 1 367 ? 3.602 -2.675 -22.435 1.00 95.81 367 PHE A C 1
ATOM 2885 O O . PHE A 1 367 ? 4.235 -1.682 -22.790 1.00 95.81 367 PHE A O 1
ATOM 2892 N N . LYS A 1 368 ? 2.846 -3.366 -23.290 1.00 92.38 368 LYS A N 1
ATOM 2893 C CA . LYS A 1 368 ? 2.799 -3.106 -24.731 1.00 92.38 368 LYS A CA 1
ATOM 2894 C C . LYS A 1 368 ? 2.172 -1.753 -25.047 1.00 92.38 368 LYS A C 1
ATOM 2896 O O . LYS A 1 368 ? 2.655 -1.042 -25.919 1.00 92.38 368 LYS A O 1
ATOM 2901 N N . GLU A 1 369 ? 1.071 -1.458 -24.377 1.00 92.75 369 GLU A N 1
ATOM 2902 C CA . GLU A 1 369 ? 0.240 -0.283 -24.596 1.00 92.75 369 GLU A CA 1
ATOM 2903 C C . GLU A 1 369 ? -0.409 0.123 -23.282 1.00 92.75 369 GLU A C 1
ATOM 2905 O O . GLU A 1 369 ? -0.481 -0.669 -22.338 1.00 92.75 369 GLU A O 1
ATOM 2910 N N . THR A 1 370 ? -0.919 1.340 -23.241 1.00 93.88 370 THR A N 1
ATOM 2911 C CA . THR A 1 370 ? -1.610 1.878 -22.081 1.00 93.88 370 THR A CA 1
ATOM 2912 C C . THR A 1 370 ? -3.108 1.651 -22.219 1.00 93.88 370 THR A C 1
ATOM 2914 O O . THR A 1 370 ? -3.732 2.123 -23.167 1.00 93.88 370 THR A O 1
ATOM 2917 N N . LYS A 1 371 ? -3.710 0.937 -21.264 1.00 93.69 371 LYS A N 1
ATOM 2918 C CA . LYS A 1 371 ? -5.169 0.821 -21.145 1.00 93.69 371 LYS A CA 1
ATOM 2919 C C . LYS A 1 371 ? -5.640 1.426 -19.839 1.00 93.69 371 LYS A C 1
ATOM 2921 O O . LYS A 1 371 ? -5.005 1.266 -18.796 1.00 93.69 371 LYS A O 1
ATOM 2926 N N . SER A 1 372 ? -6.752 2.144 -19.900 1.00 87.81 372 SER A N 1
ATOM 2927 C CA . SER A 1 372 ? -7.338 2.785 -18.727 1.00 87.81 372 SER A CA 1
ATOM 2928 C C . SER A 1 372 ? -8.019 1.767 -17.816 1.00 87.81 372 SER A C 1
ATOM 2930 O O . SER A 1 372 ? -8.585 0.771 -18.273 1.00 87.81 372 SER A O 1
ATOM 2932 N N . ILE A 1 373 ? -7.957 2.040 -16.517 1.00 92.31 373 ILE A N 1
ATOM 2933 C CA . ILE A 1 373 ? -8.707 1.327 -15.486 1.00 92.31 373 ILE A CA 1
ATOM 2934 C C . ILE A 1 373 ? -9.993 2.115 -15.242 1.00 92.31 373 ILE A C 1
ATOM 2936 O O . ILE A 1 373 ? -9.966 3.339 -15.143 1.00 92.31 373 ILE A O 1
ATOM 2940 N N . GLU A 1 374 ? -11.127 1.430 -15.157 1.00 89.75 374 GLU A N 1
ATOM 2941 C CA . GLU A 1 374 ? -12.395 2.074 -14.815 1.00 89.75 374 GLU A CA 1
ATOM 2942 C C . GLU A 1 374 ? -12.386 2.576 -13.365 1.00 89.75 374 GLU A C 1
ATOM 2944 O O . GLU A 1 374 ? -12.169 1.811 -12.422 1.00 89.75 374 GLU A O 1
ATOM 2949 N N . LEU A 1 375 ? -12.658 3.873 -13.200 1.00 89.12 375 LEU A N 1
ATOM 2950 C CA . LEU A 1 375 ? -12.689 4.578 -11.916 1.00 89.12 375 LEU A CA 1
ATOM 2951 C C . LEU A 1 375 ? -14.131 4.829 -11.452 1.00 89.12 375 LEU A C 1
ATOM 2953 O O . LEU A 1 375 ? -14.506 5.943 -11.106 1.00 89.12 375 LEU A O 1
ATOM 2957 N N . ASN A 1 376 ? -14.968 3.796 -11.484 1.00 90.75 376 ASN A N 1
ATOM 2958 C CA . ASN A 1 376 ? -16.379 3.857 -11.079 1.00 90.75 376 ASN A CA 1
ATOM 2959 C C . ASN A 1 376 ? -16.817 2.629 -10.260 1.00 90.75 376 ASN A C 1
ATOM 2961 O O . ASN A 1 376 ? -18.009 2.354 -10.142 1.00 90.75 376 ASN A O 1
ATOM 2965 N N . SER A 1 377 ? -15.854 1.847 -9.776 1.00 93.81 377 SER A N 1
ATOM 2966 C CA . SER A 1 377 ? -16.068 0.600 -9.047 1.00 93.81 377 SER A CA 1
ATOM 2967 C C . SER A 1 377 ? -14.797 0.212 -8.282 1.00 93.81 377 SER A C 1
ATOM 2969 O O . SER A 1 377 ? -13.823 0.970 -8.241 1.00 93.81 377 SER A O 1
ATOM 2971 N N . ILE A 1 378 ? -14.811 -0.969 -7.661 1.00 97.44 378 ILE A N 1
ATOM 2972 C CA . ILE A 1 378 ? -13.602 -1.617 -7.155 1.00 97.44 378 ILE A CA 1
ATOM 2973 C C . ILE A 1 378 ? -12.931 -2.335 -8.328 1.00 97.44 378 ILE A C 1
ATOM 2975 O O . ILE A 1 378 ? -13.476 -3.301 -8.861 1.00 97.44 378 ILE A O 1
ATOM 2979 N N . SER A 1 379 ? -11.746 -1.880 -8.706 1.00 98.00 379 SER A N 1
ATOM 2980 C CA . SER A 1 379 ? -10.908 -2.453 -9.755 1.00 98.00 379 SER A CA 1
ATOM 2981 C C . SER A 1 379 ? -9.739 -3.206 -9.119 1.00 98.00 379 SER A C 1
ATOM 2983 O O . SER A 1 379 ? -8.888 -2.598 -8.478 1.00 98.00 379 SER A O 1
ATOM 2985 N N . ILE A 1 380 ? -9.676 -4.527 -9.285 1.00 98.12 380 ILE A N 1
ATOM 2986 C CA . ILE A 1 380 ? -8.588 -5.365 -8.761 1.00 98.12 380 ILE A CA 1
ATOM 2987 C C . ILE A 1 380 ? -7.629 -5.708 -9.898 1.00 98.12 380 ILE A C 1
ATOM 2989 O O . ILE A 1 380 ? -8.018 -6.341 -10.880 1.00 98.12 380 ILE A O 1
ATOM 2993 N N . VAL A 1 381 ? -6.368 -5.308 -9.758 1.00 98.25 381 VAL A N 1
ATOM 2994 C CA . VAL A 1 381 ? -5.294 -5.605 -10.705 1.00 98.25 381 VAL A CA 1
ATOM 2995 C C . VAL A 1 381 ? -4.484 -6.786 -10.185 1.00 98.25 381 VAL A C 1
ATOM 2997 O O . VAL A 1 381 ? -3.820 -6.696 -9.153 1.00 98.25 381 VAL A O 1
ATOM 3000 N N . ARG A 1 382 ? -4.538 -7.899 -10.918 1.00 97.50 382 ARG A N 1
ATOM 3001 C CA . ARG A 1 382 ? -3.919 -9.179 -10.559 1.00 97.50 382 ARG A CA 1
ATOM 3002 C C . ARG A 1 382 ? -2.436 -9.182 -10.885 1.00 97.50 382 ARG A C 1
ATOM 3004 O O . ARG A 1 382 ? -2.025 -9.539 -11.992 1.00 97.50 382 ARG A O 1
ATOM 3011 N N . LEU A 1 383 ? -1.617 -8.763 -9.924 1.00 96.81 383 LEU A N 1
ATOM 3012 C CA . LEU A 1 383 ? -0.171 -8.770 -10.106 1.00 96.81 383 LEU A CA 1
ATOM 3013 C C . LEU A 1 383 ? 0.383 -10.190 -10.059 1.00 96.81 383 LEU A C 1
ATOM 3015 O O . LEU A 1 383 ? 1.387 -10.446 -10.715 1.00 96.81 383 LEU A O 1
ATOM 3019 N N . ASP A 1 384 ? -0.238 -11.110 -9.318 1.00 95.69 384 ASP A N 1
ATOM 3020 C CA . ASP A 1 384 ? 0.164 -12.518 -9.183 1.00 95.69 384 ASP A CA 1
ATOM 3021 C C . ASP A 1 384 ? 0.339 -13.260 -10.519 1.00 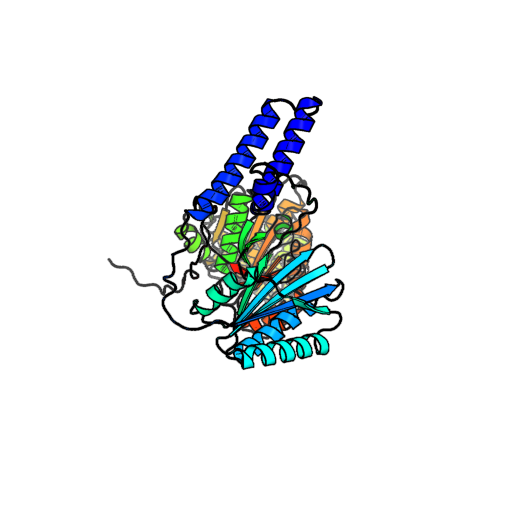95.69 384 ASP A C 1
ATOM 3023 O O . ASP A 1 384 ? 1.186 -14.151 -10.611 1.00 95.69 384 ASP A O 1
ATOM 3027 N N . TYR A 1 385 ? -0.339 -12.827 -11.588 1.00 95.50 385 TYR A N 1
ATOM 3028 C CA . TYR A 1 385 ? -0.117 -13.347 -12.941 1.00 95.50 385 TYR A CA 1
ATOM 3029 C C . TYR A 1 385 ? 1.245 -12.963 -13.548 1.00 95.50 385 TYR A C 1
ATOM 3031 O O . TYR A 1 385 ? 1.781 -13.697 -14.386 1.00 95.50 385 TYR A O 1
ATOM 3039 N N . ILE A 1 386 ? 1.859 -11.861 -13.109 1.00 95.19 386 ILE A N 1
ATOM 3040 C CA . ILE A 1 386 ? 3.211 -11.466 -13.516 1.00 95.19 386 ILE A CA 1
ATOM 3041 C C . ILE A 1 386 ? 4.231 -12.270 -12.695 1.00 95.19 386 ILE A C 1
ATOM 3043 O O . ILE A 1 386 ? 4.584 -11.923 -11.567 1.00 95.19 386 ILE A O 1
ATOM 3047 N N . LYS A 1 387 ? 4.741 -13.356 -13.289 1.00 91.50 387 LYS A N 1
ATOM 3048 C CA . LYS A 1 387 ? 5.666 -14.296 -12.623 1.00 91.50 387 LYS A CA 1
ATOM 3049 C C . LYS A 1 387 ? 7.015 -13.681 -12.246 1.00 91.50 387 LYS A C 1
ATOM 3051 O O . LYS A 1 387 ? 7.606 -14.049 -11.235 1.00 91.50 387 LYS A O 1
ATOM 3056 N N . ASN A 1 388 ? 7.548 -12.791 -13.084 1.00 92.75 388 ASN A N 1
ATOM 3057 C CA . ASN A 1 388 ? 8.838 -12.166 -12.815 1.00 92.75 388 ASN A CA 1
ATOM 3058 C C . ASN A 1 388 ? 8.668 -11.060 -11.764 1.00 92.75 388 ASN A C 1
ATOM 3060 O O . ASN A 1 388 ? 7.993 -10.069 -12.021 1.00 92.75 388 ASN A O 1
ATOM 3064 N N . ILE A 1 389 ? 9.316 -11.214 -10.607 1.00 92.19 389 ILE A N 1
ATOM 3065 C CA . ILE A 1 389 ? 9.192 -10.296 -9.461 1.00 92.19 389 ILE A CA 1
ATOM 3066 C C . ILE A 1 389 ? 9.592 -8.861 -9.827 1.00 92.19 389 ILE A C 1
ATOM 3068 O O . ILE A 1 389 ? 8.918 -7.915 -9.423 1.00 92.19 389 ILE A O 1
ATOM 3072 N N . LEU A 1 390 ? 10.661 -8.685 -10.614 1.00 92.38 390 LEU A N 1
ATOM 3073 C CA . LEU A 1 390 ? 11.097 -7.356 -11.038 1.00 92.38 390 LEU A CA 1
ATOM 3074 C C . LEU A 1 390 ? 10.076 -6.731 -11.991 1.00 92.38 390 LEU A C 1
ATOM 3076 O O . LEU A 1 390 ? 9.706 -5.585 -11.781 1.00 92.38 390 LEU A O 1
ATOM 3080 N N . ALA A 1 391 ? 9.560 -7.482 -12.970 1.00 95.06 391 ALA A N 1
ATOM 3081 C CA . ALA A 1 391 ? 8.500 -7.001 -13.861 1.00 95.06 391 ALA A CA 1
ATOM 3082 C C . ALA A 1 391 ? 7.224 -6.638 -13.082 1.00 95.06 391 ALA A C 1
ATOM 3084 O O . ALA A 1 391 ? 6.638 -5.586 -13.312 1.00 95.06 391 ALA A O 1
ATOM 3085 N N . LYS A 1 392 ? 6.833 -7.471 -12.115 1.00 95.00 392 LYS A N 1
ATOM 3086 C CA . LYS A 1 392 ? 5.680 -7.261 -11.230 1.00 95.00 392 LYS A CA 1
ATOM 3087 C C . LYS A 1 392 ? 5.809 -5.957 -10.437 1.00 95.00 392 LYS A C 1
ATOM 3089 O O . LYS A 1 392 ? 4.898 -5.133 -10.440 1.00 95.00 392 LYS A O 1
ATOM 3094 N N . LYS A 1 393 ? 6.981 -5.736 -9.831 1.00 94.19 393 LYS A N 1
ATOM 3095 C CA . LYS A 1 393 ? 7.349 -4.480 -9.162 1.00 94.19 393 LYS A CA 1
ATOM 3096 C C . LYS A 1 393 ? 7.330 -3.292 -10.127 1.00 94.19 393 LYS A C 1
ATOM 3098 O O . LYS A 1 393 ? 6.771 -2.251 -9.791 1.00 94.19 393 LYS A O 1
ATOM 3103 N N . SER A 1 394 ? 7.944 -3.433 -11.305 1.00 94.75 394 SER A N 1
ATOM 3104 C CA . SER A 1 394 ? 8.010 -2.362 -12.302 1.00 94.75 394 SER A CA 1
ATOM 3105 C C . SER A 1 394 ? 6.619 -1.941 -12.763 1.00 94.75 394 SER A C 1
ATOM 3107 O O . SER A 1 394 ? 6.339 -0.751 -12.807 1.00 94.75 394 SER A O 1
ATOM 3109 N N . TYR A 1 395 ? 5.732 -2.903 -13.029 1.00 96.69 395 TYR A N 1
ATOM 3110 C CA . TYR A 1 395 ? 4.343 -2.643 -13.400 1.00 96.69 395 TYR A CA 1
ATOM 3111 C C . TYR A 1 395 ? 3.615 -1.810 -12.341 1.00 96.69 395 TYR A C 1
ATOM 3113 O O . TYR A 1 395 ? 3.033 -0.781 -12.677 1.00 96.69 395 TYR A O 1
ATOM 3121 N N . ALA A 1 396 ? 3.699 -2.204 -11.065 1.00 96.00 396 ALA A N 1
ATOM 3122 C CA . ALA A 1 396 ? 3.058 -1.463 -9.981 1.00 96.00 396 ALA A CA 1
ATOM 3123 C C . ALA A 1 396 ? 3.579 -0.018 -9.887 1.00 96.00 396 ALA A C 1
ATOM 3125 O O . ALA A 1 396 ? 2.787 0.912 -9.769 1.00 96.00 396 ALA A O 1
ATOM 3126 N N . LEU A 1 397 ? 4.898 0.186 -9.997 1.00 94.50 397 LEU A N 1
ATOM 3127 C CA . LEU A 1 397 ? 5.497 1.525 -9.959 1.00 94.50 397 LEU A CA 1
ATOM 3128 C C . LEU A 1 397 ? 5.126 2.379 -11.173 1.00 94.50 397 LEU A C 1
ATOM 3130 O O . LEU A 1 397 ? 4.824 3.555 -10.996 1.00 94.50 397 LEU A O 1
ATOM 3134 N N . PHE A 1 398 ? 5.106 1.810 -12.380 1.00 95.19 398 PHE A N 1
ATOM 3135 C CA . PHE A 1 398 ? 4.656 2.536 -13.569 1.00 95.19 398 PHE A CA 1
ATOM 3136 C C . PHE A 1 398 ? 3.190 2.937 -13.447 1.00 95.19 398 PHE A C 1
ATOM 3138 O O . PHE A 1 398 ? 2.846 4.067 -13.781 1.00 95.19 398 PHE A O 1
ATOM 3145 N N . LEU A 1 399 ? 2.337 2.049 -12.927 1.00 95.06 399 LEU A N 1
ATOM 3146 C CA . LEU A 1 399 ? 0.920 2.344 -12.740 1.00 95.06 399 LEU A CA 1
ATOM 3147 C C . LEU A 1 399 ? 0.719 3.473 -11.728 1.00 95.06 399 LEU A C 1
ATOM 3149 O O . LEU A 1 399 ? -0.029 4.403 -12.009 1.00 95.06 399 LEU A O 1
ATOM 3153 N N . LEU A 1 400 ? 1.432 3.441 -10.600 1.00 93.38 400 LEU A N 1
ATOM 3154 C CA . LEU A 1 400 ? 1.402 4.524 -9.614 1.00 93.38 400 LEU A CA 1
ATOM 3155 C C . LEU A 1 400 ? 1.903 5.851 -10.196 1.00 93.38 400 LEU A C 1
ATOM 3157 O O . LEU A 1 400 ? 1.249 6.872 -10.010 1.00 93.38 400 LEU A O 1
ATOM 3161 N N . ALA A 1 401 ? 3.027 5.834 -10.916 1.00 92.44 401 ALA A N 1
ATOM 3162 C CA . ALA A 1 401 ? 3.603 7.027 -11.533 1.00 92.44 401 ALA A CA 1
ATOM 3163 C C . ALA A 1 401 ? 2.653 7.646 -12.568 1.00 92.44 401 ALA A C 1
ATOM 3165 O O . ALA A 1 401 ? 2.412 8.849 -12.547 1.00 92.44 401 ALA A O 1
ATOM 3166 N N . ARG A 1 402 ? 2.048 6.815 -13.423 1.00 91.44 402 ARG A N 1
ATOM 3167 C CA . ARG A 1 402 ? 1.040 7.250 -14.393 1.00 91.44 402 ARG A CA 1
ATOM 3168 C C . ARG A 1 402 ? -0.179 7.858 -13.707 1.00 91.44 402 ARG A C 1
ATOM 3170 O O . ARG A 1 402 ? -0.563 8.966 -14.054 1.00 91.44 402 ARG A O 1
ATOM 3177 N N . MET A 1 403 ? -0.768 7.156 -12.734 1.00 90.12 403 MET A N 1
ATOM 3178 C CA . MET A 1 403 ? -1.935 7.657 -11.996 1.00 90.12 403 MET A CA 1
ATOM 3179 C C . MET A 1 403 ? -1.628 8.979 -11.297 1.00 90.12 403 MET A C 1
ATOM 3181 O O . MET A 1 403 ? -2.470 9.866 -11.268 1.00 90.12 403 MET A O 1
ATOM 3185 N N . PHE A 1 404 ? -0.421 9.133 -10.756 1.00 89.69 404 PHE A N 1
ATOM 3186 C CA . PHE A 1 404 ? 0.006 10.387 -10.155 1.00 89.69 404 PHE A CA 1
ATOM 3187 C C . PHE A 1 404 ? 0.128 11.516 -11.189 1.00 89.69 404 PHE A C 1
ATOM 3189 O O . PHE A 1 404 ? -0.424 12.584 -10.954 1.00 89.69 404 PHE A O 1
ATOM 3196 N N . MET A 1 405 ? 0.777 11.273 -12.333 1.00 88.88 405 MET A N 1
ATOM 3197 C CA . MET A 1 405 ? 0.950 12.276 -13.394 1.00 88.88 405 MET A CA 1
ATOM 3198 C C . MET A 1 405 ? -0.373 12.696 -14.043 1.00 88.88 405 MET A C 1
ATOM 3200 O O . MET A 1 405 ? -0.633 13.888 -14.185 1.00 88.88 405 MET A O 1
ATOM 3204 N N . GLU A 1 406 ? -1.253 11.743 -14.368 1.00 88.38 406 GLU A N 1
ATOM 3205 C CA . GLU A 1 406 ? -2.594 12.042 -14.896 1.00 88.38 406 GLU A CA 1
ATOM 3206 C C . GLU A 1 406 ? -3.376 12.942 -13.926 1.00 88.38 406 GLU A C 1
ATOM 3208 O O . GLU A 1 406 ? -4.047 13.888 -14.336 1.00 88.38 406 GLU A O 1
ATOM 3213 N N . ARG A 1 407 ? -3.236 12.692 -12.619 1.00 87.50 407 ARG A N 1
ATOM 3214 C CA . ARG A 1 407 ? -3.914 13.452 -11.566 1.00 87.50 407 ARG A CA 1
ATOM 3215 C C . ARG A 1 407 ? -3.284 14.806 -11.280 1.00 87.50 407 ARG A C 1
ATOM 3217 O O . ARG A 1 407 ? -4.023 15.742 -11.000 1.00 87.50 407 ARG A O 1
ATOM 3224 N N . SER A 1 408 ? -1.961 14.931 -11.357 1.00 86.69 408 SER A N 1
ATOM 3225 C CA . SER A 1 408 ? -1.278 16.217 -11.181 1.00 86.69 408 SER A CA 1
ATOM 3226 C C . SER A 1 408 ? -1.512 17.175 -12.344 1.00 86.69 408 SER A C 1
ATOM 3228 O O . SER A 1 408 ? -1.464 18.387 -12.155 1.00 86.69 408 SER A O 1
ATOM 3230 N N . SER A 1 409 ? -1.754 16.635 -13.540 1.00 83.38 409 SER A N 1
ATOM 3231 C CA . SER A 1 409 ? -2.023 17.411 -14.754 1.00 83.38 409 SER A CA 1
ATOM 3232 C C . SER A 1 409 ? -3.503 17.776 -14.920 1.00 83.38 409 SER A C 1
ATOM 3234 O O . SER A 1 409 ? -3.831 18.683 -15.686 1.00 83.38 409 SER A O 1
ATOM 3236 N N . SER A 1 410 ? -4.402 17.085 -14.214 1.00 76.94 410 SER A N 1
ATOM 3237 C CA . SER A 1 410 ? -5.840 17.364 -14.213 1.00 76.94 410 SER A CA 1
ATOM 3238 C C . SER A 1 410 ? -6.205 18.485 -13.231 1.00 76.94 410 SER A C 1
ATOM 3240 O O . SER A 1 410 ? -5.509 18.737 -12.249 1.00 76.94 410 SER A O 1
ATOM 3242 N N . ASN A 1 411 ? -7.317 19.181 -13.482 1.00 62.84 411 ASN A N 1
ATOM 3243 C CA . ASN A 1 411 ? -7.823 20.205 -12.563 1.00 62.84 411 ASN A CA 1
ATOM 3244 C C . ASN A 1 411 ? -8.284 19.562 -11.238 1.00 62.84 411 ASN A C 1
ATOM 3246 O O . ASN A 1 411 ? -8.810 18.450 -11.239 1.00 62.84 411 ASN A O 1
ATOM 3250 N N . GLU A 1 412 ? -8.195 20.298 -10.119 1.00 59.62 412 GLU A N 1
ATOM 3251 C CA . GLU A 1 412 ? -8.555 19.862 -8.745 1.00 59.62 412 GLU A CA 1
ATOM 3252 C C . GLU A 1 412 ? -9.988 19.293 -8.571 1.00 59.62 412 GLU A C 1
ATOM 3254 O O . GLU A 1 412 ? -10.354 18.839 -7.488 1.00 59.62 412 GLU A O 1
ATOM 3259 N N . SER A 1 413 ? -10.822 19.305 -9.615 1.00 60.50 413 SER A N 1
ATOM 3260 C CA . SER A 1 413 ? -12.208 18.831 -9.599 1.00 60.50 413 SER A CA 1
ATOM 3261 C C . SER A 1 413 ? -12.385 17.320 -9.779 1.00 60.50 413 SER A C 1
ATOM 3263 O O . SER A 1 413 ? -13.527 16.856 -9.783 1.00 60.50 413 SER A O 1
ATOM 3265 N N . GLU A 1 414 ? -11.321 16.538 -9.989 1.00 72.25 414 GLU A N 1
ATOM 3266 C CA . GLU A 1 414 ? -11.475 15.086 -10.128 1.00 72.25 414 GLU A CA 1
ATOM 3267 C C . GLU A 1 414 ? -11.892 14.402 -8.814 1.00 72.25 414 GLU A C 1
ATOM 3269 O O . GLU A 1 414 ? -11.374 14.722 -7.740 1.00 72.25 414 GLU A O 1
ATOM 3274 N N . PRO A 1 415 ? -12.810 13.415 -8.872 1.00 81.06 415 PRO A N 1
ATOM 3275 C CA . PRO A 1 415 ? -13.217 12.674 -7.689 1.00 81.06 415 PRO A CA 1
ATOM 3276 C C . PRO A 1 415 ? -12.029 11.899 -7.129 1.00 81.06 415 PRO A C 1
ATOM 3278 O O . PRO A 1 415 ? -11.199 11.369 -7.873 1.00 81.06 415 PRO A O 1
ATOM 3281 N N . ARG A 1 416 ? -11.964 11.808 -5.803 1.00 91.00 416 ARG A N 1
ATOM 3282 C CA . ARG A 1 416 ? -10.895 11.094 -5.097 1.00 91.00 416 ARG A CA 1
ATOM 3283 C C . ARG A 1 416 ? -10.841 9.636 -5.521 1.00 91.00 416 ARG A C 1
ATOM 3285 O O . ARG A 1 416 ? -11.877 9.051 -5.817 1.00 91.00 416 ARG A O 1
ATOM 3292 N N . ILE A 1 417 ? -9.654 9.049 -5.475 1.00 94.62 417 ILE A N 1
ATOM 3293 C CA . ILE A 1 417 ? -9.443 7.617 -5.694 1.00 94.62 417 ILE A CA 1
ATOM 3294 C C . ILE A 1 417 ? -8.633 7.024 -4.554 1.00 94.62 417 ILE A C 1
ATOM 3296 O O . ILE A 1 417 ? -7.769 7.689 -3.987 1.00 94.62 417 ILE A O 1
ATOM 3300 N N . LEU A 1 418 ? -8.897 5.761 -4.237 1.00 97.00 418 LEU A N 1
ATOM 3301 C CA . LEU A 1 418 ? -8.058 4.969 -3.348 1.00 97.00 418 LEU A CA 1
ATOM 3302 C C . LEU A 1 418 ? -7.214 4.007 -4.184 1.00 97.00 418 LEU A C 1
ATOM 3304 O O . LEU A 1 418 ? -7.759 3.211 -4.942 1.00 97.00 418 LEU A O 1
ATOM 3308 N N . ILE A 1 419 ? -5.897 4.029 -4.006 1.00 97.69 419 ILE A N 1
ATOM 3309 C CA . ILE A 1 419 ? -5.003 2.986 -4.505 1.00 97.69 419 ILE A CA 1
ATOM 3310 C C . ILE A 1 419 ? -4.542 2.154 -3.309 1.00 97.69 419 ILE A C 1
ATOM 3312 O O . ILE A 1 419 ? -3.778 2.610 -2.456 1.00 97.69 419 ILE A O 1
ATOM 3316 N N . ALA A 1 420 ? -5.052 0.931 -3.242 1.00 98.19 420 ALA A N 1
ATOM 3317 C CA . ALA A 1 420 ? -4.716 -0.064 -2.242 1.00 98.19 420 ALA A CA 1
ATOM 3318 C C . ALA A 1 420 ? -3.601 -0.976 -2.768 1.00 98.19 420 ALA A C 1
ATOM 3320 O O . ALA A 1 420 ? -3.656 -1.446 -3.903 1.00 98.19 420 ALA A O 1
ATOM 3321 N N . ILE A 1 421 ? -2.581 -1.221 -1.953 1.00 98.00 421 ILE A N 1
ATOM 3322 C CA . ILE A 1 421 ? -1.364 -1.923 -2.358 1.00 98.00 421 ILE A CA 1
ATOM 3323 C C . ILE A 1 421 ? -1.097 -3.053 -1.373 1.00 98.00 421 ILE A C 1
ATOM 3325 O O . ILE A 1 421 ? -0.688 -2.803 -0.234 1.00 98.00 421 ILE A O 1
ATOM 3329 N N . ASP A 1 422 ? -1.308 -4.287 -1.827 1.00 97.19 422 ASP A N 1
ATOM 3330 C CA . ASP A 1 422 ? -0.916 -5.472 -1.073 1.00 97.19 422 ASP A CA 1
ATOM 3331 C C . ASP A 1 422 ? 0.594 -5.732 -1.197 1.00 97.19 422 ASP A C 1
ATOM 3333 O O . ASP A 1 422 ? 1.244 -5.376 -2.182 1.00 97.19 422 ASP A O 1
ATOM 3337 N N . GLU A 1 423 ? 1.163 -6.318 -0.149 1.00 95.44 423 GLU A N 1
ATOM 3338 C CA . GLU A 1 423 ? 2.593 -6.557 0.042 1.00 95.44 423 GLU A CA 1
ATOM 3339 C C . GLU A 1 423 ? 3.516 -5.425 -0.431 1.00 95.44 423 GLU A C 1
ATOM 3341 O O . GLU A 1 423 ? 4.507 -5.632 -1.141 1.00 95.44 423 GLU A O 1
ATOM 3346 N N . ALA A 1 424 ? 3.224 -4.213 0.040 1.00 95.69 424 ALA A N 1
ATOM 3347 C CA . ALA A 1 424 ? 3.880 -2.973 -0.357 1.00 95.69 424 ALA A CA 1
ATOM 3348 C C . ALA A 1 424 ? 5.416 -2.985 -0.194 1.00 95.69 424 ALA A C 1
ATOM 3350 O O . ALA A 1 424 ? 6.116 -2.264 -0.907 1.00 95.69 424 ALA A O 1
ATOM 3351 N N . HIS A 1 425 ? 5.976 -3.837 0.678 1.00 93.25 425 HIS A N 1
ATOM 3352 C CA . HIS A 1 425 ? 7.431 -4.010 0.795 1.00 93.25 425 HIS A CA 1
ATOM 3353 C C . HIS A 1 425 ? 8.083 -4.510 -0.501 1.00 93.25 425 HIS A C 1
ATOM 3355 O O . HIS A 1 425 ? 9.227 -4.155 -0.783 1.00 93.25 425 HIS A O 1
ATOM 3361 N N . ASN A 1 426 ? 7.374 -5.279 -1.330 1.00 92.94 426 ASN A N 1
ATOM 3362 C CA . ASN A 1 426 ? 7.910 -5.727 -2.614 1.00 92.94 426 ASN A CA 1
ATOM 3363 C C . ASN A 1 426 ? 8.062 -4.579 -3.623 1.00 92.94 426 ASN A C 1
ATOM 3365 O O . ASN A 1 426 ? 8.900 -4.646 -4.524 1.00 92.94 426 ASN A O 1
ATOM 3369 N N . ILE A 1 427 ? 7.276 -3.514 -3.459 1.00 92.00 427 ILE A N 1
ATOM 3370 C CA . ILE A 1 427 ? 7.239 -2.369 -4.371 1.00 92.00 427 ILE A CA 1
ATOM 3371 C C . ILE A 1 427 ? 8.161 -1.255 -3.861 1.00 92.00 427 ILE A C 1
ATOM 3373 O O . ILE A 1 427 ? 8.971 -0.720 -4.622 1.00 92.00 427 ILE A O 1
ATOM 3377 N N . PHE A 1 428 ? 8.092 -0.946 -2.565 1.00 90.38 428 PHE A N 1
ATOM 3378 C CA . PHE A 1 428 ? 8.728 0.240 -1.990 1.00 90.38 428 PHE A CA 1
ATOM 3379 C C . PHE A 1 428 ? 10.072 -0.007 -1.297 1.00 90.38 428 PHE A C 1
ATOM 3381 O O . PHE A 1 428 ? 10.751 0.963 -0.969 1.00 90.38 428 PHE A O 1
ATOM 3388 N N . SER A 1 429 ? 10.508 -1.262 -1.134 1.00 84.50 429 SER A N 1
ATOM 3389 C CA . SER A 1 429 ? 11.795 -1.567 -0.492 1.00 84.50 429 SER A CA 1
ATOM 3390 C C . SER A 1 429 ? 13.012 -0.908 -1.159 1.00 84.50 429 SER A C 1
ATOM 3392 O O . SER A 1 429 ? 13.068 -0.664 -2.378 1.00 84.50 429 SER A O 1
ATOM 3394 N N . GLY A 1 430 ? 14.014 -0.629 -0.325 1.00 71.69 430 GLY A N 1
ATOM 3395 C CA . GLY A 1 430 ? 15.281 0.015 -0.680 1.00 71.69 430 GLY A CA 1
ATOM 3396 C C . GLY A 1 430 ? 15.517 1.283 0.138 1.00 71.69 430 GLY A C 1
ATOM 3397 O O . GLY A 1 430 ? 14.558 1.889 0.603 1.00 71.69 430 GLY A O 1
ATOM 3398 N N . GLU A 1 431 ? 16.788 1.648 0.312 1.00 55.47 431 GLU A N 1
ATOM 3399 C CA . GLU A 1 431 ? 17.215 2.583 1.362 1.00 55.47 431 GLU A CA 1
ATOM 3400 C C . GLU A 1 431 ? 16.640 3.992 1.209 1.00 55.47 431 GLU A C 1
ATOM 3402 O O . GLU A 1 431 ? 16.127 4.517 2.186 1.00 55.47 431 GLU A O 1
ATOM 3407 N N . GLU A 1 432 ? 16.614 4.578 0.010 1.00 54.53 432 GLU A N 1
ATOM 3408 C CA . GLU A 1 432 ? 16.079 5.929 -0.179 1.00 54.53 432 GLU A CA 1
ATOM 3409 C C . GLU A 1 432 ? 15.492 6.059 -1.584 1.00 54.53 432 GLU A C 1
ATOM 3411 O O . GLU A 1 432 ? 16.121 5.724 -2.590 1.00 54.53 432 GLU A O 1
ATOM 3416 N N . SER A 1 433 ? 14.245 6.507 -1.690 1.00 63.31 433 SER A N 1
ATOM 3417 C CA . SER A 1 433 ? 13.676 6.881 -2.980 1.00 63.31 433 SER A CA 1
ATOM 3418 C C . SER A 1 433 ? 12.875 8.147 -2.785 1.00 63.31 433 SER A C 1
ATOM 3420 O O . SER A 1 433 ? 11.673 8.085 -2.543 1.00 63.31 433 SER A O 1
ATOM 3422 N N . HIS A 1 434 ? 13.565 9.284 -2.917 1.00 74.94 434 HIS A N 1
ATOM 3423 C CA . HIS A 1 434 ? 12.947 10.610 -2.940 1.00 74.94 434 HIS A CA 1
ATOM 3424 C C . HIS A 1 434 ? 11.701 10.635 -3.828 1.00 74.94 434 HIS A C 1
ATOM 3426 O O . HIS A 1 434 ? 10.687 11.180 -3.424 1.00 74.94 434 HIS A O 1
ATOM 3432 N N . PHE A 1 435 ? 11.741 9.943 -4.972 1.00 80.56 435 PHE A N 1
ATOM 3433 C CA . PHE A 1 435 ? 10.591 9.766 -5.854 1.00 80.56 435 PHE A CA 1
ATOM 3434 C C . PHE A 1 435 ? 9.349 9.190 -5.148 1.00 80.56 435 PHE A C 1
ATOM 3436 O O . PHE A 1 435 ? 8.266 9.756 -5.252 1.00 80.56 435 PHE A O 1
ATOM 3443 N N . ILE A 1 436 ? 9.480 8.071 -4.423 1.00 84.00 436 ILE A N 1
ATOM 3444 C CA . ILE A 1 436 ? 8.324 7.439 -3.769 1.00 84.00 436 ILE A CA 1
ATOM 3445 C C . ILE A 1 436 ? 7.839 8.298 -2.601 1.00 84.00 436 ILE A C 1
ATOM 3447 O O . ILE A 1 436 ? 6.637 8.457 -2.420 1.00 84.00 436 ILE A O 1
ATOM 3451 N N . GLU A 1 437 ? 8.748 8.863 -1.809 1.00 86.00 437 GLU A N 1
ATOM 3452 C CA . GLU A 1 437 ? 8.357 9.731 -0.693 1.00 86.00 437 GLU A CA 1
ATOM 3453 C C . GLU A 1 437 ? 7.657 11.006 -1.181 1.00 86.00 437 GLU A C 1
ATOM 3455 O O . GLU A 1 437 ? 6.652 11.417 -0.602 1.00 86.00 437 GLU A O 1
ATOM 3460 N N . GLN A 1 438 ? 8.132 11.583 -2.287 1.00 83.94 438 GLN A N 1
ATOM 3461 C CA . GLN A 1 438 ? 7.484 12.700 -2.963 1.00 83.94 438 GLN A CA 1
ATOM 3462 C C . GLN A 1 438 ? 6.095 12.305 -3.472 1.00 83.94 438 GLN A C 1
ATOM 3464 O O . GLN A 1 438 ? 5.135 13.027 -3.214 1.00 83.94 438 GLN A O 1
ATOM 3469 N N . LEU A 1 439 ? 5.965 11.136 -4.110 1.00 85.50 439 LEU A N 1
ATOM 3470 C CA . LEU A 1 439 ? 4.675 10.603 -4.551 1.00 85.50 439 LEU A CA 1
ATOM 3471 C C . LEU A 1 439 ? 3.698 10.505 -3.371 1.00 85.50 439 LEU A C 1
ATOM 3473 O O . LEU A 1 439 ? 2.593 11.026 -3.461 1.00 85.50 439 LEU A O 1
ATOM 3477 N N . PHE A 1 440 ? 4.106 9.927 -2.235 1.00 87.31 440 PHE A N 1
ATOM 3478 C CA . PHE A 1 440 ? 3.255 9.853 -1.038 1.00 87.31 440 PHE A CA 1
ATOM 3479 C C . PHE A 1 440 ? 2.885 11.234 -0.477 1.00 87.31 440 PHE A C 1
ATOM 3481 O O . PHE A 1 440 ? 1.754 11.433 -0.051 1.00 87.31 440 PHE A O 1
ATOM 3488 N N . SER A 1 441 ? 3.804 12.199 -0.488 1.00 85.62 441 SER A N 1
ATOM 3489 C CA . SER A 1 441 ? 3.540 13.556 0.010 1.00 85.62 441 SER A CA 1
ATOM 3490 C C . SER A 1 441 ? 2.580 14.345 -0.895 1.00 85.62 441 SER A C 1
ATOM 3492 O O . SER A 1 441 ? 1.725 15.100 -0.423 1.00 85.62 441 SER A O 1
ATOM 3494 N N . GLU A 1 442 ? 2.697 14.175 -2.212 1.00 87.38 442 GLU A N 1
ATOM 3495 C CA . GLU A 1 442 ? 1.977 14.986 -3.193 1.00 87.38 442 GLU A CA 1
ATOM 3496 C C . GLU A 1 442 ? 0.659 14.364 -3.662 1.00 87.38 442 GLU A C 1
ATOM 3498 O O . GLU A 1 442 ? -0.286 15.110 -3.918 1.00 87.38 442 GLU A O 1
ATOM 3503 N N . CYS A 1 443 ? 0.543 13.029 -3.714 1.00 87.38 443 CYS A N 1
ATOM 3504 C CA . CYS A 1 443 ? -0.664 12.314 -4.155 1.00 87.38 443 CYS A CA 1
ATOM 3505 C C . CYS A 1 443 ? -1.940 12.830 -3.478 1.00 87.38 443 CYS A C 1
ATOM 3507 O O . CYS A 1 443 ? -2.975 12.987 -4.130 1.00 87.38 443 CYS A O 1
ATOM 3509 N N . ARG A 1 444 ? -1.853 13.156 -2.181 1.00 83.69 444 ARG A N 1
ATOM 3510 C CA . ARG A 1 444 ? -2.980 13.680 -1.405 1.00 83.69 444 ARG A CA 1
ATOM 3511 C C . ARG A 1 444 ? -3.555 14.978 -1.981 1.00 83.69 444 ARG A C 1
ATOM 3513 O O . ARG A 1 444 ? -4.770 15.157 -1.938 1.00 83.69 444 ARG A O 1
ATOM 3520 N N . LYS A 1 445 ? -2.713 15.870 -2.520 1.00 86.06 445 LYS A N 1
ATOM 3521 C CA . LYS A 1 445 ? -3.146 17.147 -3.124 1.00 86.06 445 LYS A CA 1
ATOM 3522 C C . LYS A 1 445 ? -4.016 16.916 -4.357 1.00 86.06 445 LYS A C 1
ATOM 3524 O O . LYS A 1 445 ? -4.946 17.672 -4.594 1.00 86.06 445 LYS A O 1
ATOM 3529 N N . TYR A 1 446 ? -3.757 15.829 -5.079 1.00 88.00 446 TYR A N 1
ATOM 3530 C CA . TYR A 1 446 ? -4.445 15.468 -6.318 1.00 88.00 446 TYR A CA 1
ATOM 3531 C C . TYR A 1 446 ? -5.565 14.431 -6.106 1.00 88.00 446 TYR A C 1
ATOM 3533 O O . TYR A 1 446 ? -5.970 13.721 -7.027 1.00 88.00 446 TYR A O 1
ATOM 3541 N N . GLY A 1 447 ? -6.055 14.300 -4.866 1.00 88.25 447 GLY A N 1
ATOM 3542 C CA . GLY A 1 447 ? -7.158 13.400 -4.528 1.00 88.25 447 GLY A CA 1
ATOM 3543 C C . GLY A 1 447 ? -6.811 11.909 -4.597 1.00 88.25 447 GLY A C 1
ATOM 3544 O O . GLY A 1 447 ? -7.723 11.081 -4.606 1.00 88.25 447 GLY A O 1
ATOM 3545 N N . VAL A 1 448 ? -5.523 11.550 -4.633 1.00 92.69 448 VAL A N 1
ATOM 3546 C CA . VAL A 1 448 ? -5.061 10.158 -4.609 1.00 92.69 448 VAL A CA 1
ATOM 3547 C C . VAL A 1 448 ? -4.769 9.748 -3.172 1.00 92.69 448 VAL A C 1
ATOM 3549 O O . VAL A 1 448 ? -3.871 10.274 -2.515 1.00 92.69 448 VAL A O 1
ATOM 3552 N N . ILE A 1 449 ? -5.534 8.783 -2.679 1.00 95.06 449 ILE A N 1
ATOM 3553 C CA . ILE A 1 449 ? -5.389 8.204 -1.349 1.00 95.06 449 ILE A CA 1
ATOM 3554 C C . ILE A 1 449 ? -4.639 6.883 -1.488 1.00 95.06 449 ILE A C 1
ATOM 3556 O O . ILE A 1 449 ? -5.018 6.042 -2.297 1.00 95.06 449 ILE A O 1
ATOM 3560 N N . LEU A 1 450 ? -3.596 6.675 -0.690 1.00 96.75 450 LEU A N 1
ATOM 3561 C CA . LEU A 1 450 ? -2.840 5.427 -0.667 1.00 96.75 450 LEU A CA 1
ATOM 3562 C C . LEU A 1 450 ? -3.197 4.608 0.577 1.00 96.75 450 LEU A C 1
ATOM 3564 O O . LEU A 1 450 ? -3.192 5.128 1.693 1.00 96.75 450 LEU A O 1
ATOM 3568 N N . ALA A 1 451 ? -3.478 3.321 0.386 1.00 97.81 451 ALA A N 1
ATOM 3569 C CA . ALA A 1 451 ? -3.558 2.340 1.463 1.00 97.81 451 ALA A CA 1
ATOM 3570 C C . ALA A 1 451 ? -2.529 1.240 1.210 1.00 97.81 451 ALA A C 1
ATOM 3572 O O . ALA A 1 451 ? -2.595 0.551 0.197 1.00 97.81 451 ALA A O 1
ATOM 3573 N N . ILE A 1 452 ? -1.576 1.065 2.118 1.00 97.75 452 ILE A N 1
ATOM 3574 C CA . ILE A 1 452 ? -0.522 0.059 1.984 1.00 97.75 452 ILE A CA 1
ATOM 3575 C C . ILE A 1 452 ? -0.697 -1.041 3.018 1.00 97.75 452 ILE A C 1
ATOM 3577 O O . ILE A 1 452 ? -0.942 -0.765 4.190 1.00 97.75 452 ILE A O 1
ATOM 3581 N N . ALA A 1 453 ? -0.519 -2.286 2.594 1.00 97.94 453 ALA A N 1
ATOM 3582 C CA . ALA A 1 453 ? -0.425 -3.434 3.477 1.00 97.94 453 ALA A CA 1
ATOM 3583 C C . ALA A 1 453 ? 0.966 -4.063 3.372 1.00 97.94 453 ALA A C 1
ATOM 3585 O O . ALA A 1 453 ? 1.460 -4.334 2.280 1.00 97.94 453 ALA A O 1
ATOM 3586 N N . THR A 1 454 ? 1.630 -4.308 4.502 1.00 96.38 454 THR A N 1
ATOM 3587 C CA . THR A 1 454 ? 2.924 -5.004 4.505 1.00 96.38 454 THR A CA 1
ATOM 3588 C C . THR A 1 454 ? 3.178 -5.807 5.777 1.00 96.38 454 THR A C 1
ATOM 3590 O O . THR A 1 454 ? 2.736 -5.458 6.867 1.00 96.38 454 THR A O 1
ATOM 3593 N N . GLN A 1 455 ? 3.935 -6.892 5.633 1.00 94.44 455 GLN A N 1
ATOM 3594 C CA . GLN A 1 455 ? 4.439 -7.697 6.750 1.00 94.44 455 GLN A CA 1
ATOM 3595 C C . GLN A 1 455 ? 5.789 -7.239 7.305 1.00 94.44 455 GLN A C 1
ATOM 3597 O O . GLN A 1 455 ? 6.170 -7.653 8.394 1.00 94.44 455 GLN A O 1
ATOM 3602 N N . SER A 1 456 ? 6.504 -6.386 6.569 1.00 93.44 456 SER A N 1
ATOM 3603 C CA . SER A 1 456 ? 7.802 -5.850 6.981 1.00 93.44 456 SER A CA 1
ATOM 3604 C C . SER A 1 456 ? 7.780 -4.323 6.908 1.00 93.44 456 SER A C 1
ATOM 3606 O O . SER A 1 456 ? 8.231 -3.749 5.910 1.00 93.44 456 SER A O 1
ATOM 3608 N N . PRO A 1 457 ? 7.214 -3.638 7.921 1.00 94.62 457 PRO A N 1
ATOM 3609 C CA . PRO A 1 457 ? 7.289 -2.183 8.014 1.00 94.62 457 PRO A CA 1
ATOM 3610 C C . PRO A 1 457 ? 8.730 -1.669 7.991 1.00 94.62 457 PRO A C 1
ATOM 3612 O O . PRO A 1 457 ? 8.983 -0.639 7.382 1.00 94.62 457 PRO A O 1
ATOM 3615 N N . ALA A 1 458 ? 9.699 -2.404 8.546 1.00 93.75 458 ALA A N 1
ATOM 3616 C CA . ALA A 1 458 ? 11.100 -1.982 8.557 1.00 93.75 458 ALA A CA 1
ATOM 3617 C C . ALA A 1 458 ? 11.804 -2.048 7.191 1.00 93.75 458 ALA A C 1
ATOM 3619 O O . ALA A 1 458 ? 12.983 -1.694 7.094 1.00 93.75 458 ALA A O 1
ATOM 3620 N N . SER A 1 459 ? 11.107 -2.541 6.163 1.00 92.31 459 SER A N 1
ATOM 3621 C CA . SER A 1 459 ? 11.538 -2.500 4.763 1.00 92.31 459 SER A CA 1
ATOM 3622 C C . SER A 1 459 ? 10.925 -1.326 3.991 1.00 92.31 459 SER A C 1
ATOM 3624 O O . SER A 1 459 ? 11.268 -1.130 2.826 1.00 92.31 459 SER A O 1
ATOM 3626 N N . ILE A 1 460 ? 10.001 -0.576 4.596 1.00 92.75 460 ILE A N 1
ATOM 3627 C CA . ILE A 1 460 ? 9.356 0.590 3.991 1.00 92.75 460 ILE A CA 1
ATOM 3628 C C . ILE A 1 460 ? 10.162 1.851 4.347 1.00 92.75 460 ILE A C 1
ATOM 3630 O O . ILE A 1 460 ? 10.527 2.012 5.513 1.00 92.75 460 ILE A O 1
ATOM 3634 N N . PRO A 1 461 ? 10.425 2.754 3.383 1.00 91.31 461 PRO A N 1
ATOM 3635 C CA . PRO A 1 461 ? 11.042 4.050 3.657 1.00 91.31 461 PRO A CA 1
ATOM 3636 C C . PRO A 1 461 ? 10.316 4.831 4.758 1.00 91.31 461 PRO A C 1
ATOM 3638 O O . PRO A 1 461 ? 9.083 4.881 4.793 1.00 91.31 461 PRO A O 1
ATOM 3641 N N . ASN A 1 462 ? 11.080 5.474 5.641 1.00 89.06 462 ASN A N 1
ATOM 3642 C CA . ASN A 1 462 ? 10.523 6.167 6.802 1.00 89.06 462 ASN A CA 1
ATOM 3643 C C . ASN A 1 462 ? 9.568 7.304 6.398 1.00 89.06 462 ASN A C 1
ATOM 3645 O O . ASN A 1 462 ? 8.530 7.486 7.034 1.00 89.06 462 ASN A O 1
ATOM 3649 N N . GLY A 1 463 ? 9.852 8.017 5.300 1.00 88.31 463 GLY A N 1
ATOM 3650 C CA . GLY A 1 463 ? 8.956 9.054 4.792 1.00 88.31 463 GLY A CA 1
ATOM 3651 C C . GLY A 1 463 ? 7.561 8.516 4.465 1.00 88.31 463 GLY A C 1
ATOM 3652 O O . GLY A 1 463 ? 6.568 9.178 4.756 1.00 88.31 463 GLY A O 1
ATOM 3653 N N . ILE A 1 464 ? 7.445 7.286 3.956 1.00 91.44 464 ILE A N 1
ATOM 3654 C CA . ILE A 1 464 ? 6.143 6.651 3.696 1.00 91.44 464 ILE A CA 1
ATOM 3655 C C . ILE A 1 464 ? 5.424 6.328 5.009 1.00 91.44 464 ILE A C 1
ATOM 3657 O O . ILE A 1 464 ? 4.241 6.631 5.154 1.00 91.44 464 ILE A O 1
ATOM 3661 N N . LEU A 1 465 ? 6.131 5.745 5.985 1.00 91.88 465 LEU A N 1
ATOM 3662 C CA . LEU A 1 465 ? 5.550 5.412 7.289 1.00 91.88 465 LEU A CA 1
ATOM 3663 C C . LEU A 1 465 ? 5.011 6.667 7.994 1.00 91.88 465 LEU A C 1
ATOM 3665 O O . LEU A 1 465 ? 3.891 6.652 8.510 1.00 91.88 465 LEU A O 1
ATOM 3669 N N . LEU A 1 466 ? 5.751 7.775 7.961 1.00 88.94 466 LEU A N 1
ATOM 3670 C CA . LEU A 1 466 ? 5.323 9.051 8.538 1.00 88.94 466 LEU A CA 1
ATOM 3671 C C . LEU A 1 466 ? 4.125 9.667 7.801 1.00 88.94 466 LEU A C 1
ATOM 3673 O O . LEU A 1 466 ? 3.247 10.217 8.457 1.00 88.94 466 LEU A O 1
ATOM 3677 N N . ASN A 1 467 ? 4.044 9.517 6.474 1.00 89.06 467 ASN A N 1
ATOM 3678 C CA . ASN A 1 467 ? 2.922 10.019 5.672 1.00 89.06 467 ASN A CA 1
ATOM 3679 C C . ASN A 1 467 ? 1.652 9.147 5.745 1.00 89.06 467 ASN A C 1
ATOM 3681 O O . ASN A 1 467 ? 0.610 9.570 5.255 1.00 89.06 467 ASN A O 1
ATOM 3685 N N . THR A 1 468 ? 1.702 7.953 6.351 1.00 93.00 468 THR A N 1
ATOM 3686 C CA . THR A 1 468 ? 0.496 7.155 6.652 1.00 93.00 468 THR A CA 1
ATOM 3687 C C . THR A 1 468 ? -0.128 7.587 7.977 1.00 93.00 468 THR A C 1
ATOM 3689 O O . THR A 1 468 ? 0.284 7.139 9.044 1.00 93.00 468 THR A O 1
ATOM 3692 N N . ASN A 1 469 ? -1.115 8.478 7.947 1.00 91.75 469 ASN A N 1
ATOM 3693 C CA . ASN A 1 469 ? -1.686 9.050 9.169 1.00 91.75 469 ASN A CA 1
ATOM 3694 C C . ASN A 1 469 ? -2.550 8.060 9.952 1.00 91.75 469 ASN A C 1
ATOM 3696 O O . ASN A 1 469 ? -2.565 8.113 11.180 1.00 91.75 469 ASN A O 1
ATOM 3700 N N . THR A 1 470 ? -3.251 7.164 9.259 1.00 96.56 470 THR A N 1
ATOM 3701 C CA . THR A 1 470 ? -3.965 6.062 9.907 1.00 96.56 470 THR A CA 1
ATOM 3702 C C . THR A 1 470 ? -3.095 4.821 9.869 1.00 96.56 470 THR A C 1
ATOM 3704 O O . THR A 1 470 ? -2.707 4.362 8.795 1.00 96.56 470 THR A O 1
ATOM 3707 N N . LYS A 1 471 ? -2.788 4.262 11.038 1.00 97.50 471 LYS A N 1
ATOM 3708 C CA . LYS A 1 471 ? -1.948 3.070 11.180 1.00 97.50 471 LYS A CA 1
ATOM 3709 C C . LYS A 1 471 ? -2.710 1.978 11.909 1.00 97.50 471 LYS A C 1
ATOM 3711 O O . LYS A 1 471 ? -3.252 2.219 12.983 1.00 97.50 471 LYS A O 1
ATOM 3716 N N . ILE A 1 472 ? -2.738 0.787 11.318 1.00 97.94 472 ILE A N 1
ATOM 3717 C CA . ILE A 1 472 ? -3.423 -0.399 11.836 1.00 97.94 472 ILE A CA 1
ATOM 3718 C C . ILE A 1 472 ? -2.392 -1.513 11.978 1.00 97.94 472 ILE A C 1
ATOM 3720 O O . ILE A 1 472 ? -1.856 -2.000 10.981 1.00 97.94 472 ILE A O 1
ATOM 3724 N N . ILE A 1 473 ? -2.093 -1.891 13.216 1.00 97.69 473 ILE A N 1
ATOM 3725 C CA . ILE A 1 473 ? -1.026 -2.825 13.569 1.00 97.69 473 ILE A CA 1
ATOM 3726 C C . ILE A 1 473 ? -1.650 -4.128 14.054 1.00 97.69 473 ILE A C 1
ATOM 3728 O O . ILE A 1 473 ? -2.103 -4.222 15.189 1.00 97.69 473 ILE A O 1
ATOM 3732 N N . HIS A 1 474 ? -1.661 -5.130 13.187 1.00 97.00 474 HIS A N 1
ATOM 3733 C CA . HIS A 1 474 ? -1.902 -6.524 13.551 1.00 97.00 474 HIS A CA 1
ATOM 3734 C C . HIS A 1 474 ? -0.642 -7.149 14.158 1.00 97.00 474 HIS A C 1
ATOM 3736 O O . HIS A 1 474 ? 0.408 -6.510 14.264 1.00 97.00 474 HIS A O 1
ATOM 3742 N N . ALA A 1 475 ? -0.717 -8.433 14.508 1.00 94.94 475 ALA A N 1
ATOM 3743 C CA . ALA A 1 475 ? 0.390 -9.146 15.128 1.00 94.94 475 ALA A CA 1
ATOM 3744 C C . ALA A 1 475 ? 1.715 -9.052 14.337 1.00 94.94 475 ALA A C 1
ATOM 3746 O O . ALA A 1 475 ? 1.825 -9.557 13.212 1.00 94.94 475 ALA A O 1
ATOM 3747 N N . LEU A 1 476 ? 2.763 -8.476 14.940 1.00 95.00 476 LEU A N 1
ATOM 3748 C CA . LEU A 1 476 ? 4.124 -8.406 14.379 1.00 95.00 476 LEU A CA 1
ATOM 3749 C C . LEU A 1 476 ? 5.109 -9.184 15.254 1.00 95.00 476 LEU A C 1
ATOM 3751 O O . LEU A 1 476 ? 5.287 -8.881 16.429 1.00 95.00 476 LEU A O 1
ATOM 3755 N N . ARG A 1 477 ? 5.794 -10.172 14.666 1.00 90.31 477 ARG A N 1
ATOM 3756 C CA . ARG A 1 477 ? 6.720 -11.055 15.405 1.00 90.31 477 ARG A CA 1
ATOM 3757 C C . ARG A 1 477 ? 8.157 -10.535 15.464 1.00 90.31 477 ARG A C 1
ATOM 3759 O O . ARG A 1 477 ? 8.880 -10.798 16.419 1.00 90.31 477 ARG A O 1
ATOM 3766 N N . SER A 1 478 ? 8.587 -9.813 14.436 1.00 94.19 478 SER A N 1
ATOM 3767 C CA . SER A 1 478 ? 9.957 -9.313 14.303 1.00 94.19 478 SER A CA 1
ATOM 3768 C C . SER A 1 478 ? 10.199 -8.122 15.230 1.00 94.19 478 SER A C 1
ATOM 3770 O O . SER A 1 478 ? 9.487 -7.122 15.164 1.00 94.19 478 SER A O 1
ATOM 3772 N N . SER A 1 479 ? 11.232 -8.196 16.075 1.00 93.44 479 SER A N 1
ATOM 3773 C CA . SER A 1 479 ? 11.603 -7.093 16.975 1.00 93.44 479 SER A CA 1
ATOM 3774 C C . SER A 1 479 ? 11.934 -5.812 16.213 1.00 93.44 479 SER A C 1
ATOM 3776 O O . SER A 1 479 ? 11.525 -4.739 16.635 1.00 93.44 479 SER A O 1
ATOM 3778 N N . ARG A 1 480 ? 12.607 -5.927 15.059 1.00 94.56 480 ARG A N 1
ATOM 3779 C CA . ARG A 1 480 ? 12.936 -4.784 14.194 1.00 94.56 480 ARG A CA 1
ATOM 3780 C C . ARG A 1 480 ? 11.669 -4.087 13.685 1.00 94.56 480 ARG A C 1
ATOM 3782 O O . ARG A 1 480 ? 11.599 -2.862 13.699 1.00 94.56 480 ARG A O 1
ATOM 3789 N N . ASP A 1 481 ? 10.668 -4.863 13.271 1.00 95.00 481 ASP A N 1
ATOM 3790 C CA . ASP A 1 481 ? 9.386 -4.341 12.784 1.00 95.00 481 ASP A CA 1
ATOM 3791 C C . ASP A 1 481 ? 8.533 -3.751 13.918 1.00 95.00 481 ASP A C 1
ATOM 3793 O O . ASP A 1 481 ? 7.891 -2.717 13.736 1.00 95.00 481 ASP A O 1
ATOM 3797 N N . LYS A 1 482 ? 8.573 -4.354 15.115 1.00 94.06 482 LYS A N 1
ATOM 3798 C CA . LYS A 1 482 ? 7.940 -3.789 16.314 1.00 94.06 482 LYS A CA 1
ATOM 3799 C C . LYS A 1 482 ? 8.550 -2.437 16.677 1.00 94.06 482 LYS A C 1
ATOM 3801 O O . LYS A 1 482 ? 7.801 -1.489 16.893 1.00 94.06 482 LYS A O 1
ATOM 3806 N N . THR A 1 483 ? 9.879 -2.330 16.715 1.00 94.44 483 THR A N 1
ATOM 3807 C CA . THR A 1 483 ? 10.579 -1.087 17.069 1.00 94.44 483 THR A CA 1
ATOM 3808 C C . THR A 1 483 ? 10.210 0.055 16.126 1.00 94.44 483 THR A C 1
ATOM 3810 O O . THR A 1 483 ? 9.732 1.080 16.603 1.00 94.44 483 THR A O 1
ATOM 3813 N N . ILE A 1 484 ? 10.327 -0.137 14.805 1.00 94.31 484 ILE A N 1
ATOM 3814 C CA . ILE A 1 484 ? 10.082 0.954 13.847 1.00 94.31 484 ILE A CA 1
ATOM 3815 C C . ILE A 1 484 ? 8.636 1.469 13.903 1.00 94.31 484 ILE A C 1
ATOM 3817 O O . ILE A 1 484 ? 8.400 2.675 13.869 1.00 94.31 484 ILE A O 1
ATOM 3821 N N . ILE A 1 485 ? 7.654 0.573 14.048 1.00 94.19 485 ILE A N 1
ATOM 3822 C CA . ILE A 1 485 ? 6.244 0.959 14.167 1.00 94.19 485 ILE A CA 1
ATOM 3823 C C . ILE A 1 485 ? 5.979 1.667 15.494 1.00 94.19 485 ILE A C 1
ATOM 3825 O O . ILE A 1 485 ? 5.303 2.694 15.512 1.00 94.19 485 ILE A O 1
ATOM 3829 N N . SER A 1 486 ? 6.543 1.152 16.588 1.00 93.00 486 SER A N 1
ATOM 3830 C CA . SER A 1 486 ? 6.377 1.738 17.921 1.00 93.00 486 SER A CA 1
ATOM 3831 C C . SER A 1 486 ? 6.935 3.156 17.987 1.00 93.00 486 SER A C 1
ATOM 3833 O O . SER A 1 486 ? 6.293 4.030 18.560 1.00 93.00 486 SER A O 1
ATOM 3835 N N . GLU A 1 487 ? 8.088 3.397 17.361 1.00 91.88 487 GLU A N 1
ATOM 3836 C CA . GLU A 1 487 ? 8.692 4.727 17.242 1.00 91.88 487 GLU A CA 1
ATOM 3837 C C . GLU A 1 487 ? 7.834 5.653 16.373 1.00 91.88 487 GLU A C 1
ATOM 3839 O O . GLU A 1 487 ? 7.503 6.761 16.791 1.00 91.88 487 GLU A O 1
ATOM 3844 N N . THR A 1 488 ? 7.387 5.176 15.206 1.00 90.06 488 THR A N 1
ATOM 3845 C CA . THR A 1 488 ? 6.581 5.977 14.267 1.00 90.06 488 THR A CA 1
ATOM 3846 C C . THR A 1 488 ? 5.231 6.404 14.862 1.00 90.06 488 THR A C 1
ATOM 3848 O O . THR A 1 488 ? 4.727 7.481 14.552 1.00 90.06 488 THR A O 1
ATOM 3851 N N . MET A 1 489 ? 4.629 5.568 15.709 1.00 90.81 489 MET A N 1
ATOM 3852 C CA . MET A 1 489 ? 3.344 5.831 16.376 1.00 90.81 489 MET A CA 1
ATOM 3853 C C . MET A 1 489 ? 3.492 6.428 17.782 1.00 90.81 489 MET A C 1
ATOM 3855 O O . MET A 1 489 ? 2.489 6.766 18.410 1.00 90.81 489 MET A O 1
ATOM 3859 N N . SER A 1 490 ? 4.723 6.537 18.299 1.00 89.38 490 SER A N 1
ATOM 3860 C CA . SER A 1 490 ? 4.999 6.902 19.697 1.00 89.38 490 SER A CA 1
ATOM 3861 C C . SER A 1 490 ? 4.225 6.036 20.708 1.00 89.38 490 SER A C 1
ATOM 3863 O O . SER A 1 490 ? 3.638 6.540 21.668 1.00 89.38 490 SER A O 1
ATOM 3865 N N . LEU A 1 491 ? 4.195 4.716 20.485 1.00 87.81 491 LEU A N 1
ATOM 3866 C CA . LEU A 1 491 ? 3.449 3.780 21.333 1.00 87.81 491 LEU A CA 1
ATOM 3867 C C . LEU A 1 491 ? 4.038 3.692 22.745 1.00 87.81 491 LEU A C 1
ATOM 3869 O O . LEU A 1 491 ? 5.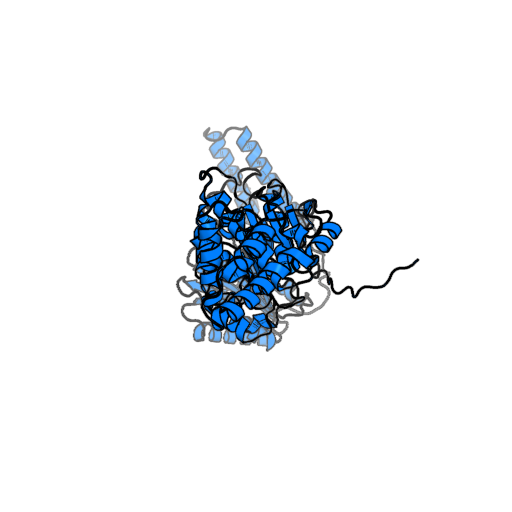250 3.589 22.941 1.00 87.81 491 LEU A O 1
ATOM 3873 N N . LYS A 1 492 ? 3.154 3.629 23.746 1.00 86.50 492 LYS A N 1
ATOM 3874 C CA . LYS A 1 492 ? 3.531 3.282 25.123 1.00 86.50 492 LYS A CA 1
ATOM 3875 C C . LYS A 1 492 ? 3.981 1.823 25.190 1.00 86.50 492 LYS A C 1
ATOM 3877 O O . LYS A 1 492 ? 3.475 0.972 24.461 1.00 86.50 492 LYS A O 1
ATOM 3882 N N . ARG A 1 493 ? 4.882 1.518 26.129 1.00 85.06 493 ARG A N 1
ATOM 3883 C CA . ARG A 1 493 ? 5.459 0.175 26.317 1.00 85.06 493 ARG A CA 1
ATOM 3884 C C . ARG A 1 493 ? 4.406 -0.930 26.464 1.00 85.06 493 ARG A C 1
ATOM 3886 O O . ARG A 1 493 ? 4.589 -2.009 25.922 1.00 85.06 493 ARG A O 1
ATOM 3893 N N . GLU A 1 494 ? 3.290 -0.629 27.123 1.00 85.69 494 GLU A N 1
ATOM 3894 C CA . GLU A 1 494 ? 2.157 -1.551 27.285 1.00 85.69 494 GLU A CA 1
ATOM 3895 C C . GLU A 1 494 ? 1.577 -2.049 25.953 1.00 85.69 494 GLU A C 1
ATOM 3897 O O . GLU A 1 494 ? 1.253 -3.227 25.840 1.00 85.69 494 GLU A O 1
ATOM 3902 N N . TYR A 1 495 ? 1.523 -1.192 24.928 1.00 88.56 495 TYR A N 1
ATOM 3903 C CA . TYR A 1 495 ? 1.103 -1.579 23.582 1.00 88.56 495 TYR A CA 1
ATOM 3904 C C . TYR A 1 495 ? 2.190 -2.390 22.881 1.00 88.56 495 TYR A C 1
ATOM 3906 O O . TYR A 1 495 ? 1.904 -3.428 22.294 1.00 88.56 495 TYR A O 1
ATOM 3914 N N . VAL A 1 496 ? 3.451 -1.964 22.989 1.00 90.56 496 VAL A N 1
ATOM 3915 C CA . VAL A 1 496 ? 4.589 -2.667 22.372 1.00 90.56 496 VAL A CA 1
ATOM 3916 C C . VAL A 1 496 ? 4.697 -4.113 22.869 1.00 90.56 496 VAL A C 1
ATOM 3918 O O . VAL A 1 496 ? 4.941 -5.024 22.076 1.00 90.56 496 VAL A O 1
ATOM 3921 N N . ASP A 1 497 ? 4.456 -4.328 24.164 1.00 86.94 497 ASP A N 1
ATOM 3922 C CA . ASP A 1 497 ? 4.538 -5.629 24.835 1.00 86.94 497 ASP A CA 1
ATOM 3923 C C . ASP A 1 497 ? 3.397 -6.598 24.459 1.00 86.94 497 ASP A C 1
ATOM 3925 O O . ASP A 1 497 ? 3.473 -7.785 24.808 1.00 86.94 497 ASP A O 1
ATOM 3929 N N . ILE A 1 498 ? 2.340 -6.120 23.788 1.00 89.56 498 ILE A N 1
ATOM 3930 C CA . ILE A 1 498 ? 1.221 -6.949 23.311 1.00 89.56 498 ILE A CA 1
ATOM 3931 C C . ILE A 1 498 ? 1.196 -7.133 21.792 1.00 89.56 498 ILE A C 1
ATOM 3933 O O . ILE A 1 498 ? 0.487 -8.023 21.335 1.00 89.56 498 ILE A O 1
ATOM 3937 N N . ILE A 1 499 ? 1.969 -6.365 21.007 1.00 92.00 499 ILE A N 1
ATOM 3938 C CA . ILE A 1 499 ? 1.942 -6.433 19.530 1.00 92.00 499 ILE A CA 1
ATOM 3939 C C . ILE A 1 499 ? 2.147 -7.864 19.013 1.00 92.00 499 ILE A C 1
ATOM 3941 O O . ILE A 1 499 ? 1.495 -8.268 18.061 1.00 92.00 499 ILE A O 1
ATOM 3945 N N . ASP A 1 500 ? 3.040 -8.654 19.607 1.00 89.69 500 ASP A N 1
ATOM 3946 C CA . ASP A 1 500 ? 3.292 -10.039 19.180 1.00 89.69 500 ASP A CA 1
ATOM 3947 C C . ASP A 1 500 ? 2.315 -11.070 19.768 1.00 89.69 500 ASP A C 1
ATOM 3949 O O . ASP A 1 500 ? 2.359 -12.238 19.378 1.00 89.69 500 ASP A O 1
ATOM 3953 N N . LYS A 1 501 ? 1.434 -10.641 20.678 1.00 89.44 501 LYS A N 1
ATOM 3954 C CA . LYS A 1 501 ? 0.413 -11.460 21.347 1.00 89.44 501 LYS A CA 1
ATOM 3955 C C . LYS A 1 501 ? -0.990 -11.262 20.777 1.00 89.44 501 LYS A C 1
ATOM 3957 O O . LYS A 1 501 ? -1.879 -12.011 21.169 1.00 89.44 501 LYS A O 1
ATOM 3962 N N . LEU A 1 502 ? -1.181 -10.278 19.896 1.00 88.06 502 LEU A N 1
ATOM 3963 C CA . LEU A 1 502 ? -2.460 -10.026 19.235 1.00 88.06 502 LEU A CA 1
ATOM 3964 C C . LEU A 1 502 ? -2.951 -11.290 18.514 1.00 88.06 502 LEU A C 1
ATOM 3966 O O . LEU A 1 502 ? -2.200 -11.937 17.775 1.00 88.06 502 LEU A O 1
ATOM 3970 N N . GLY A 1 503 ? -4.217 -11.630 18.740 1.00 87.38 503 GLY A N 1
ATOM 3971 C CA . GLY A 1 503 ? -4.930 -12.676 18.022 1.00 87.38 503 GLY A CA 1
ATOM 3972 C C . GLY A 1 503 ? -5.181 -12.312 16.557 1.00 87.38 503 GLY A C 1
ATOM 3973 O O . GLY A 1 503 ? -4.956 -11.186 16.112 1.00 87.38 503 GLY A O 1
ATOM 3974 N N . SER A 1 504 ? -5.664 -13.278 15.772 1.00 87.06 504 SER A N 1
ATOM 3975 C CA . SER A 1 504 ? -6.031 -13.005 14.379 1.00 87.06 504 SER A CA 1
ATOM 3976 C C . SER A 1 504 ? -7.214 -12.033 14.317 1.00 87.06 504 SER A C 1
ATOM 3978 O O . SER A 1 504 ? -8.256 -12.257 14.935 1.00 87.06 504 SER A O 1
ATOM 3980 N N . GLY A 1 505 ? -7.047 -10.940 13.575 1.00 84.38 505 GLY A N 1
ATOM 3981 C CA . GLY A 1 505 ? -8.024 -9.860 13.482 1.00 84.38 505 GLY A CA 1
ATOM 3982 C C . GLY A 1 505 ? -7.986 -8.867 14.647 1.00 84.38 505 GLY A C 1
ATOM 3983 O O . GLY A 1 505 ? -8.659 -7.844 14.552 1.00 84.38 505 GLY A O 1
ATOM 3984 N N . GLU A 1 506 ? -7.200 -9.105 15.699 1.00 89.75 506 GLU A N 1
ATOM 3985 C CA . GLU A 1 506 ? -6.919 -8.085 16.710 1.00 89.75 506 GLU A CA 1
ATOM 3986 C C . GLU A 1 506 ? -5.845 -7.126 16.192 1.00 89.75 506 GLU A C 1
ATOM 3988 O O . GLU A 1 506 ? -4.813 -7.539 15.655 1.00 89.75 506 GLU A O 1
ATOM 3993 N N . ALA A 1 507 ? -6.074 -5.829 16.367 1.00 96.12 507 ALA A N 1
ATOM 3994 C CA . ALA A 1 507 ? -5.149 -4.806 15.915 1.00 96.12 507 ALA A CA 1
ATOM 3995 C C . ALA A 1 507 ? -5.100 -3.613 16.867 1.00 96.12 507 ALA A C 1
ATOM 3997 O O . ALA A 1 507 ? -6.078 -3.276 17.528 1.00 96.12 507 ALA A O 1
ATOM 3998 N N . ILE A 1 508 ? -3.964 -2.926 16.889 1.00 96.00 508 ILE A N 1
ATOM 3999 C CA . ILE A 1 508 ? -3.828 -1.600 17.489 1.00 96.00 508 ILE A CA 1
ATOM 4000 C C . ILE A 1 508 ? -4.008 -0.576 16.375 1.00 96.00 508 ILE A C 1
ATOM 4002 O O . ILE A 1 508 ? -3.299 -0.623 15.371 1.00 96.00 508 ILE A O 1
ATOM 4006 N N . ILE A 1 509 ? -4.939 0.355 16.546 1.00 95.62 509 ILE A N 1
ATOM 4007 C CA . ILE A 1 509 ? -5.204 1.412 15.575 1.00 95.62 509 ILE A CA 1
ATOM 4008 C C . ILE A 1 509 ? -4.911 2.789 16.160 1.00 95.62 509 ILE A C 1
ATOM 4010 O O . ILE A 1 509 ? -5.225 3.067 17.315 1.00 95.62 509 ILE A O 1
ATOM 4014 N N . GLN A 1 510 ? -4.326 3.654 15.340 1.00 94.12 510 GLN A N 1
ATOM 4015 C CA . GLN A 1 510 ? -4.171 5.080 15.604 1.00 94.12 510 GLN A CA 1
ATOM 4016 C C . GLN A 1 510 ? -4.595 5.842 14.350 1.00 94.12 510 GLN A C 1
ATOM 4018 O O . GLN A 1 510 ? -4.167 5.495 13.247 1.00 94.12 510 GLN A O 1
ATOM 4023 N N . ALA A 1 511 ? -5.441 6.856 14.513 1.00 93.56 511 ALA A N 1
ATOM 4024 C CA . ALA A 1 511 ? -5.982 7.643 13.408 1.00 93.56 511 ALA A CA 1
ATOM 4025 C C . ALA A 1 511 ? -6.044 9.138 13.776 1.00 93.56 511 ALA A C 1
ATOM 4027 O O . ALA A 1 511 ? -6.093 9.475 14.956 1.00 93.56 511 ALA A O 1
ATOM 4028 N N . PRO A 1 512 ? -6.080 10.069 12.807 1.00 88.00 512 PRO A N 1
ATOM 4029 C CA . PRO A 1 512 ? -6.223 11.502 13.084 1.00 88.00 512 PRO A CA 1
ATOM 4030 C C . PRO A 1 512 ? -7.422 11.883 13.961 1.00 88.00 512 PRO A C 1
ATOM 4032 O O . PRO A 1 512 ? -7.327 12.821 14.752 1.00 88.00 512 PRO A O 1
ATOM 4035 N N . SER A 1 513 ? -8.556 11.198 13.801 1.00 84.75 513 SER A N 1
ATOM 4036 C CA . SER A 1 513 ? -9.763 11.408 14.606 1.00 84.75 513 SER A CA 1
ATOM 4037 C C . SER A 1 513 ? -9.648 10.846 16.025 1.00 84.75 513 SER A C 1
ATOM 4039 O O . SER A 1 513 ? -10.309 11.354 16.931 1.00 84.75 513 SER A O 1
ATOM 4041 N N . ASN A 1 514 ? -8.790 9.843 16.229 1.00 84.56 514 ASN A N 1
ATOM 4042 C CA . ASN A 1 514 ? -8.510 9.222 17.517 1.00 84.56 514 ASN A CA 1
ATOM 4043 C C . ASN A 1 514 ? -6.994 8.968 17.667 1.00 84.56 514 ASN A C 1
ATOM 4045 O O . ASN A 1 514 ? -6.500 7.895 17.298 1.00 84.56 514 ASN A O 1
ATOM 4049 N N . PRO A 1 515 ? -6.243 9.976 18.151 1.00 81.62 515 PRO A N 1
ATOM 4050 C CA . PRO A 1 515 ? -4.783 9.943 18.174 1.00 81.62 515 PRO A CA 1
ATOM 4051 C C . PRO A 1 515 ? -4.211 9.024 19.260 1.00 81.62 515 PRO A C 1
ATOM 4053 O O . PRO A 1 515 ? -3.027 8.691 19.205 1.00 81.62 515 PRO A O 1
ATOM 4056 N N . GLU A 1 516 ? -5.019 8.603 20.236 1.00 85.75 516 GLU A N 1
ATOM 4057 C CA . GLU A 1 516 ? -4.600 7.598 21.211 1.00 85.75 516 GLU A CA 1
ATOM 4058 C C . GLU A 1 516 ? -4.711 6.194 20.590 1.00 85.75 516 GLU A C 1
ATOM 4060 O O . GLU A 1 516 ? -5.757 5.846 20.028 1.00 85.75 516 GLU A O 1
ATOM 4065 N N . PRO A 1 517 ? -3.661 5.358 20.696 1.00 89.12 517 PRO A N 1
ATOM 4066 C CA . PRO A 1 517 ? -3.725 3.975 20.246 1.00 89.12 517 PRO A CA 1
ATOM 4067 C C . PRO A 1 517 ? -4.895 3.248 20.908 1.00 89.12 517 PRO A C 1
ATOM 4069 O O . PRO A 1 517 ? -5.048 3.286 22.126 1.00 89.12 517 PRO A O 1
ATOM 4072 N N . THR A 1 518 ? -5.718 2.586 20.102 1.00 88.25 518 THR A N 1
ATOM 4073 C CA . THR A 1 518 ? -6.888 1.834 20.562 1.00 88.25 518 THR A CA 1
ATOM 4074 C C . THR A 1 518 ? -6.747 0.381 20.132 1.00 88.25 518 THR A C 1
ATOM 4076 O O . THR A 1 518 ? -6.437 0.107 18.973 1.00 88.25 518 THR A O 1
ATOM 4079 N N . LEU A 1 519 ? -6.977 -0.559 21.048 1.00 89.62 519 LEU A N 1
ATOM 4080 C CA . LEU A 1 519 ? -7.059 -1.976 20.705 1.00 89.62 519 LEU A CA 1
ATOM 4081 C C . LEU A 1 519 ? -8.435 -2.263 20.094 1.00 89.62 519 LEU A C 1
ATOM 4083 O O . LEU A 1 519 ? -9.454 -1.912 20.687 1.00 89.62 519 LEU A O 1
ATOM 4087 N N . ILE A 1 520 ? -8.469 -2.894 18.925 1.00 89.06 520 ILE A N 1
ATOM 4088 C CA . ILE A 1 520 ? -9.695 -3.232 18.204 1.00 89.06 520 ILE A CA 1
ATOM 4089 C C . ILE A 1 520 ? -9.702 -4.701 17.779 1.00 89.06 520 ILE A C 1
ATOM 4091 O O . ILE A 1 520 ? -8.661 -5.270 17.459 1.00 89.06 520 ILE A O 1
ATOM 4095 N N . GLN A 1 521 ? -10.891 -5.287 17.696 1.00 88.50 521 GLN A N 1
ATOM 4096 C CA . GLN A 1 521 ? -11.149 -6.493 16.920 1.00 88.50 521 GLN A CA 1
ATOM 4097 C C . GLN A 1 521 ? -11.702 -6.060 15.566 1.00 88.50 521 GLN A C 1
ATOM 4099 O O . GLN A 1 521 ? -12.820 -5.552 15.480 1.00 88.50 521 GLN A O 1
ATOM 4104 N N . VAL A 1 522 ? -10.943 -6.275 14.495 1.00 88.12 522 VAL A N 1
ATOM 4105 C CA . VAL A 1 522 ? -11.433 -6.097 13.128 1.00 88.12 522 VAL A CA 1
ATOM 4106 C C . VAL A 1 522 ? -12.504 -7.151 12.870 1.00 88.12 522 VAL A C 1
ATOM 4108 O O . VAL A 1 522 ? -12.266 -8.350 13.037 1.00 88.12 522 VAL A O 1
ATOM 4111 N N . GLN A 1 523 ? -13.685 -6.702 12.452 1.00 74.56 523 GLN A N 1
ATOM 4112 C CA . GLN A 1 523 ? -14.821 -7.580 12.202 1.00 74.56 523 GLN A CA 1
ATOM 4113 C C . GLN A 1 523 ? -15.327 -7.449 10.766 1.00 74.56 523 GLN A C 1
ATOM 4115 O O . GLN A 1 523 ? -15.547 -6.355 10.227 1.00 74.56 523 GLN A O 1
ATOM 4120 N N . LEU A 1 524 ? -15.571 -8.613 10.170 1.00 64.00 524 LEU A N 1
ATOM 4121 C CA . LEU A 1 524 ? -16.304 -8.781 8.922 1.00 64.00 524 LEU A CA 1
ATOM 4122 C C . LEU A 1 524 ? -17.803 -8.680 9.230 1.00 64.00 524 LEU A C 1
ATOM 4124 O O . LEU A 1 524 ? -18.488 -9.692 9.335 1.00 64.00 524 LEU A O 1
ATOM 4128 N N . VAL A 1 525 ? -18.298 -7.464 9.453 1.00 54.53 525 VAL A N 1
ATOM 4129 C CA . VAL A 1 525 ? -19.733 -7.236 9.665 1.00 54.53 525 VAL A CA 1
ATOM 4130 C C . VAL A 1 525 ? -20.393 -6.926 8.326 1.00 54.53 525 VAL A C 1
ATOM 4132 O O . VAL A 1 525 ? -19.964 -5.999 7.634 1.00 54.53 525 VAL A O 1
ATOM 4135 N N . ASP A 1 526 ? -21.429 -7.687 7.966 1.00 50.09 526 ASP A N 1
ATOM 4136 C CA . ASP A 1 526 ? -22.307 -7.358 6.844 1.00 50.09 526 ASP A CA 1
ATOM 4137 C C . ASP A 1 526 ? -23.285 -6.258 7.276 1.00 50.09 526 ASP A C 1
ATOM 4139 O O . ASP A 1 526 ? -24.301 -6.519 7.924 1.00 50.09 526 ASP A O 1
ATOM 4143 N N . GLU A 1 527 ? -22.995 -5.016 6.876 1.00 46.47 527 GLU A N 1
ATOM 4144 C CA . GLU A 1 527 ? -23.837 -3.827 7.121 1.00 46.47 527 GLU A CA 1
ATOM 4145 C C . GLU A 1 527 ? -25.257 -3.940 6.524 1.00 46.47 527 GLU A C 1
ATOM 4147 O O . GLU A 1 527 ? -26.129 -3.140 6.846 1.00 46.47 527 GLU A O 1
ATOM 4152 N N . SER A 1 528 ? -25.518 -4.946 5.678 1.00 38.47 528 SER A N 1
ATOM 4153 C CA . SER A 1 528 ? -26.839 -5.218 5.087 1.00 38.47 528 SER A CA 1
ATOM 4154 C C . SER A 1 528 ? -27.795 -5.999 5.998 1.00 38.47 528 SER A C 1
ATOM 4156 O O . SER A 1 528 ? -28.985 -6.103 5.696 1.00 38.47 528 SER A O 1
ATOM 4158 N N . SER A 1 529 ? -27.306 -6.544 7.113 1.00 34.94 529 SER A N 1
ATOM 4159 C CA . SER A 1 529 ? -28.150 -7.250 8.071 1.00 34.94 529 SER A CA 1
ATOM 4160 C C . SER A 1 529 ? -28.861 -6.249 8.990 1.00 34.94 529 SER A C 1
ATOM 4162 O O . SER A 1 529 ? -28.241 -5.424 9.660 1.00 34.94 529 SER A O 1
ATOM 4164 N N . SER A 1 530 ? -30.190 -6.354 9.093 1.00 33.31 530 SER A N 1
ATOM 4165 C CA . SER A 1 530 ? -31.044 -5.639 10.065 1.00 33.31 530 SER A CA 1
ATOM 4166 C C . SER A 1 530 ? -30.693 -5.917 11.542 1.00 33.31 530 SER A C 1
ATOM 4168 O O . SER A 1 530 ? -31.398 -5.491 12.455 1.00 33.31 530 SER A O 1
ATOM 4170 N N . GLU A 1 531 ? -29.608 -6.646 11.779 1.00 35.88 531 GLU A N 1
ATOM 4171 C CA . GLU A 1 531 ? -29.054 -7.054 13.062 1.00 35.88 531 GLU A CA 1
ATOM 4172 C C . GLU A 1 531 ? -28.206 -5.957 13.726 1.00 35.88 531 GLU A C 1
ATOM 4174 O O . GLU A 1 531 ? -28.003 -5.995 14.940 1.00 35.88 531 GLU A O 1
ATOM 4179 N N . PHE A 1 532 ? -27.792 -4.923 12.983 1.00 36.34 532 PHE A N 1
ATOM 4180 C CA . PHE A 1 532 ? -26.990 -3.816 13.525 1.00 36.34 532 PHE A CA 1
ATOM 4181 C C . PHE A 1 532 ? -27.691 -3.006 14.625 1.00 36.34 532 PHE A C 1
ATOM 4183 O O . PHE A 1 532 ? -27.028 -2.415 15.473 1.00 36.34 532 PHE A O 1
ATOM 4190 N N . ASN A 1 533 ? -29.027 -3.006 14.656 1.00 33.94 533 ASN A N 1
ATOM 4191 C CA . ASN A 1 533 ? -29.778 -2.317 15.705 1.00 33.94 533 ASN A CA 1
ATOM 4192 C C . ASN A 1 533 ? -29.990 -3.160 16.970 1.00 33.94 533 ASN A C 1
ATOM 4194 O O . ASN A 1 533 ? -30.513 -2.618 17.938 1.00 33.94 533 ASN A O 1
ATOM 4198 N N . ASN A 1 534 ? -29.627 -4.453 16.993 1.00 30.86 534 ASN A N 1
ATOM 4199 C CA . A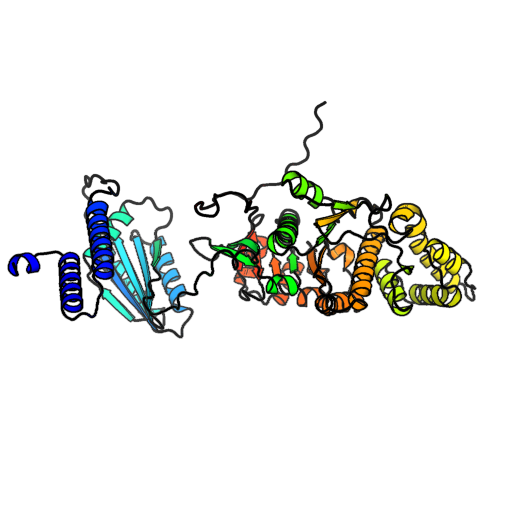SN A 1 534 ? -30.004 -5.334 18.108 1.00 30.86 534 ASN A CA 1
ATOM 4200 C C . ASN A 1 534 ? -29.056 -6.503 18.443 1.00 30.86 534 ASN A C 1
ATOM 4202 O O . ASN A 1 534 ? -29.432 -7.336 19.269 1.00 30.86 534 ASN A O 1
ATOM 4206 N N . ILE A 1 535 ? -27.841 -6.598 17.892 1.00 28.86 535 ILE A N 1
ATOM 4207 C CA . ILE A 1 535 ? -26.964 -7.748 18.176 1.00 28.86 535 ILE A CA 1
ATOM 4208 C C . ILE A 1 535 ? -25.619 -7.325 18.777 1.00 28.86 535 ILE A C 1
ATOM 4210 O O . ILE A 1 535 ? -24.799 -6.679 18.138 1.00 28.86 535 ILE A O 1
ATOM 4214 N N . ARG A 1 536 ? -25.377 -7.771 20.021 1.00 33.72 536 ARG A N 1
ATOM 4215 C CA . ARG A 1 536 ? -24.026 -8.021 20.544 1.00 33.72 536 ARG A CA 1
ATOM 4216 C C . ARG A 1 536 ? -23.434 -9.160 19.718 1.00 33.72 536 ARG A C 1
ATOM 4218 O O . ARG A 1 536 ? -23.831 -10.311 19.911 1.00 33.72 536 ARG A O 1
ATOM 4225 N N . VAL A 1 537 ? -22.544 -8.860 18.779 1.00 30.75 537 VAL A N 1
ATOM 4226 C CA . VAL A 1 537 ? -21.958 -9.885 17.910 1.00 30.75 537 VAL A CA 1
ATOM 4227 C C . VAL A 1 537 ? -20.804 -10.559 18.651 1.00 30.75 537 VAL A C 1
ATOM 4229 O O . VAL A 1 537 ? -19.642 -10.208 18.503 1.00 30.75 537 VAL A O 1
ATOM 4232 N N . TYR A 1 538 ? -21.123 -11.575 19.453 1.00 31.73 538 TYR A N 1
ATOM 4233 C CA . TYR A 1 538 ? -20.142 -12.595 19.819 1.00 31.73 538 TYR A CA 1
ATOM 4234 C C . TYR A 1 538 ? -19.942 -13.507 18.606 1.00 31.73 538 TYR A C 1
ATOM 4236 O O . TYR A 1 538 ? -20.673 -14.484 18.436 1.00 31.73 538 TYR A O 1
ATOM 4244 N N . ARG A 1 539 ? -18.979 -13.200 17.737 1.00 29.33 539 ARG A N 1
ATOM 4245 C CA . ARG A 1 539 ? -18.442 -14.198 16.805 1.00 29.33 539 ARG A CA 1
ATOM 4246 C C . ARG A 1 539 ? -16.927 -14.200 16.875 1.00 29.33 539 ARG A C 1
ATOM 4248 O O . ARG A 1 539 ? -16.294 -13.151 16.828 1.00 29.33 539 ARG A O 1
ATOM 4255 N N . GLU A 1 540 ? -16.376 -15.402 16.996 1.00 26.00 540 GLU A N 1
ATOM 4256 C CA . GLU A 1 540 ? -14.949 -15.647 16.830 1.00 26.00 540 GLU A CA 1
ATOM 4257 C C . GLU A 1 540 ? -14.508 -15.203 15.424 1.00 26.00 540 GLU A C 1
ATOM 4259 O O . GLU A 1 540 ? -15.298 -15.298 14.473 1.00 26.00 540 GLU A O 1
ATOM 4264 N N . PRO A 1 541 ? -13.268 -14.708 15.266 1.00 30.56 541 PRO A N 1
ATOM 4265 C CA . PRO A 1 541 ? -12.714 -14.420 13.952 1.00 30.56 541 PRO A CA 1
ATOM 4266 C C . PRO A 1 541 ? -12.803 -15.668 13.065 1.00 30.56 541 PRO A C 1
ATOM 4268 O O . PRO A 1 541 ? -12.452 -16.774 13.477 1.00 30.56 541 PRO A O 1
ATOM 4271 N N . VAL A 1 542 ? -13.283 -15.493 11.831 1.00 32.50 542 VAL A N 1
ATOM 4272 C CA . VAL A 1 542 ? -13.321 -16.574 10.840 1.00 32.50 542 VAL A CA 1
ATOM 4273 C C . VAL A 1 542 ? -11.885 -17.014 10.568 1.00 32.50 542 VAL A C 1
ATOM 4275 O O . VAL A 1 542 ? -11.081 -16.248 10.038 1.00 32.50 542 VAL A O 1
ATOM 4278 N N . ASN A 1 543 ? -11.566 -18.250 10.941 1.00 28.59 543 ASN A N 1
ATOM 4279 C CA . ASN A 1 543 ? -10.289 -18.874 10.639 1.00 28.59 543 ASN A CA 1
ATOM 4280 C C . ASN A 1 543 ? -10.250 -19.221 9.140 1.00 28.59 543 ASN A C 1
ATOM 4282 O O . ASN A 1 543 ? -10.963 -20.119 8.698 1.00 28.59 543 ASN A O 1
ATOM 4286 N N . ILE A 1 544 ? -9.458 -18.485 8.352 1.00 29.14 544 ILE A N 1
ATOM 4287 C CA . ILE A 1 544 ? -9.291 -18.723 6.902 1.00 29.14 544 ILE A CA 1
ATOM 4288 C C . ILE A 1 544 ? -8.097 -19.658 6.628 1.00 29.14 544 ILE A C 1
ATOM 4290 O O . ILE A 1 544 ? -7.688 -19.836 5.486 1.00 29.14 544 ILE A O 1
ATOM 4294 N N . ASP A 1 545 ? -7.563 -20.351 7.636 1.00 31.09 545 ASP A N 1
ATOM 4295 C CA . ASP A 1 545 ? -6.567 -21.403 7.406 1.00 31.09 545 ASP A CA 1
ATOM 4296 C C . ASP A 1 545 ? -7.236 -22.720 6.951 1.00 31.09 545 ASP A C 1
ATOM 4298 O O . ASP A 1 545 ? -7.093 -23.785 7.552 1.00 31.09 545 ASP A O 1
ATOM 4302 N N . THR A 1 546 ? -8.014 -22.664 5.865 1.00 30.20 546 THR A N 1
ATOM 4303 C CA . THR A 1 546 ? -8.381 -23.864 5.109 1.00 30.20 546 THR A CA 1
ATOM 4304 C C . THR A 1 546 ? -7.277 -24.134 4.105 1.00 30.20 546 THR A C 1
ATOM 4306 O O . THR A 1 546 ? -7.343 -23.740 2.939 1.00 30.20 546 THR A O 1
ATOM 4309 N N . SER A 1 547 ? -6.245 -24.825 4.584 1.00 25.80 547 SER A N 1
ATOM 4310 C CA . SER A 1 547 ? -5.474 -25.759 3.767 1.00 25.80 547 SER A CA 1
ATOM 4311 C C . SER A 1 547 ? -6.378 -26.394 2.704 1.00 25.80 547 SER A C 1
ATOM 4313 O O . SER A 1 547 ? -7.386 -27.017 3.023 1.00 25.80 547 SER A O 1
ATOM 4315 N N . ILE A 1 548 ? -6.038 -26.152 1.438 1.00 30.16 548 ILE A N 1
ATOM 4316 C CA . ILE A 1 548 ? -6.745 -26.616 0.241 1.00 30.16 548 ILE A CA 1
ATOM 4317 C C . ILE A 1 548 ? -7.045 -28.121 0.359 1.00 30.16 548 ILE A C 1
ATOM 4319 O O . ILE A 1 548 ? -6.101 -28.916 0.336 1.00 30.16 548 ILE A O 1
ATOM 4323 N N . PRO A 1 549 ? -8.319 -28.553 0.406 1.00 24.80 549 PRO A N 1
ATOM 4324 C CA . PRO A 1 549 ? -8.689 -29.931 0.134 1.00 24.80 549 PRO A CA 1
ATOM 4325 C C . PRO A 1 549 ? -9.119 -30.034 -1.329 1.00 24.80 549 PRO A C 1
ATOM 4327 O O . PRO A 1 549 ? -9.883 -29.217 -1.842 1.00 24.80 549 PRO A O 1
ATOM 4330 N N . GLY A 1 550 ? -8.567 -31.036 -2.002 1.00 24.89 550 GLY A N 1
ATOM 4331 C CA . GLY A 1 550 ? -8.688 -31.249 -3.431 1.00 24.89 550 GLY A CA 1
ATOM 4332 C C . GLY A 1 550 ? -10.111 -31.362 -3.976 1.00 24.89 550 GLY A C 1
ATOM 4333 O O . GLY A 1 550 ? -11.075 -31.703 -3.293 1.00 24.89 550 GLY A O 1
ATOM 4334 N N . PHE A 1 551 ? -10.155 -31.106 -5.281 1.00 25.91 551 PHE A N 1
ATOM 4335 C CA . PHE A 1 551 ? -11.106 -31.626 -6.249 1.00 25.91 551 PHE A CA 1
ATOM 4336 C C . PHE A 1 551 ? -11.693 -32.985 -5.838 1.00 25.91 551 PHE A C 1
ATOM 4338 O O . PHE A 1 551 ? -10.957 -33.956 -5.675 1.00 25.91 551 PHE A O 1
ATOM 4345 N N . TYR A 1 552 ? -13.020 -33.066 -5.790 1.00 29.69 552 TYR A N 1
ATOM 4346 C CA . TYR A 1 552 ? -13.740 -34.308 -6.043 1.00 29.69 552 TYR A CA 1
ATOM 4347 C C . TYR A 1 552 ? -14.594 -34.126 -7.293 1.00 29.69 552 TYR A C 1
ATOM 4349 O O . TYR A 1 552 ? -15.720 -33.639 -7.219 1.00 29.69 552 TYR A O 1
ATOM 4357 N N . SER A 1 553 ? -14.010 -34.501 -8.430 1.00 26.42 553 SER A N 1
ATOM 4358 C CA . SER A 1 553 ? -14.578 -35.427 -9.420 1.00 26.42 553 SER A CA 1
ATOM 4359 C C . SER A 1 553 ? -13.511 -35.732 -10.462 1.00 26.42 553 SER A C 1
ATOM 4361 O O . SER A 1 553 ? -13.072 -34.753 -11.113 1.00 26.42 553 SER A O 1
#

Solvent-accessible surface area (backbone atoms only — not comparable to full-atom values): 30923 Å² total; per-residue (Å²): 112,67,77,61,51,76,72,44,57,68,68,57,48,51,50,53,50,51,52,50,51,52,54,50,40,36,77,71,66,78,44,57,71,68,58,52,52,52,54,50,48,52,50,49,48,50,51,48,50,57,54,44,58,72,67,55,72,66,79,83,69,78,89,78,74,99,66,73,75,37,73,52,38,36,37,35,41,36,60,66,92,55,92,56,49,68,58,51,53,52,50,54,50,52,57,48,25,73,76,46,89,43,36,41,36,41,39,41,39,52,56,89,61,34,38,41,31,39,40,35,41,30,23,78,45,66,68,57,47,55,53,47,52,53,52,50,54,50,48,48,67,72,75,37,86,73,57,46,81,45,80,50,92,59,76,80,52,49,64,58,46,62,50,59,73,72,51,90,62,97,58,50,64,52,80,48,76,54,89,65,71,90,66,86,68,74,76,71,70,75,62,76,85,65,76,65,48,57,44,36,73,51,26,30,28,64,84,41,101,66,68,44,80,36,66,44,46,64,72,27,48,57,35,13,32,35,34,34,18,30,90,83,14,37,44,71,58,53,54,51,50,49,56,50,37,40,36,71,47,65,66,32,20,31,40,33,42,31,51,80,50,62,61,63,56,56,33,57,77,67,70,52,81,66,48,83,27,44,26,73,83,40,33,59,5,43,27,72,63,70,47,84,65,58,68,68,57,47,45,54,51,49,27,67,30,67,66,48,50,73,68,36,43,52,52,50,47,52,28,46,73,76,61,59,47,74,39,66,64,48,40,51,52,35,52,69,67,55,85,69,91,46,77,63,48,52,52,43,48,53,55,43,46,56,59,52,48,49,42,62,61,86,40,22,43,26,33,64,45,72,42,81,72,72,78,83,41,43,27,38,37,43,39,48,76,45,79,51,64,59,57,35,30,23,50,55,46,44,51,52,52,36,55,46,40,59,35,68,74,44,69,93,82,60,79,48,36,37,42,35,32,44,54,35,39,74,62,52,47,59,89,79,52,71,68,60,39,45,45,65,67,48,32,48,79,50,33,39,22,45,32,37,28,24,64,46,62,68,41,41,39,66,62,49,60,70,55,24,48,16,36,37,38,24,16,37,81,49,66,66,38,44,50,52,51,34,61,77,68,66,56,56,66,76,58,64,77,38,35,64,67,42,49,62,29,25,28,41,33,30,25,75,90,45,74,63,79,39,46,29,40,55,49,95,72,68,85,85,48,88,48,81,85,76,58,88,79,88,67,79,71,83,80,80,84,66,76,85,75,78,88,89,130

Foldseek 3Di:
DVVVLVPDPPLVVVLVVVLVVLVVCVVVVNDDPVVNVVVVVVSVVVVCVVVVVVVPDPDPPPPPDDFDKDKWKKKKKAFAPDPCQVVVLVVLQQVLLVVDQKAWEWEWEDEPRIIIIMIMIMDSDPVVNVVSVVVSQVCSPPPGPRMDMDTDDDVVCVVVRVVLVPDPDPGRYHYDYDYDDPDDPPPPPPPPDDPVLQWQFFFWFPPDPATDTDTDHPQQQLLFEEFAAAPLLCQLVSLLSCLQSCCRRVVAFEEEADQPCVSVVVCVVVVHDEAEAELQQLGQAAALLPQPDDLVLSLLLCCLLLVADPLLSVLLSVLCVPQVDNGLVSSLVSLVPDDDPDPVSVVSSVVNSVSSVVCCPQRVSNHGHGDDDDRRHHYYYHLNNVPDLSNSLSSVSSSLSSVLRVLVPDDLPDAAHEYEYEQCLSNAFDADRPPVLVSLVCCSSSRYGYYYGHHAPVRHYLSNLLSNQKYKQTAHDDPSRLVSNCVSLVPDPVCSVCSNVGHRQWIWIAGPVRSDTTIGRRDPDDPPDPCVVPDPDPDDPPNPPPDDDDDDD

pLDDT: mean 75.76, std 21.9, range [23.88, 98.44]

Secondary structure (DSSP, 8-state):
-HHHHTTS-HHHHHHHHHHHHHHHHHHTTSS-HHHHHHHHHHHHHHHHHHHHTTTS--------S--PPEEEEEEEEEETT-TTHHHHHHHHHHHHHHHSS-EEEEEEEEETTEEEEEEEEEES-HHHHHHHHHHHHHHHHHHSTTEEEEEE--GGGHHHHHHHHHS--SSSEEEEE-----S--------SSSSSTT-EEEEEESSSSS-EEEEE-HHHHHT-EEEE--TTSSHHHHHHHHHHHHHHHH---EEEEESSSHHHHHHHHTT---EEE-GGGTTT---TT-SSS-HHHHHHHHHHHTT--HHHHHHHHHHHHHH--SSHHHHHHHHHHS---SHHHHHHHHHHHHHHHHHHHTTHHHHSS--PPPSSSEEEEEGGG--SHHHHHHHHHHHHHHHHHHHHHS-TTSPPEEEEETTTHHHH-SS--HHHHHHHHHHGGGTEEEEEEES-GGGS-HHHHHH--EEEE-----HHHHHHHHHHHT--HHHHTTTTTPPTTEEEEEETTEEEEEEEEE----TTSGGGGT-------------PPP---

Mean predicted aligned error: 18.21 Å

Sequence (553 aa):
MWSIIDNAPLALRLSLAIIAVLLVLYSLGFLEFRLLLLSGSILLLLIFLFIGLREFGFPRVNLSSSSESYFRALEVEIRSGKSGAAGELSKIISDRATKTSTRYILLSILEGELRRSFIILVSEDSKKINVEAEVLKTLLTSLVDGIRVSEVNYEELRVLADWVLKLNLHSKGLLFISDKTLGERQLINTSPASSVENNLILGEALDNPMPKPYTLTLRDIEGHIGIFGSTGSGKSTTLSIIVERVWRNLKIPVILLDWTGEHVVLFKTRGIQFKEYNPMDGGASINPLDIESDIDYIVSVMVKALSLSPPQAYMLMRALESFKPRSLRELEESIAALTEESKWDKEVKRALLRKISMLTRGSYNAFKETKSIELNSISIVRLDYIKNILAKKSYALFLLARMFMERSSSNESEPRILIAIDEAHNIFSGEESHFIEQLFSECRKYGVILAIATQSPASIPNGILLNTNTKIIHALRSSRDKTIISETMSLKREYVDIIDKLGSGEAIIQAPSNPEPTLIQVQLVDESSSEFNNIRVYREPVNIDTSIPGFYS